Protein AF-A0A1Y2JNY7-F1 (afdb_monomer)

Solvent-accessible surface area (backbone atoms only — not comparable to full-atom values): 37483 Å² total; per-residue (Å²): 141,84,87,78,85,78,81,77,79,77,78,76,70,78,46,75,41,84,38,34,43,41,58,58,42,29,86,73,37,29,36,34,40,48,70,73,54,80,73,56,72,61,49,60,66,58,52,48,50,54,52,48,51,54,50,51,29,66,72,39,38,87,82,43,74,46,40,43,80,77,53,62,32,36,27,40,32,50,98,89,46,32,56,26,37,45,77,40,42,60,59,59,55,51,52,52,51,40,50,52,34,37,56,29,55,72,42,84,54,64,72,62,27,57,57,46,42,47,56,52,35,40,69,57,35,80,93,76,72,42,61,70,41,57,37,66,38,57,34,81,90,49,30,66,57,45,42,61,38,40,67,42,86,58,19,63,78,67,60,66,68,38,89,82,47,62,72,36,62,16,33,52,34,46,38,45,50,50,50,44,63,57,57,69,75,48,56,68,69,58,54,51,50,48,54,50,40,46,34,73,31,22,31,31,36,41,35,35,20,75,40,71,68,59,42,54,55,51,46,62,66,67,50,78,81,54,88,75,78,51,52,55,56,57,48,48,38,54,40,40,62,76,46,35,84,90,45,29,64,59,56,44,51,55,51,47,55,51,38,70,72,60,33,69,68,51,45,45,50,48,54,53,33,52,35,40,62,57,53,62,57,83,84,88,60,58,64,58,68,38,36,61,69,46,33,57,59,61,70,50,58,44,65,56,28,41,65,74,41,52,51,48,48,50,48,30,49,50,43,78,75,33,67,68,59,34,30,74,66,37,34,65,66,23,30,51,26,55,59,54,50,72,56,47,99,65,68,69,60,49,37,40,54,31,48,47,57,63,77,53,81,58,45,68,59,51,22,52,48,42,37,38,48,36,42,47,50,49,34,43,52,56,64,61,54,52,69,67,57,50,49,51,44,37,38,32,37,35,33,71,78,58,65,52,93,94,52,82,78,57,91,46,48,64,55,72,52,72,64,54,43,37,48,36,51,50,38,55,68,34,53,29,61,78,40,82,78,41,36,64,48,52,51,54,52,49,31,44,70,67,35,100,70,81,69,77,83,68,92,61,67,34,81,39,51,68,56,46,94,66,75,55,89,88,39,64,58,38,70,58,44,70,50,66,67,58,44,69,60,44,39,34,15,59,53,31,51,33,61,35,45,53,74,43,46,69,68,26,65,77,52,49,66,70,62,26,55,53,37,66,32,68,48,98,83,54,60,54,90,36,52,63,37,47,60,54,74,80,52,93,67,94,35,66,69,52,41,53,54,44,34,53,54,54,51,48,53,47,20,62,75,57,74,40,71,67,72,45,66,82,46,41,67,77,48,72,79,45,82,79,62,101,55,86,73,70,83,63,58,83,85,39,74,61,40,40,47,51,48,28,32,50,77,54,74,34,45,42,40,54,72,63,40,47,57,36,30,52,49,56,31,55,78,67,74,46,91,79,60,98,61,46,67,60,51,52,49,50,49,47,49,63,37,14,70,87,22,86,91,45,90,58,102,70,49,57,24,32,74,79,34,87,91,74,47,29,38,28,64,88

Foldseek 3Di:
DDDDDPPDDPQDDWDKDKDALLVLLDQLAAEEADLLDDFQDDAQVVLVVVVVQLLCLLVCCVVNVSFAELEAWEWQDDNPDNYTYTLPCPNVVLLVLLLLQLLLQPAPDPVVSVVSLSSQWPPDDVVVRDHTDGSYAYDPVCRVLCCQQRNPHNSLVPQDDLVPDDDNSSRSSNSSVSSNVVCVVDDNVVSVSSVCSRRPRYIYIYTYDNDPVVSVVVSVVVCPPDDDDQLVSLLSSVLLVVQDDVCNSVLSVLVVVLCRLQPDVSLSVLLVLLLCLQVLDDDDDDSNVSSVVRVVCSVPHSVCCSPLPVVLLSVQLVCLVDLVNCCVQQNDLLSVLSVLCVLFPDDLLVSLSSLCSNQDDDSPVNSVLSLLSSLVSLLCRLLVPDPRLSSNLSSLLSCCRPNDPPDDNDPANSHDDLLSLLSSLVSQQFLSQVRPSNNVSLLVSLQCLLDPHPQDDDPQKDKAFLLDPDDDPPAPSCVQPVDPVLSVGQRRHPLRIDIAGPVLRVLLPNHHNVSNLCSRQVDPVSDDSGPSNVVSVPDPDDHPVSSVVSSVVSSVSVCVSSVGDNCSNVVVVVNVVDDDDPAPPPPPPPPDLLNLLLVLCVVVVQKDALVSSVVSSVVSQVVVVHDDDPCSSVVSVCSQACLEPNHPNPPDRHRQKYQPDPVGRMIGGD

InterPro domains:
  IPR004919 GmrSD restriction endonucleases, N-terminal domain [PF03235] (21-239)
  IPR011089 GmrSD restriction endonucleases, C-terminal domain [PF07510] (433-556)

Organism: Bradyrhizobium japonicum (NCBI:txid375)

Sequence (670 aa):
MGEADKVSVQLGLIEAHEQTIGKIFSDSYGFEIPPYQRPYAWEEEQATELLTDLLEAMDNTEISGGVYFLGSVVLIKSPADPKSLVVDGQQRLTTLTILISVLRDLTLNEEVRINRRSFVFQRANPDSGTVDRYRLLLRSQDRAFFSKFIQIPDATSELPDPTKLQGSQQRIAENASYFRRQLMKMEEERRNKLVAFIIQRCYVVAVAVPTPESARRIFRVLNARGLDLTATDILKADLLDRAGHTRELDLASRWEAIEQRLGRDKMVELFGHIRMIFERDKPRVALEDGFPTYVKPFKGDADLFMTDFLEPLAEAYSLLSNRQLLRNRFGLDAYRAVQSLDRVDNKDWVPAAILCLWKMQDGGLIAKFLIDLERLTYLLFCIRAEVNVRISRNVDVMDIIDPRPEKPVPMFGLDLSEAEQFQFLDALSGPLYTKTRVCKPVLLRLDEALSSGGATYDDIVSIEHVLPQTVNEGSDWAQLFPVEQERKEWTHRLANLVLLTRRLNTKASNWDFDRKKTQYFASEDGSSPFPLTQAVLQTPTWNLQFLKDRQRTLIQALGKLWKLEVSLLDRADDFRSKPLSATKLVEIEEGTWLSDTLRALKELGGKAFLPDLYVKVEQVRLDAKRSLPANYQAIVRKILEENSEDSDAHRKRHSLFRNADKGKGLWIVA

Secondary structure (DSSP, 8-state):
-----------PPPEEEEEEHHHHTSTT-EEE--TTSPPP---HHHHHHHHHHHHHHHH-TTTSTT-EEEEEEEEE--TT--EEEEEE-HHHHHHHHHHHHHHHHT---HHHHHHHHTTTEEPPBGGGTB--EESEE--HHHHHHHIIIIISTTGGGS---GGG--HHHHHHHHHHHHHHHHHTTS-HHHHHHHHHHHHHHEEEEEEEESSHHHHHHHHHHHGGGSSPPPHHHHHHHHHHHHH-TTTHHHHHHHHHHHHHHH-HHHHHHHHHHHHHHHH-S---S-HHHHHHHH-GGGGS-HHHHIIIIIHHHHHHHHHHH-HHHHHHHHHHHHHHHHHHHTTSS--TTHHHHHHHHHH---HHHHHHHHHHHHHHHHHHHHTT--HHHHHHHHHHHHHHHS--TTSPPPSSTTSPPHHHHHHHHHHHHS-GGGSTTTHHHHHHHHHHHHSSS-----S-EEEEESS-SS--TTSHHHHH---HHHHHHHTTSGGGEEEEEHHHHHHHTT--HHHHHHHHT-STTS--S-HHHHHHHT-S---HHHHHHHHHHHHHHHHHHTT--GGGGGGHHHHHTS---SS------TTSHHHHHHHHHHHTTTEEEHHHHHHHHHHHHHHTT----TTHHHHHHHHHHHTBTT-GGG-SS---EEEEETTTTEEEE-

pLDDT: mean 85.27, std 14.19, range [26.69, 98.38]

Nearest PDB structures (foldseek):
  7t3p-assembly1_A  TM=1.727E-01  e=8.646E+00  Homo sapiens

Radius of gyration: 34.81 Å; Cα contacts (8 Å, |Δi|>4): 862; chains: 1; bounding box: 78×90×86 Å

Mean predicted aligned error: 16.61 Å

Structure (mmCIF, N/CA/C/O backbone):
data_AF-A0A1Y2JNY7-F1
#
_entry.id   AF-A0A1Y2JNY7-F1
#
loop_
_atom_site.group_PDB
_atom_site.id
_atom_site.type_symbol
_atom_site.label_atom_id
_atom_site.label_alt_id
_atom_site.label_comp_id
_atom_site.label_asym_id
_atom_site.label_entity_id
_atom_site.label_seq_id
_atom_site.pdbx_PDB_ins_code
_atom_site.Cartn_x
_atom_site.Cartn_y
_atom_site.Cartn_z
_atom_site.occupancy
_atom_site.B_iso_or_equiv
_atom_site.auth_seq_id
_atom_site.auth_comp_id
_atom_site.auth_asym_id
_atom_site.auth_atom_id
_atom_site.pdbx_PDB_model_num
ATOM 1 N N . MET A 1 1 ? 36.671 40.412 -40.722 1.00 37.31 1 MET A N 1
ATOM 2 C CA . MET A 1 1 ? 36.837 39.193 -39.903 1.00 37.31 1 MET A CA 1
ATOM 3 C C . MET A 1 1 ? 35.633 39.082 -38.994 1.00 37.31 1 MET A C 1
ATOM 5 O O . MET A 1 1 ? 35.415 39.998 -38.214 1.00 37.31 1 MET A O 1
ATOM 9 N N . GLY A 1 2 ? 34.836 38.028 -39.151 1.00 33.47 2 GLY A N 1
ATOM 10 C CA . GLY A 1 2 ? 33.645 37.795 -38.336 1.00 33.47 2 GLY A CA 1
ATOM 11 C C . GLY A 1 2 ? 32.604 36.937 -39.051 1.00 33.47 2 GLY A C 1
ATOM 12 O O . GLY A 1 2 ? 31.476 37.384 -39.217 1.00 33.47 2 GLY A O 1
ATOM 13 N N . GLU A 1 3 ? 32.986 35.742 -39.510 1.00 32.03 3 GLU A N 1
ATOM 14 C CA . GLU A 1 3 ? 32.015 34.678 -39.783 1.00 32.03 3 GLU A CA 1
ATOM 15 C C . GLU A 1 3 ? 31.664 34.033 -38.442 1.00 32.03 3 GLU A C 1
ATOM 17 O O . GLU A 1 3 ? 32.514 33.445 -37.779 1.00 32.03 3 GLU A O 1
ATOM 22 N N . ALA A 1 4 ? 30.420 34.224 -38.010 1.00 32.00 4 ALA A N 1
ATOM 23 C CA . ALA A 1 4 ? 29.829 33.463 -36.925 1.00 32.00 4 ALA A CA 1
ATOM 24 C C . ALA A 1 4 ? 29.076 32.285 -37.549 1.00 32.00 4 ALA A C 1
ATOM 26 O O . ALA A 1 4 ? 28.035 32.474 -38.185 1.00 32.00 4 ALA A O 1
ATOM 27 N N . ASP A 1 5 ? 29.629 31.089 -37.362 1.00 34.56 5 ASP A N 1
ATOM 28 C CA . ASP A 1 5 ? 29.007 29.806 -37.669 1.00 34.56 5 ASP A CA 1
ATOM 29 C C . ASP A 1 5 ? 27.610 29.716 -37.043 1.00 34.56 5 ASP A C 1
ATOM 31 O O . ASP A 1 5 ? 27.437 29.537 -35.834 1.00 34.56 5 ASP A O 1
ATOM 35 N N . LYS A 1 6 ? 26.578 29.798 -37.886 1.00 32.19 6 LYS A N 1
ATOM 36 C CA . LYS A 1 6 ? 25.250 29.281 -37.557 1.00 32.19 6 LYS A CA 1
ATOM 37 C C . LYS A 1 6 ? 25.274 27.773 -37.774 1.00 32.19 6 LYS A C 1
ATOM 39 O O . LYS A 1 6 ? 24.953 27.291 -38.858 1.00 32.19 6 LYS A O 1
ATOM 44 N N . VAL A 1 7 ? 25.605 27.027 -36.723 1.00 29.89 7 VAL A N 1
ATOM 45 C CA . VAL A 1 7 ? 25.283 25.598 -36.647 1.00 29.89 7 VAL A CA 1
ATOM 46 C C . VAL A 1 7 ? 23.759 25.478 -36.630 1.00 29.89 7 VAL A C 1
ATOM 48 O O . VAL A 1 7 ? 23.095 25.718 -35.622 1.00 29.89 7 VAL A O 1
ATOM 51 N N . SER A 1 8 ? 23.191 25.166 -37.790 1.00 26.69 8 SER A N 1
ATOM 52 C CA . SER A 1 8 ? 21.799 24.761 -37.922 1.00 26.69 8 SER A CA 1
ATOM 53 C C . SER A 1 8 ? 21.667 23.352 -37.346 1.00 26.69 8 SER A C 1
ATOM 55 O O . SER A 1 8 ? 22.079 22.368 -37.949 1.00 26.69 8 SER A O 1
ATOM 57 N N . VAL A 1 9 ? 21.117 23.250 -36.136 1.00 30.19 9 VAL A N 1
ATOM 58 C CA . VAL A 1 9 ? 20.708 21.965 -35.566 1.00 30.19 9 VAL A CA 1
ATOM 59 C C . VAL A 1 9 ? 19.518 21.471 -36.390 1.00 30.19 9 VAL A C 1
ATOM 61 O O . VAL A 1 9 ? 18.399 21.958 -36.228 1.00 30.19 9 VAL A O 1
ATOM 64 N N . GLN A 1 10 ? 19.757 20.541 -37.316 1.00 31.61 10 GLN A N 1
ATOM 65 C CA . GLN A 1 10 ? 18.691 19.768 -37.950 1.00 31.61 10 GLN A CA 1
ATOM 66 C C . GLN A 1 10 ? 17.942 19.004 -36.849 1.00 31.61 10 GLN A C 1
ATOM 68 O O . GLN A 1 10 ? 18.447 18.029 -36.298 1.00 31.61 10 GLN A O 1
ATOM 73 N N . LEU A 1 11 ? 16.738 19.467 -36.510 1.00 38.41 11 LEU A N 1
ATOM 74 C CA . LEU A 1 11 ? 15.754 18.698 -35.749 1.00 38.41 11 LEU A CA 1
ATOM 75 C C . LEU A 1 11 ? 15.460 17.420 -36.544 1.00 38.41 11 LEU A C 1
ATOM 77 O O . LEU A 1 11 ? 14.792 17.478 -37.575 1.00 38.41 11 LEU A O 1
ATOM 81 N N . GLY A 1 12 ? 16.014 16.285 -36.113 1.00 48.53 12 GLY A N 1
ATOM 82 C CA . GLY A 1 12 ? 15.798 15.004 -36.783 1.00 48.53 12 GLY A CA 1
ATOM 83 C C . GLY A 1 12 ? 14.306 14.663 -36.843 1.00 48.53 12 GLY A C 1
ATOM 84 O O . GLY A 1 12 ? 13.596 14.779 -35.842 1.00 48.53 12 GLY A O 1
ATOM 85 N N . LEU A 1 13 ? 13.826 14.294 -38.032 1.00 59.66 13 LEU A N 1
ATOM 86 C CA . LEU A 1 13 ? 12.428 13.946 -38.282 1.00 59.66 13 LEU A CA 1
ATOM 87 C C . LEU A 1 13 ? 12.023 12.691 -37.491 1.00 59.66 13 LEU A C 1
ATOM 89 O O . LEU A 1 13 ? 12.791 11.740 -37.372 1.00 59.66 13 LEU A O 1
ATOM 93 N N . ILE A 1 14 ? 10.798 12.698 -36.958 1.00 71.38 14 ILE A N 1
ATOM 94 C CA . ILE A 1 14 ? 10.130 11.494 -36.449 1.00 71.38 14 ILE A CA 1
ATOM 95 C C . ILE A 1 14 ? 9.660 10.700 -37.669 1.00 71.38 14 ILE A C 1
ATOM 97 O O . ILE A 1 14 ? 8.882 11.221 -38.469 1.00 71.38 14 ILE A O 1
ATOM 101 N N . GLU A 1 15 ? 10.096 9.450 -37.797 1.00 77.06 15 GLU A N 1
ATOM 102 C CA . GLU A 1 15 ? 9.685 8.563 -38.886 1.00 77.06 15 GLU A CA 1
ATOM 103 C C . GLU A 1 15 ? 8.697 7.525 -38.354 1.00 77.06 15 GLU A C 1
ATOM 105 O O . GLU A 1 15 ? 9.012 6.756 -37.447 1.00 77.06 15 GLU A O 1
ATOM 110 N N . ALA A 1 16 ? 7.483 7.499 -38.902 1.00 81.19 16 ALA A N 1
ATOM 111 C CA . ALA A 1 16 ? 6.469 6.509 -38.562 1.00 81.19 16 ALA A CA 1
ATOM 112 C C . ALA A 1 16 ? 6.067 5.751 -39.824 1.00 81.19 16 ALA A C 1
ATOM 114 O O . ALA A 1 16 ? 5.555 6.340 -40.776 1.00 81.19 16 ALA A O 1
ATOM 115 N N . HIS A 1 17 ? 6.295 4.441 -39.824 1.00 84.31 17 HIS A N 1
ATOM 116 C CA . HIS A 1 17 ? 5.992 3.589 -40.965 1.00 84.31 17 HIS A CA 1
ATOM 117 C C . HIS A 1 17 ? 5.237 2.341 -40.527 1.00 84.31 17 HIS A C 1
ATOM 119 O O . HIS A 1 17 ? 5.615 1.675 -39.562 1.00 84.31 17 HIS A O 1
ATOM 125 N N . GLU A 1 18 ? 4.201 1.996 -41.281 1.00 87.75 18 GLU A N 1
ATOM 126 C CA . GLU A 1 18 ? 3.600 0.670 -41.229 1.00 87.75 18 GLU A CA 1
ATOM 127 C C . GLU A 1 18 ? 4.598 -0.356 -41.787 1.00 87.75 18 GLU A C 1
ATOM 129 O O . GLU A 1 18 ? 5.172 -0.169 -42.863 1.00 87.75 18 GLU A O 1
ATOM 134 N N . GLN A 1 19 ? 4.844 -1.428 -41.035 1.00 90.00 19 GLN A N 1
ATOM 135 C CA . GLN A 1 19 ? 5.747 -2.508 -41.421 1.00 90.00 19 GLN A CA 1
ATOM 136 C C . GLN A 1 19 ? 5.096 -3.859 -41.141 1.00 90.00 19 GLN A C 1
ATOM 138 O O . GLN A 1 19 ? 4.481 -4.054 -40.092 1.00 90.00 19 GLN A O 1
ATOM 143 N N . THR A 1 20 ? 5.287 -4.817 -42.046 1.00 91.75 20 THR A N 1
ATOM 144 C CA . THR A 1 20 ? 4.950 -6.216 -41.771 1.00 91.75 20 THR A CA 1
ATOM 145 C C . THR A 1 20 ? 5.908 -6.795 -40.737 1.00 91.75 20 THR A C 1
ATOM 147 O O . THR A 1 20 ? 7.079 -6.404 -40.660 1.00 91.75 20 THR A O 1
ATOM 150 N N . ILE A 1 21 ? 5.454 -7.791 -39.979 1.00 90.94 21 ILE A N 1
ATOM 151 C CA . ILE A 1 21 ? 6.324 -8.498 -39.032 1.00 90.94 21 ILE A CA 1
ATOM 152 C C . ILE A 1 21 ? 7.508 -9.172 -39.737 1.00 90.94 21 ILE A C 1
ATOM 154 O O . ILE A 1 21 ? 8.609 -9.180 -39.192 1.00 90.94 21 ILE A O 1
ATOM 158 N N . GLY A 1 22 ? 7.342 -9.637 -40.979 1.00 89.75 22 GLY A N 1
ATOM 159 C CA . GLY A 1 22 ? 8.461 -10.121 -41.789 1.00 89.75 22 GLY A CA 1
ATOM 160 C C . GLY A 1 22 ? 9.556 -9.078 -42.008 1.00 89.75 22 GLY A C 1
ATOM 161 O O . GLY A 1 22 ? 10.737 -9.405 -41.935 1.00 89.75 22 GLY A O 1
ATOM 162 N N . LYS A 1 23 ? 9.186 -7.809 -42.216 1.00 88.38 23 LYS A N 1
ATOM 163 C CA . LYS A 1 23 ? 10.154 -6.715 -42.369 1.00 88.38 23 LYS A CA 1
ATOM 164 C C . LYS A 1 23 ? 10.745 -6.264 -41.032 1.00 88.38 23 LYS A C 1
ATOM 166 O O . LYS A 1 23 ? 11.921 -5.914 -40.981 1.00 88.38 23 LYS A O 1
ATOM 171 N N . ILE A 1 24 ? 9.977 -6.324 -39.948 1.00 87.06 24 ILE A N 1
ATOM 172 C CA . ILE A 1 24 ? 10.460 -6.084 -38.578 1.00 87.06 24 ILE A CA 1
ATOM 173 C C . ILE A 1 24 ? 11.498 -7.130 -38.167 1.00 87.06 24 ILE A C 1
ATOM 175 O O . ILE A 1 24 ? 12.529 -6.782 -37.603 1.00 87.06 24 ILE A O 1
ATOM 179 N N . PHE A 1 25 ? 11.286 -8.398 -38.516 1.00 84.56 25 PHE A N 1
ATOM 180 C CA . PHE A 1 25 ? 12.260 -9.473 -38.340 1.00 84.56 25 PHE A CA 1
ATOM 181 C C . PHE A 1 25 ? 13.129 -9.674 -39.592 1.00 84.56 25 PHE A C 1
ATOM 183 O O . PHE A 1 25 ? 13.409 -10.805 -39.984 1.00 84.56 25 PHE A O 1
ATOM 190 N N . SER A 1 26 ? 13.579 -8.572 -40.201 1.00 85.12 26 SER A N 1
ATOM 191 C CA . SER A 1 26 ? 14.556 -8.552 -41.300 1.00 85.12 26 SER A CA 1
ATOM 192 C C . SER A 1 26 ? 15.825 -7.797 -40.903 1.00 85.12 26 SER A C 1
ATOM 194 O O . SER A 1 26 ? 15.923 -7.237 -39.809 1.00 85.12 26 SER A O 1
ATOM 196 N N . ASP A 1 27 ? 16.838 -7.812 -41.766 1.00 80.81 27 ASP A N 1
ATOM 197 C CA . ASP A 1 27 ? 18.184 -7.324 -41.440 1.00 80.81 27 ASP A CA 1
ATOM 198 C C . ASP A 1 27 ? 18.233 -5.803 -41.215 1.00 80.81 27 ASP A C 1
ATOM 200 O O . ASP A 1 27 ? 19.186 -5.276 -40.637 1.00 80.81 27 ASP A O 1
ATOM 204 N N . SER A 1 28 ? 17.149 -5.103 -41.560 1.00 81.62 28 SER A N 1
ATOM 205 C CA . SER A 1 28 ? 16.924 -3.696 -41.235 1.00 81.62 28 SER A CA 1
ATOM 206 C C . SER A 1 28 ? 16.781 -3.418 -39.731 1.00 81.62 28 SER A C 1
ATOM 208 O O . SER A 1 28 ? 16.917 -2.260 -39.327 1.00 81.62 28 SER A O 1
ATOM 210 N N . TYR A 1 29 ? 16.537 -4.436 -38.895 1.00 85.81 29 TYR A N 1
ATOM 211 C CA . TYR A 1 29 ? 16.345 -4.278 -37.452 1.00 85.81 29 TYR A CA 1
ATOM 212 C C . TYR A 1 29 ? 17.141 -5.298 -36.624 1.00 85.81 29 TYR A C 1
ATOM 214 O O . TYR A 1 29 ? 17.204 -6.489 -36.926 1.00 85.81 29 TYR A O 1
ATOM 222 N N . GLY A 1 30 ? 17.724 -4.813 -35.530 1.00 89.00 30 GLY A N 1
ATOM 223 C CA . GLY A 1 30 ? 18.247 -5.597 -34.418 1.00 89.00 30 GLY A CA 1
ATOM 224 C C . GLY A 1 30 ? 17.790 -4.952 -33.116 1.00 89.00 30 GLY A C 1
ATOM 225 O O . GLY A 1 30 ? 18.339 -3.926 -32.710 1.00 89.00 30 GLY A O 1
ATOM 226 N N . PHE A 1 31 ? 16.759 -5.526 -32.499 1.00 94.06 31 PHE A N 1
ATOM 227 C CA . PHE A 1 31 ? 16.126 -4.966 -31.312 1.00 94.06 31 PHE A CA 1
ATOM 228 C C . PHE A 1 31 ? 16.941 -5.257 -30.059 1.00 94.06 31 PHE A C 1
ATOM 230 O O . PHE A 1 31 ? 17.316 -6.399 -29.798 1.00 94.06 31 PHE A O 1
ATOM 237 N N . GLU A 1 32 ? 17.154 -4.235 -29.244 1.00 93.94 32 GLU A N 1
ATOM 238 C CA . GLU A 1 32 ? 17.720 -4.372 -27.907 1.00 93.94 32 GLU A CA 1
ATOM 239 C C . GLU A 1 32 ? 16.786 -3.691 -26.906 1.00 93.94 32 GLU A C 1
ATOM 241 O O . GLU A 1 32 ? 16.414 -2.532 -27.086 1.00 93.94 32 GLU A O 1
ATOM 246 N N . ILE A 1 33 ? 16.372 -4.433 -25.877 1.00 91.88 33 ILE A N 1
ATOM 247 C CA . ILE A 1 33 ? 15.583 -3.909 -24.762 1.00 91.88 33 ILE A CA 1
ATOM 248 C C . ILE A 1 33 ? 16.548 -3.221 -23.784 1.00 91.88 33 ILE A C 1
ATOM 250 O O . ILE A 1 33 ? 17.375 -3.913 -23.179 1.00 91.88 33 ILE A O 1
ATOM 254 N N . PRO A 1 34 ? 16.473 -1.888 -23.618 1.00 86.12 34 PRO A N 1
ATOM 255 C CA . PRO A 1 34 ? 17.384 -1.154 -22.745 1.00 86.12 34 PRO A CA 1
ATOM 256 C C . PRO A 1 34 ? 17.208 -1.506 -21.258 1.00 86.12 34 PRO A C 1
ATOM 258 O O . PRO A 1 34 ? 16.109 -1.894 -20.854 1.00 86.12 34 PRO A O 1
ATOM 261 N N . PRO A 1 35 ? 18.239 -1.312 -20.413 1.00 77.31 35 PRO A N 1
ATOM 262 C CA . PRO A 1 35 ? 18.166 -1.582 -18.972 1.00 77.31 35 PRO A CA 1
ATOM 263 C C . PRO A 1 35 ? 17.058 -0.813 -18.235 1.00 77.31 35 PRO A C 1
ATOM 265 O O . PRO A 1 35 ? 16.483 -1.326 -17.280 1.00 77.31 35 PRO A O 1
ATOM 268 N N . TYR A 1 36 ? 16.723 0.399 -18.689 1.00 74.94 36 TYR A N 1
ATOM 269 C CA . TYR A 1 36 ? 15.658 1.213 -18.093 1.00 74.94 36 TYR A CA 1
ATOM 270 C C . TYR A 1 36 ? 14.235 0.707 -18.376 1.00 74.94 36 TYR A C 1
ATOM 272 O O . TYR A 1 36 ? 13.287 1.193 -17.763 1.00 74.94 36 TYR A O 1
ATOM 280 N N . GLN A 1 37 ? 14.050 -0.241 -19.301 1.00 79.94 37 GLN A N 1
ATOM 281 C CA . GLN A 1 37 ? 12.736 -0.822 -19.572 1.00 79.94 37 GLN A CA 1
ATOM 282 C C . GLN A 1 37 ? 12.318 -1.813 -18.483 1.00 79.94 37 GLN A C 1
ATOM 284 O O . GLN A 1 37 ? 13.145 -2.507 -17.886 1.00 79.94 37 GLN A O 1
ATOM 289 N N . ARG A 1 38 ? 11.003 -1.910 -18.245 1.00 82.38 38 ARG A N 1
ATOM 290 C CA . ARG A 1 38 ? 10.451 -2.873 -17.279 1.00 82.38 38 ARG A CA 1
ATOM 291 C C . ARG A 1 38 ? 10.698 -4.327 -17.725 1.00 82.38 38 ARG A C 1
ATOM 293 O O . ARG A 1 38 ? 10.724 -4.569 -18.932 1.00 82.38 38 ARG A O 1
ATOM 300 N N . PRO A 1 39 ? 10.825 -5.294 -16.797 1.00 86.81 39 PRO A N 1
ATOM 301 C CA . PRO A 1 39 ? 10.886 -6.720 -17.121 1.00 86.81 39 PRO A CA 1
ATOM 302 C C . PRO A 1 39 ? 9.734 -7.204 -18.008 1.00 86.81 39 PRO A C 1
ATOM 304 O O . PRO A 1 39 ? 8.668 -6.585 -18.073 1.00 86.81 39 PRO A O 1
ATOM 307 N N . TYR A 1 40 ? 9.925 -8.349 -18.668 1.00 93.12 40 TYR A N 1
ATOM 308 C CA . TYR A 1 40 ? 8.814 -9.053 -19.307 1.00 93.12 40 TYR A CA 1
ATOM 309 C C . TYR A 1 40 ? 7.771 -9.448 -18.247 1.00 93.12 40 TYR A C 1
ATOM 311 O O . TYR A 1 40 ? 8.125 -10.034 -17.226 1.00 93.12 40 TYR A O 1
ATOM 319 N N . ALA A 1 41 ? 6.511 -9.081 -18.472 1.00 91.44 41 ALA A N 1
ATOM 320 C CA . ALA A 1 41 ? 5.447 -9.117 -17.470 1.00 91.44 41 ALA A CA 1
ATOM 321 C C . ALA A 1 41 ? 4.113 -9.661 -18.003 1.00 91.44 41 ALA A C 1
ATOM 323 O O . ALA A 1 41 ? 3.181 -9.796 -17.220 1.00 91.44 41 ALA A O 1
ATOM 324 N N . TRP A 1 42 ? 3.998 -9.950 -19.305 1.00 93.38 42 TRP A N 1
ATOM 325 C CA . TRP A 1 42 ? 2.804 -10.607 -19.841 1.00 93.38 42 TRP A CA 1
ATOM 326 C C . TRP A 1 42 ? 2.637 -12.004 -19.240 1.00 93.38 42 TRP A C 1
ATOM 328 O O . TRP A 1 42 ? 3.578 -12.799 -19.188 1.00 93.38 42 TRP A O 1
ATOM 338 N N . GLU A 1 43 ? 1.424 -12.272 -18.788 1.00 92.69 43 GLU A N 1
ATOM 339 C CA . GLU A 1 43 ? 0.951 -13.520 -18.207 1.00 92.69 43 GLU A CA 1
ATOM 340 C C . GLU A 1 43 ? 0.301 -14.395 -19.290 1.00 92.69 43 GLU A C 1
ATOM 342 O O . GLU A 1 43 ? 0.192 -13.996 -20.459 1.00 92.69 43 GLU A O 1
ATOM 347 N N . GLU A 1 44 ? -0.116 -15.604 -18.906 1.00 93.25 44 GLU A N 1
ATOM 348 C CA . GLU A 1 44 ? -0.724 -16.561 -19.836 1.00 93.25 44 GLU A CA 1
ATOM 349 C C . GLU A 1 44 ? -1.994 -15.983 -20.488 1.00 93.25 44 GLU A C 1
ATOM 351 O O . GLU A 1 44 ? -2.265 -16.283 -21.652 1.00 93.25 44 GLU A O 1
ATOM 356 N N . GLU A 1 45 ? -2.733 -15.099 -19.807 1.00 92.19 45 GLU A N 1
ATOM 357 C CA . GLU A 1 45 ? -3.924 -14.440 -20.352 1.00 92.19 45 GLU A CA 1
ATOM 358 C C . GLU A 1 45 ? -3.607 -13.592 -21.592 1.00 92.19 45 GLU A C 1
ATOM 360 O O . GLU A 1 45 ? -4.245 -13.773 -22.628 1.00 92.19 45 GLU A O 1
ATOM 365 N N . GLN A 1 46 ? -2.597 -12.710 -21.539 1.00 91.75 46 GLN A N 1
ATOM 366 C CA . GLN A 1 46 ? -2.266 -11.858 -22.693 1.00 91.75 46 GLN A CA 1
ATOM 367 C C . GLN A 1 46 ? -1.661 -12.668 -23.847 1.00 91.75 46 GLN A C 1
ATOM 369 O O . GLN A 1 46 ? -1.883 -12.356 -25.018 1.00 91.75 46 GLN A O 1
ATOM 374 N N . ALA A 1 47 ? -0.907 -13.729 -23.543 1.00 94.19 47 ALA A N 1
ATOM 375 C CA . ALA A 1 47 ? -0.418 -14.648 -24.570 1.00 94.19 47 ALA A CA 1
ATOM 376 C C . ALA A 1 47 ? -1.567 -15.436 -25.226 1.00 94.19 47 ALA A C 1
ATOM 378 O O . ALA A 1 47 ? -1.540 -15.684 -26.435 1.00 94.19 47 ALA A O 1
ATOM 379 N N . THR A 1 48 ? -2.585 -15.802 -24.443 1.00 93.44 48 THR A N 1
ATOM 380 C CA . THR A 1 48 ? -3.807 -16.459 -24.923 1.00 93.44 48 THR A CA 1
ATOM 381 C C . THR A 1 48 ? -4.592 -15.558 -25.860 1.00 93.44 48 THR A C 1
ATOM 383 O O . THR A 1 48 ? -4.951 -16.003 -26.950 1.00 93.44 48 THR A O 1
ATOM 386 N N . GLU A 1 49 ? -4.803 -14.302 -25.469 1.00 91.25 49 GLU A N 1
ATOM 387 C CA . GLU A 1 49 ? -5.463 -13.281 -26.285 1.00 91.25 49 GLU A CA 1
ATOM 388 C C . GLU A 1 49 ? -4.726 -13.095 -27.618 1.00 91.25 49 GLU A C 1
ATOM 390 O O . GLU A 1 49 ? -5.316 -13.303 -28.674 1.00 91.25 49 GLU A O 1
ATOM 395 N N . LEU A 1 50 ? -3.402 -12.877 -27.586 1.00 92.25 50 LEU A N 1
ATOM 396 C CA . LEU A 1 50 ? -2.596 -12.715 -28.801 1.00 92.25 50 LEU A CA 1
ATOM 397 C C . LEU A 1 50 ? -2.724 -13.906 -29.766 1.00 92.25 50 LEU A C 1
ATOM 399 O O . LEU A 1 50 ? -2.855 -13.711 -30.973 1.00 92.25 50 LEU A O 1
ATOM 403 N N . LEU A 1 51 ? -2.629 -15.145 -29.271 1.00 95.38 51 LEU A N 1
ATOM 404 C CA . LEU A 1 51 ? -2.739 -16.320 -30.142 1.00 95.38 51 LEU A CA 1
ATOM 405 C C . LEU A 1 51 ? -4.152 -16.474 -30.708 1.00 95.38 51 LEU A C 1
ATOM 407 O O . LEU A 1 51 ? -4.291 -16.826 -31.878 1.00 95.38 51 LEU A O 1
ATOM 411 N N . THR A 1 52 ? -5.173 -16.230 -29.888 1.00 91.88 52 THR A N 1
ATOM 412 C CA . THR A 1 52 ? -6.579 -16.335 -30.295 1.00 91.88 52 THR A CA 1
ATOM 413 C C . THR A 1 52 ? -6.877 -15.331 -31.398 1.00 91.88 52 THR A C 1
ATOM 415 O O . THR A 1 52 ? -7.300 -15.733 -32.478 1.00 91.88 52 THR A O 1
ATOM 418 N N . ASP A 1 53 ? -6.510 -14.069 -31.192 1.00 89.12 53 ASP A N 1
ATOM 419 C CA . ASP A 1 53 ? -6.660 -12.995 -32.168 1.00 89.12 53 ASP A CA 1
ATOM 420 C C . ASP A 1 53 ? -5.973 -13.304 -33.506 1.00 89.12 53 ASP A C 1
ATOM 422 O O . ASP A 1 53 ? -6.543 -13.094 -34.577 1.00 89.12 53 ASP A O 1
ATOM 426 N N . LEU A 1 54 ? -4.741 -13.828 -33.468 1.00 91.50 54 LEU A N 1
ATOM 427 C CA . LEU A 1 54 ? -4.001 -14.198 -34.678 1.00 91.50 54 LEU A CA 1
ATOM 428 C C . LEU A 1 54 ? -4.685 -15.335 -35.445 1.00 91.50 54 LEU A C 1
ATOM 430 O O . LEU A 1 54 ? -4.705 -15.314 -36.676 1.00 91.50 54 LEU A O 1
ATOM 434 N N . LEU A 1 55 ? -5.221 -16.332 -34.736 1.00 91.69 55 LEU A N 1
ATOM 435 C CA . LEU A 1 55 ? -5.942 -17.448 -35.347 1.00 91.69 55 LEU A CA 1
ATOM 436 C C . LEU A 1 55 ? -7.282 -16.989 -35.927 1.00 91.69 55 LEU A C 1
ATOM 438 O O . LEU A 1 55 ? -7.588 -17.320 -37.069 1.00 91.69 55 LEU A O 1
ATOM 442 N N . GLU A 1 56 ? -8.043 -16.183 -35.188 1.00 87.81 56 GLU A N 1
ATOM 443 C CA . GLU A 1 56 ? -9.314 -15.627 -35.652 1.00 87.81 56 GLU A CA 1
ATOM 444 C C . GLU A 1 56 ? -9.127 -14.724 -36.873 1.00 87.81 56 GLU A C 1
ATOM 446 O O . GLU A 1 56 ? -9.872 -14.843 -37.846 1.00 87.81 56 GLU A O 1
ATOM 451 N N . ALA A 1 57 ? -8.108 -13.860 -36.869 1.00 86.88 57 ALA A N 1
ATOM 452 C CA . ALA A 1 57 ? -7.810 -12.985 -37.998 1.00 86.88 57 ALA A CA 1
ATOM 453 C C . ALA A 1 57 ? -7.333 -13.759 -39.239 1.00 86.88 57 ALA A C 1
ATOM 455 O O . ALA A 1 57 ? -7.618 -13.331 -40.362 1.00 86.88 57 ALA A O 1
ATOM 456 N N . MET A 1 58 ? -6.637 -14.886 -39.042 1.00 89.88 58 MET A N 1
ATOM 457 C CA . MET A 1 58 ? -6.227 -15.806 -40.107 1.00 89.88 58 MET A CA 1
ATOM 458 C C . MET A 1 58 ? -7.421 -16.567 -40.700 1.00 89.88 58 MET A C 1
ATOM 460 O O . MET A 1 58 ? -7.474 -16.744 -41.917 1.00 89.88 58 MET A O 1
ATOM 464 N N . ASP A 1 59 ? -8.359 -17.016 -39.862 1.00 86.12 59 ASP A N 1
ATOM 465 C CA . ASP A 1 59 ? -9.494 -17.847 -40.277 1.00 86.12 59 ASP A CA 1
ATOM 466 C C . ASP A 1 59 ? -10.655 -17.008 -40.865 1.00 86.12 59 ASP A C 1
ATOM 468 O O . ASP A 1 59 ? -11.331 -17.460 -41.788 1.00 86.12 59 ASP A O 1
ATOM 472 N N . ASN A 1 60 ? -10.861 -15.769 -40.397 1.00 77.12 60 ASN A N 1
ATOM 473 C CA . ASN A 1 60 ? -11.983 -14.899 -40.786 1.00 77.12 60 ASN A CA 1
ATOM 474 C C . ASN A 1 60 ? -11.560 -13.748 -41.717 1.00 77.12 60 ASN A C 1
ATOM 476 O O . ASN A 1 60 ? -11.735 -12.565 -41.405 1.00 77.12 60 ASN A O 1
ATOM 480 N N . THR A 1 61 ? -11.033 -14.083 -42.898 1.00 67.06 61 THR A N 1
ATOM 481 C CA . THR A 1 61 ? -10.496 -13.100 -43.862 1.00 67.06 61 THR A CA 1
ATOM 482 C C . THR A 1 61 ? -11.517 -12.078 -44.378 1.00 67.06 61 THR A C 1
ATOM 484 O O . THR A 1 61 ? -11.120 -11.002 -44.820 1.00 67.06 61 THR A O 1
ATOM 487 N N . GLU A 1 62 ? -12.818 -12.379 -44.317 1.00 58.44 62 GLU A N 1
ATOM 488 C CA . GLU A 1 62 ? -13.893 -11.463 -44.738 1.00 58.44 62 GLU A CA 1
ATOM 489 C C . GLU A 1 62 ? -14.138 -10.316 -43.740 1.00 58.44 62 GLU A C 1
ATOM 491 O O . GLU A 1 62 ? -14.532 -9.226 -44.147 1.00 58.44 62 GLU A O 1
ATOM 496 N N . ILE A 1 63 ? -13.873 -10.535 -42.445 1.00 53.38 63 ILE A N 1
ATOM 497 C CA . ILE A 1 63 ? -14.137 -9.565 -41.365 1.00 53.38 63 ILE A CA 1
ATOM 498 C C . ILE A 1 63 ? -12.896 -8.707 -41.079 1.00 53.38 63 ILE A C 1
ATOM 500 O O . ILE A 1 63 ? -13.010 -7.506 -40.846 1.00 53.38 63 ILE A O 1
ATOM 504 N N . SER A 1 64 ? -11.701 -9.302 -41.128 1.00 51.97 64 SER A N 1
ATOM 505 C CA . SER A 1 64 ? -10.425 -8.631 -40.823 1.00 51.97 64 SER A CA 1
ATOM 506 C C . SER A 1 64 ? -9.760 -7.973 -42.040 1.00 51.97 64 SER A C 1
ATOM 508 O O . SER A 1 64 ? -8.676 -7.403 -41.925 1.00 51.97 64 SER A O 1
ATOM 510 N N . GLY A 1 65 ? -10.338 -8.122 -43.239 1.00 58.09 65 GLY A N 1
ATOM 511 C CA . GLY A 1 65 ? -9.638 -7.835 -44.497 1.00 58.09 65 GLY A CA 1
ATOM 512 C C . GLY A 1 65 ? -8.407 -8.729 -44.721 1.00 58.09 65 GLY A C 1
ATOM 513 O O . GLY A 1 65 ? -7.570 -8.430 -45.575 1.00 58.09 65 GLY A O 1
ATOM 514 N N . GLY A 1 66 ? -8.270 -9.808 -43.937 1.00 68.75 66 GLY A N 1
ATOM 515 C CA . GLY A 1 66 ? -7.136 -10.726 -43.963 1.00 68.75 66 GLY A CA 1
ATOM 516 C C . GLY A 1 66 ? -5.833 -10.136 -43.421 1.00 68.75 66 GLY A C 1
ATOM 517 O O . GLY A 1 66 ? -4.766 -10.596 -43.829 1.00 68.75 66 GLY A O 1
ATOM 518 N N . VAL A 1 67 ? -5.896 -9.118 -42.553 1.00 79.56 67 VAL A N 1
ATOM 519 C CA . VAL A 1 67 ? -4.730 -8.502 -41.897 1.00 79.56 67 VAL A CA 1
ATOM 520 C C . VAL A 1 67 ? -4.950 -8.366 -40.391 1.00 79.56 67 VAL A C 1
ATOM 522 O O . VAL A 1 67 ? -6.084 -8.263 -39.932 1.00 79.56 67 VAL A O 1
ATOM 525 N N . TYR A 1 68 ? -3.867 -8.351 -39.611 1.00 85.31 68 TYR A N 1
ATOM 526 C CA . TYR A 1 68 ? -3.930 -8.139 -38.161 1.00 85.31 68 TYR A CA 1
ATOM 527 C C . TYR A 1 68 ? -2.960 -7.046 -37.711 1.00 85.31 68 TYR A C 1
ATOM 529 O O . TYR A 1 68 ? -1.794 -7.021 -38.111 1.00 85.31 68 TYR A O 1
ATOM 537 N N . PHE A 1 69 ? -3.435 -6.131 -36.867 1.00 85.12 69 PHE A N 1
ATOM 538 C CA . PHE A 1 69 ? -2.645 -5.004 -36.382 1.00 85.12 69 PHE A CA 1
ATOM 539 C C . PHE A 1 69 ? -2.149 -5.251 -34.956 1.00 85.12 69 PHE A C 1
ATOM 541 O O . PHE A 1 69 ? -2.922 -5.250 -34.006 1.00 85.12 69 PHE A O 1
ATOM 548 N N . LEU A 1 70 ? -0.832 -5.390 -34.796 1.00 83.88 70 LEU A N 1
ATOM 549 C CA . LEU A 1 70 ? -0.167 -5.668 -33.517 1.00 83.88 70 LEU A CA 1
ATOM 550 C C . LEU A 1 70 ? 0.114 -4.403 -32.690 1.00 83.88 70 LEU A C 1
ATOM 552 O O . LEU A 1 70 ? 0.837 -4.466 -31.693 1.00 83.88 70 LEU A O 1
ATOM 556 N N . GLY A 1 71 ? -0.408 -3.241 -33.093 1.00 85.00 71 GLY A N 1
ATOM 557 C CA . GLY A 1 71 ? -0.181 -1.953 -32.436 1.00 85.00 71 GLY A CA 1
ATOM 558 C C . GLY A 1 71 ? 1.061 -1.210 -32.945 1.00 85.00 71 GLY A C 1
ATOM 559 O O . GLY A 1 71 ? 1.524 -1.406 -34.067 1.00 85.00 71 GLY A O 1
ATOM 560 N N . SER A 1 72 ? 1.622 -0.330 -32.112 1.00 86.50 72 SER A N 1
ATOM 561 C CA . SER A 1 72 ? 2.836 0.441 -32.427 1.00 86.50 72 SER A CA 1
ATOM 562 C C . SER A 1 72 ? 4.059 -0.031 -31.645 1.00 86.50 72 SER A C 1
ATOM 564 O O . SER A 1 72 ? 3.917 -0.518 -30.528 1.00 86.50 72 SER A O 1
ATOM 566 N N . VAL A 1 73 ? 5.257 0.150 -32.190 1.00 88.62 73 VAL A N 1
ATOM 567 C CA . VAL A 1 73 ? 6.540 -0.050 -31.500 1.00 88.62 73 VAL A CA 1
ATOM 568 C C . VAL A 1 73 ? 7.323 1.251 -31.614 1.00 88.62 73 VAL A C 1
ATOM 570 O O . VAL A 1 73 ? 7.471 1.789 -32.711 1.00 88.62 73 VAL A O 1
ATOM 573 N N . VAL A 1 74 ? 7.822 1.759 -30.487 1.00 87.81 74 VAL A N 1
ATOM 574 C CA . VAL A 1 74 ? 8.629 2.987 -30.449 1.00 87.81 74 VAL A CA 1
ATOM 575 C C . VAL A 1 74 ? 10.090 2.603 -30.301 1.00 87.81 74 VAL A C 1
ATOM 577 O O . VAL A 1 74 ? 10.446 1.850 -29.393 1.00 87.81 74 VAL A O 1
ATOM 580 N N . LEU A 1 75 ? 10.929 3.123 -31.191 1.00 89.94 75 LEU A N 1
ATOM 581 C CA . LEU A 1 75 ? 12.334 2.762 -31.320 1.00 89.94 75 LEU A CA 1
ATOM 582 C C . LEU A 1 75 ? 13.213 4.006 -31.275 1.00 89.94 75 LEU A C 1
ATOM 584 O O . LEU A 1 75 ? 12.929 4.988 -31.958 1.00 89.94 75 LEU A O 1
ATOM 588 N N . ILE A 1 76 ? 14.332 3.926 -30.559 1.00 88.06 76 ILE A N 1
ATOM 589 C CA . ILE A 1 76 ? 15.463 4.824 -30.802 1.00 88.06 76 ILE A CA 1
ATOM 590 C C . ILE A 1 76 ? 16.335 4.143 -31.851 1.00 88.06 76 ILE A C 1
ATOM 592 O O . ILE A 1 76 ? 16.887 3.064 -31.607 1.00 88.06 76 ILE A O 1
ATOM 596 N N . LYS A 1 77 ? 16.389 4.737 -33.042 1.00 86.44 77 LYS A N 1
ATOM 597 C CA . LYS A 1 77 ? 17.039 4.159 -34.219 1.00 86.44 77 LYS A CA 1
ATOM 598 C C . LYS A 1 77 ? 17.564 5.272 -35.120 1.00 86.44 77 LYS A C 1
ATOM 600 O O . LYS A 1 77 ? 16.830 6.199 -35.450 1.00 86.44 77 LYS A O 1
ATOM 605 N N . SER A 1 78 ? 18.806 5.122 -35.571 1.00 81.12 78 SER A N 1
ATOM 606 C CA . SER A 1 78 ? 19.376 5.942 -36.643 1.00 81.12 78 SER A CA 1
ATOM 607 C C . SER A 1 78 ? 19.044 5.323 -38.010 1.00 81.12 78 SER A C 1
ATOM 609 O O . SER A 1 78 ? 19.119 4.099 -38.129 1.00 81.12 78 SER A O 1
ATOM 611 N N . PRO A 1 79 ? 18.735 6.108 -39.063 1.00 72.06 79 PRO A N 1
ATOM 612 C CA . PRO A 1 79 ? 18.259 5.574 -40.348 1.00 72.06 79 PRO A CA 1
ATOM 613 C C . PRO A 1 79 ? 19.160 4.507 -40.995 1.00 72.06 79 PRO A C 1
ATOM 615 O O . PRO A 1 79 ? 18.661 3.568 -41.610 1.00 72.06 79 PRO A O 1
ATOM 618 N N . ALA A 1 80 ? 20.481 4.623 -40.828 1.00 74.12 80 ALA A N 1
ATOM 619 C CA . ALA A 1 80 ? 21.469 3.710 -41.409 1.00 74.12 80 ALA A CA 1
ATOM 620 C C . ALA A 1 80 ? 21.927 2.580 -40.465 1.00 74.12 80 ALA A C 1
ATOM 622 O O . ALA A 1 80 ? 22.664 1.695 -40.895 1.00 74.12 80 ALA A O 1
ATOM 623 N N . ASP A 1 81 ? 21.521 2.597 -39.190 1.00 82.31 81 ASP A N 1
ATOM 624 C CA . ASP A 1 81 ? 21.938 1.595 -38.205 1.00 82.31 81 ASP A CA 1
ATOM 625 C C . ASP A 1 81 ? 20.806 0.587 -37.977 1.00 82.31 81 ASP A C 1
ATOM 627 O O . ASP A 1 81 ? 19.700 0.969 -37.571 1.00 82.31 81 ASP A O 1
ATOM 631 N N . PRO A 1 82 ? 21.024 -0.719 -38.213 1.00 83.81 82 PRO A N 1
ATOM 632 C CA . PRO A 1 82 ? 20.011 -1.710 -37.911 1.00 83.81 82 PRO A CA 1
ATOM 633 C C . PRO A 1 82 ? 19.737 -1.831 -36.403 1.00 83.81 82 PRO A C 1
ATOM 635 O O . PRO A 1 82 ? 18.640 -2.257 -36.044 1.00 83.81 82 PRO A O 1
ATOM 638 N N . LYS A 1 83 ? 20.664 -1.440 -35.517 1.00 88.50 83 LYS A N 1
ATOM 639 C CA . LYS A 1 83 ? 20.444 -1.431 -34.065 1.00 88.50 83 LYS A CA 1
ATOM 640 C C . LYS A 1 83 ? 19.252 -0.540 -33.710 1.00 88.50 83 LYS A C 1
ATOM 642 O O . LYS A 1 83 ? 19.092 0.567 -34.217 1.00 88.50 83 LYS A O 1
ATOM 647 N N . SER A 1 84 ? 18.348 -1.048 -32.880 1.00 91.31 84 SER A N 1
ATOM 648 C CA . SER A 1 84 ? 17.113 -0.349 -32.518 1.00 91.31 84 SER A CA 1
ATOM 649 C C . SER A 1 84 ? 16.790 -0.593 -31.052 1.00 91.31 84 SER A C 1
ATOM 651 O O . SER A 1 84 ? 16.481 -1.717 -30.659 1.00 91.31 84 SER A O 1
ATOM 653 N N . LEU A 1 85 ? 16.872 0.457 -30.236 1.00 90.12 85 LEU A N 1
ATOM 654 C CA . LEU A 1 85 ? 16.533 0.366 -28.819 1.00 90.12 85 LEU A CA 1
ATOM 655 C C . LEU A 1 85 ? 15.020 0.471 -28.657 1.00 90.12 85 LEU A C 1
ATOM 657 O O . LEU A 1 85 ? 14.414 1.448 -29.098 1.00 90.12 85 LEU A O 1
ATOM 661 N N . VAL A 1 86 ? 14.407 -0.531 -28.035 1.00 90.50 86 VAL A N 1
ATOM 662 C CA . VAL A 1 86 ? 12.950 -0.588 -27.884 1.00 90.50 86 VAL A CA 1
ATOM 663 C C . VAL A 1 86 ? 12.515 0.243 -26.683 1.00 90.50 86 VAL A C 1
ATOM 665 O O . VAL A 1 86 ? 12.867 -0.057 -25.544 1.00 90.50 86 VAL A O 1
ATOM 668 N N . VAL A 1 87 ? 11.713 1.273 -26.942 1.00 84.38 87 VAL A N 1
ATOM 669 C CA . VAL A 1 87 ? 11.128 2.152 -25.920 1.00 84.38 87 VAL A CA 1
ATOM 670 C C . VAL A 1 87 ? 9.697 1.737 -25.594 1.00 84.38 87 VAL A C 1
ATOM 672 O O . VAL A 1 87 ? 9.303 1.782 -24.436 1.00 84.38 87 VAL A O 1
ATOM 675 N N . ASP A 1 88 ? 8.933 1.289 -26.593 1.00 84.00 88 ASP A N 1
ATOM 676 C CA . ASP A 1 88 ? 7.602 0.699 -26.414 1.00 84.00 88 ASP A CA 1
ATOM 677 C C . ASP A 1 88 ? 7.420 -0.538 -27.289 1.00 84.00 88 ASP A C 1
ATOM 679 O O . ASP A 1 88 ? 8.019 -0.646 -28.356 1.00 84.00 88 ASP A O 1
ATOM 683 N N . GLY A 1 89 ? 6.553 -1.453 -26.855 1.00 87.31 89 GLY A N 1
ATOM 684 C CA . GLY A 1 89 ? 6.249 -2.687 -27.579 1.00 87.31 89 GLY A CA 1
ATOM 685 C C . GLY A 1 89 ? 7.149 -3.865 -27.210 1.00 87.31 89 GLY A C 1
ATOM 686 O O . GLY A 1 89 ? 7.031 -4.933 -27.804 1.00 87.31 89 GLY A O 1
ATOM 687 N N . GLN A 1 90 ? 7.994 -3.719 -26.184 1.00 90.31 90 GLN A N 1
ATOM 688 C CA . GLN A 1 90 ? 8.885 -4.788 -25.723 1.00 90.31 90 GLN A CA 1
ATOM 689 C C . GLN A 1 90 ? 8.154 -6.086 -25.337 1.00 90.31 90 GLN A C 1
ATOM 691 O O . GLN A 1 90 ? 8.626 -7.171 -25.665 1.00 90.31 90 GLN A O 1
ATOM 696 N N . GLN A 1 91 ? 6.981 -5.994 -24.700 1.00 91.88 91 GLN A N 1
ATOM 697 C CA . GLN A 1 91 ? 6.195 -7.161 -24.278 1.00 91.88 91 GLN A CA 1
ATOM 698 C C . GLN A 1 91 ? 5.671 -7.926 -25.501 1.00 91.88 91 GLN A C 1
ATOM 700 O O . GLN A 1 91 ? 5.845 -9.137 -25.607 1.00 91.88 91 GLN A O 1
ATOM 705 N N . ARG A 1 92 ? 5.132 -7.194 -26.485 1.00 91.38 92 ARG A N 1
ATOM 706 C CA . ARG A 1 92 ? 4.642 -7.738 -27.759 1.00 91.38 92 ARG A CA 1
ATOM 707 C C . ARG A 1 92 ? 5.766 -8.378 -28.572 1.00 91.38 92 ARG A C 1
ATOM 709 O O . ARG A 1 92 ? 5.634 -9.525 -28.982 1.00 91.38 92 ARG A O 1
ATOM 716 N N . LEU A 1 93 ? 6.894 -7.684 -28.746 1.00 93.69 93 LEU A N 1
ATOM 717 C CA . LEU A 1 93 ? 8.054 -8.217 -29.474 1.00 93.69 93 LEU A CA 1
ATOM 718 C C . LEU A 1 93 ? 8.624 -9.476 -28.809 1.00 93.69 93 LEU A C 1
ATOM 720 O O . LEU A 1 93 ? 8.951 -10.440 -29.503 1.00 93.69 93 LEU A O 1
ATOM 724 N N . THR A 1 94 ? 8.708 -9.489 -27.476 1.00 95.81 94 THR A N 1
ATOM 725 C CA . THR A 1 94 ? 9.179 -10.659 -26.720 1.00 95.81 94 THR A CA 1
ATOM 726 C C . THR A 1 94 ? 8.235 -11.841 -26.919 1.00 95.81 94 THR A C 1
ATOM 728 O O . THR A 1 94 ? 8.684 -12.915 -27.310 1.00 95.81 94 THR A O 1
ATOM 731 N N . THR A 1 95 ? 6.929 -11.631 -26.757 1.00 96.50 95 THR A N 1
ATOM 732 C CA . THR A 1 95 ? 5.907 -12.679 -26.917 1.00 96.50 95 THR A CA 1
ATOM 733 C C . THR A 1 95 ? 5.864 -13.233 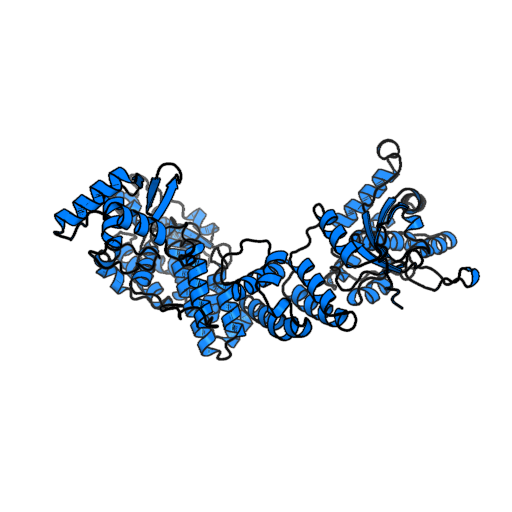-28.339 1.00 96.50 95 THR A C 1
ATOM 735 O O . THR A 1 95 ? 5.835 -14.448 -28.525 1.00 96.50 95 THR A O 1
ATOM 738 N N . LEU A 1 96 ? 5.942 -12.368 -29.356 1.00 95.38 96 LEU A N 1
ATOM 739 C CA . LEU A 1 96 ? 6.026 -12.784 -30.761 1.00 95.38 96 LEU A CA 1
ATOM 740 C C . LEU A 1 96 ? 7.289 -13.602 -31.038 1.00 95.38 96 LEU A C 1
ATOM 742 O O . LEU A 1 96 ? 7.230 -14.596 -31.757 1.00 95.38 96 LEU A O 1
ATOM 746 N N . THR A 1 97 ? 8.421 -13.218 -30.445 1.00 96.50 97 THR A N 1
ATOM 747 C CA . THR A 1 97 ? 9.668 -13.983 -30.570 1.00 96.50 97 THR A CA 1
ATOM 748 C C . THR A 1 97 ? 9.518 -15.373 -29.946 1.00 96.50 97 THR A C 1
ATOM 750 O O . THR A 1 97 ? 9.919 -16.354 -30.566 1.00 96.50 97 THR A O 1
ATOM 753 N N . ILE A 1 98 ? 8.880 -15.483 -28.772 1.00 98.06 98 ILE A N 1
ATOM 754 C CA . ILE A 1 98 ? 8.567 -16.776 -28.141 1.00 98.06 98 ILE A CA 1
ATOM 755 C C . ILE A 1 98 ? 7.678 -17.620 -29.068 1.00 98.06 98 ILE A C 1
ATOM 757 O O . ILE A 1 98 ? 7.999 -18.777 -29.337 1.00 98.06 98 ILE A O 1
ATOM 761 N N . LEU A 1 99 ? 6.596 -17.041 -29.599 1.00 97.81 99 LEU A N 1
ATOM 762 C CA . LEU A 1 99 ? 5.658 -17.726 -30.491 1.00 97.81 99 LEU A CA 1
ATOM 763 C C . LEU A 1 99 ? 6.350 -18.273 -31.752 1.00 97.81 99 LEU A C 1
ATOM 765 O O . LEU A 1 99 ? 6.181 -19.443 -32.099 1.00 97.81 99 LEU A O 1
ATOM 769 N N . ILE A 1 100 ? 7.163 -17.448 -32.419 1.00 96.44 100 ILE A N 1
ATOM 770 C CA . ILE A 1 100 ? 7.901 -17.836 -33.630 1.00 96.44 100 ILE A CA 1
ATOM 771 C C . ILE A 1 100 ? 8.935 -18.925 -33.317 1.00 96.44 100 ILE A C 1
ATOM 773 O O . ILE A 1 100 ? 9.068 -19.872 -34.094 1.00 96.44 100 ILE A O 1
ATOM 777 N N . SER A 1 101 ? 9.631 -18.838 -32.180 1.00 97.56 101 SER A N 1
ATOM 778 C CA . SER A 1 101 ? 10.561 -19.880 -31.731 1.00 97.56 101 SER A CA 1
ATOM 779 C C . SER A 1 101 ? 9.872 -21.227 -31.512 1.00 97.56 101 SER A C 1
ATOM 781 O O . SER A 1 101 ? 10.370 -22.249 -31.980 1.00 97.56 101 SER A O 1
ATOM 783 N N . VAL A 1 102 ? 8.700 -21.241 -30.868 1.00 98.06 102 VAL A N 1
ATOM 784 C CA . VAL A 1 102 ? 7.919 -22.474 -30.679 1.00 98.06 102 VAL A CA 1
ATOM 785 C C . VAL A 1 102 ? 7.459 -23.039 -32.027 1.00 98.06 102 VAL A C 1
ATOM 787 O O . VAL A 1 102 ? 7.595 -24.235 -32.276 1.00 98.06 102 VAL A O 1
ATOM 790 N N . LEU A 1 103 ? 6.957 -22.194 -32.936 1.00 97.19 103 LEU A N 1
ATOM 791 C CA . LEU A 1 103 ? 6.545 -22.619 -34.281 1.00 97.19 103 LEU A CA 1
ATOM 792 C C . LEU A 1 103 ? 7.712 -23.191 -35.096 1.00 97.19 103 LEU A C 1
ATOM 794 O O . LEU A 1 103 ? 7.527 -24.173 -35.816 1.00 97.19 103 LEU A O 1
ATOM 798 N N . ARG A 1 104 ? 8.912 -22.609 -34.976 1.00 96.62 104 ARG A N 1
ATOM 799 C CA . ARG A 1 104 ? 10.145 -23.133 -35.579 1.00 96.62 104 ARG A CA 1
ATOM 800 C C . ARG A 1 104 ? 10.449 -24.535 -35.055 1.00 96.62 104 ARG A C 1
ATOM 802 O O . ARG A 1 104 ? 10.598 -25.444 -35.863 1.00 96.62 104 ARG A O 1
ATOM 809 N N . ASP A 1 105 ? 10.481 -24.722 -33.740 1.00 96.50 105 ASP A N 1
ATOM 810 C CA . ASP A 1 105 ? 10.871 -26.000 -33.126 1.00 96.50 105 ASP A CA 1
ATOM 811 C C . ASP A 1 105 ? 9.830 -27.115 -33.356 1.00 96.50 105 ASP A C 1
ATOM 813 O O . ASP A 1 105 ? 10.176 -28.292 -33.392 1.00 96.50 105 ASP A O 1
ATOM 817 N N . LEU A 1 106 ? 8.557 -26.764 -33.582 1.00 96.38 106 LEU A N 1
ATOM 818 C CA . LEU A 1 106 ? 7.491 -27.705 -33.967 1.00 96.38 106 LEU A CA 1
ATOM 819 C C . LEU A 1 106 ? 7.428 -28.010 -35.481 1.00 96.38 106 LEU A C 1
ATOM 821 O O . LEU A 1 106 ? 6.519 -28.715 -35.929 1.00 96.38 106 LEU A O 1
ATOM 825 N N . THR A 1 107 ? 8.334 -27.454 -36.290 1.00 95.38 107 THR A N 1
ATOM 826 C CA . THR A 1 107 ? 8.388 -27.691 -37.747 1.00 95.38 107 THR A CA 1
ATOM 827 C C . THR A 1 107 ? 9.127 -28.991 -38.030 1.00 95.38 107 THR A C 1
ATOM 829 O O . THR A 1 107 ? 10.273 -29.109 -37.608 1.00 95.38 107 THR A O 1
ATOM 832 N N . LEU A 1 108 ? 8.536 -29.950 -38.747 1.00 91.38 108 LEU A N 1
ATOM 833 C CA . LEU A 1 108 ? 9.193 -31.238 -39.015 1.00 91.38 108 LEU A CA 1
ATOM 834 C C . LEU A 1 108 ? 10.125 -31.169 -40.229 1.00 91.38 108 LEU A C 1
ATOM 836 O O . LEU A 1 108 ? 11.176 -31.804 -40.239 1.00 91.38 108 LEU A O 1
ATOM 840 N N . ASN A 1 109 ? 9.761 -30.381 -41.244 1.00 92.94 109 ASN A N 1
ATOM 841 C CA . ASN A 1 109 ? 10.602 -30.177 -42.421 1.00 92.94 109 ASN A CA 1
ATOM 842 C C . ASN A 1 109 ? 11.836 -29.311 -42.091 1.00 92.94 109 ASN A C 1
ATOM 844 O O . ASN A 1 109 ? 11.703 -28.142 -41.722 1.00 92.94 109 ASN A O 1
ATOM 848 N N . GLU A 1 110 ? 13.030 -29.877 -42.277 1.00 90.62 110 GLU A N 1
ATOM 849 C CA . GLU A 1 110 ? 14.306 -29.240 -41.925 1.00 90.62 110 GLU A CA 1
ATOM 850 C C . GLU A 1 110 ? 14.587 -27.959 -42.728 1.00 90.62 110 GLU A C 1
ATOM 852 O O . GLU A 1 110 ? 15.003 -26.952 -42.161 1.00 90.62 110 GLU A O 1
ATOM 857 N N . GLU A 1 111 ? 14.291 -27.930 -44.030 1.00 91.38 111 GLU A N 1
ATOM 858 C CA . GLU A 1 111 ? 14.497 -26.728 -44.853 1.00 91.38 111 GLU A CA 1
ATOM 859 C C . GLU A 1 111 ? 13.587 -25.578 -44.401 1.00 91.38 111 GLU A C 1
ATOM 861 O O . GLU A 1 111 ? 14.025 -24.432 -44.251 1.00 91.38 111 GLU A O 1
ATOM 866 N N . VAL A 1 112 ? 12.316 -25.876 -44.115 1.00 92.06 112 VAL A N 1
ATOM 867 C CA . VAL A 1 112 ? 11.362 -24.885 -43.591 1.00 92.06 112 VAL A CA 1
ATOM 868 C C . VAL A 1 112 ? 11.793 -24.407 -42.203 1.00 92.06 112 VAL A C 1
ATOM 870 O O . VAL A 1 112 ? 11.709 -23.212 -41.909 1.00 92.06 112 VAL A O 1
ATOM 873 N N . ARG A 1 113 ? 12.291 -25.312 -41.355 1.00 91.44 113 ARG A N 1
ATOM 874 C CA . ARG A 1 113 ? 12.813 -25.000 -40.019 1.00 91.44 113 ARG A CA 1
ATOM 875 C C . ARG A 1 113 ? 14.027 -24.066 -40.090 1.00 91.44 113 ARG A C 1
ATOM 877 O O . ARG A 1 113 ? 14.063 -23.066 -39.368 1.00 91.44 113 ARG A O 1
ATOM 884 N N . ILE A 1 114 ? 14.973 -24.329 -40.996 1.00 89.25 114 ILE A N 1
ATOM 885 C CA . ILE A 1 114 ? 16.133 -23.462 -41.262 1.00 89.25 114 ILE A CA 1
ATOM 886 C C . ILE A 1 114 ? 15.672 -22.075 -41.719 1.00 89.25 114 ILE A C 1
ATOM 888 O O . ILE A 1 114 ? 16.137 -21.067 -41.186 1.00 89.25 114 ILE A O 1
ATOM 892 N N . ASN A 1 115 ? 14.704 -22.003 -42.635 1.00 89.94 115 ASN A N 1
ATOM 893 C CA . ASN A 1 115 ? 14.161 -20.723 -43.092 1.00 89.94 115 ASN A CA 1
ATOM 894 C C . ASN A 1 115 ? 13.500 -19.938 -41.947 1.00 89.94 115 ASN A C 1
ATOM 896 O O . ASN A 1 115 ? 13.723 -18.736 -41.807 1.00 89.94 115 ASN A O 1
ATOM 900 N N . ARG A 1 116 ? 12.755 -20.613 -41.062 1.00 92.88 116 ARG A N 1
ATOM 901 C CA . ARG A 1 116 ? 12.121 -19.993 -39.882 1.00 92.88 116 ARG A CA 1
ATOM 902 C C . ARG A 1 116 ? 13.118 -19.492 -38.850 1.00 92.88 116 ARG A C 1
ATOM 904 O O . ARG A 1 116 ? 12.838 -18.508 -38.166 1.00 92.88 116 ARG A O 1
ATOM 911 N N . ARG A 1 117 ? 14.295 -20.117 -38.751 1.00 91.75 117 ARG A N 1
ATOM 912 C CA . ARG A 1 117 ? 15.373 -19.640 -37.873 1.00 91.75 117 ARG A CA 1
ATOM 913 C C . ARG A 1 117 ? 15.764 -18.200 -38.202 1.00 91.75 117 ARG A C 1
ATOM 915 O O . ARG A 1 117 ? 16.084 -17.457 -37.276 1.00 91.75 117 ARG A O 1
ATOM 922 N N . SER A 1 118 ? 15.667 -17.797 -39.472 1.00 91.00 118 SER A N 1
ATOM 923 C CA . SER A 1 118 ? 16.018 -16.446 -39.921 1.00 91.00 118 SER A CA 1
ATOM 924 C C . SER A 1 118 ? 15.161 -15.342 -39.290 1.00 91.00 118 SER A C 1
ATOM 926 O O . SER A 1 118 ? 15.618 -14.206 -39.215 1.00 91.00 118 SER A O 1
ATOM 928 N N . PHE A 1 119 ? 13.969 -15.653 -38.763 1.00 91.31 119 PHE A N 1
ATOM 929 C CA . PHE A 1 119 ? 13.112 -14.691 -38.055 1.00 91.31 119 PHE A CA 1
ATOM 930 C C . PHE A 1 119 ? 13.537 -14.448 -36.600 1.00 91.31 119 PHE A C 1
ATOM 932 O O . PHE A 1 119 ? 13.162 -13.441 -36.010 1.00 91.31 119 PHE A O 1
ATOM 939 N N . VAL A 1 120 ? 14.340 -15.341 -36.016 1.00 92.44 120 VAL A N 1
ATOM 940 C CA . VAL A 1 120 ? 14.821 -15.231 -34.625 1.00 92.44 120 VAL A CA 1
ATOM 941 C C . VAL A 1 120 ? 16.306 -14.867 -34.584 1.00 92.44 120 VAL A C 1
ATOM 943 O O . VAL A 1 120 ? 16.751 -14.118 -33.711 1.00 92.44 120 VAL A O 1
ATOM 946 N N . PHE A 1 121 ? 17.075 -15.368 -35.550 1.00 92.94 121 PHE A N 1
ATOM 947 C CA . PHE A 1 121 ? 18.520 -15.219 -35.633 1.00 92.94 121 PHE A CA 1
ATOM 948 C C . PHE A 1 121 ? 18.947 -14.848 -37.054 1.00 92.94 121 PHE A C 1
ATOM 950 O O . PHE A 1 121 ? 18.646 -15.560 -38.009 1.00 92.94 121 PHE A O 1
ATOM 957 N N . GLN A 1 122 ? 19.692 -13.756 -37.179 1.00 90.06 122 GLN A N 1
ATOM 958 C CA . GLN A 1 122 ? 20.353 -13.353 -38.411 1.00 90.06 122 GLN A CA 1
ATOM 959 C C . GLN A 1 122 ? 21.736 -14.000 -38.469 1.00 90.06 122 GLN A C 1
ATOM 961 O O . GLN A 1 122 ? 22.533 -13.829 -37.547 1.00 90.06 122 GLN A O 1
ATOM 966 N N . ARG A 1 123 ? 22.018 -14.704 -39.567 1.00 88.12 123 ARG A N 1
ATOM 967 C CA . ARG A 1 123 ? 23.338 -15.273 -39.850 1.00 88.12 123 ARG A CA 1
ATOM 968 C C . ARG A 1 123 ? 24.231 -14.235 -40.530 1.00 88.12 123 ARG A C 1
ATOM 970 O O . ARG A 1 123 ? 23.745 -13.446 -41.339 1.00 88.12 123 ARG A O 1
ATOM 977 N N . ALA A 1 124 ? 25.521 -14.268 -40.230 1.00 86.44 124 ALA A N 1
ATOM 978 C CA . ALA A 1 124 ? 26.524 -13.467 -40.900 1.00 86.44 124 ALA A CA 1
ATOM 979 C C . ALA A 1 124 ? 26.555 -13.799 -42.395 1.00 86.44 124 ALA A C 1
ATOM 981 O O . ALA A 1 124 ? 26.617 -14.970 -42.782 1.00 86.44 124 ALA A O 1
ATOM 982 N N . ASN A 1 125 ? 26.534 -12.762 -43.222 1.00 85.50 125 ASN A N 1
ATOM 983 C CA . ASN A 1 125 ? 26.710 -12.871 -44.658 1.00 85.50 125 ASN A CA 1
ATOM 984 C C . ASN A 1 125 ? 27.726 -11.803 -45.104 1.00 85.50 125 ASN A C 1
ATOM 986 O O . ASN A 1 125 ? 27.407 -10.610 -45.054 1.00 85.50 125 ASN A O 1
ATOM 990 N N . PRO A 1 126 ? 28.940 -12.215 -45.525 1.00 80.81 126 PRO A N 1
ATOM 991 C CA . PRO A 1 126 ? 29.981 -11.308 -46.004 1.00 80.81 126 PRO A CA 1
ATOM 992 C C . PRO A 1 126 ? 29.540 -10.440 -47.184 1.00 80.81 126 PRO A C 1
ATOM 994 O O . PRO A 1 126 ? 29.920 -9.273 -47.242 1.00 80.81 126 PRO A O 1
ATOM 997 N N . ASP A 1 127 ? 28.699 -10.973 -48.075 1.00 84.38 127 ASP A N 1
ATOM 998 C CA . ASP A 1 127 ? 28.256 -10.274 -49.286 1.00 84.38 127 ASP A CA 1
ATOM 999 C C . ASP A 1 127 ? 27.310 -9.110 -48.962 1.00 84.38 127 ASP A C 1
ATOM 1001 O O . ASP A 1 127 ? 27.317 -8.083 -49.638 1.00 84.38 127 ASP A O 1
ATOM 1005 N N . SER A 1 128 ? 26.511 -9.247 -47.898 1.00 77.50 128 SER A N 1
ATOM 1006 C CA . SER A 1 128 ? 25.636 -8.183 -47.389 1.00 77.50 128 SER A CA 1
ATOM 1007 C C . SER A 1 128 ? 26.223 -7.429 -46.191 1.00 77.50 128 SER A C 1
ATOM 1009 O O . SER A 1 128 ? 25.541 -6.581 -45.618 1.00 77.50 128 SER A O 1
ATOM 1011 N N . GLY A 1 129 ? 27.455 -7.746 -45.773 1.00 77.94 129 GLY A N 1
ATOM 1012 C CA . GLY A 1 129 ? 28.118 -7.133 -44.617 1.00 77.94 129 GLY A CA 1
ATOM 1013 C C . GLY A 1 129 ? 27.408 -7.362 -43.275 1.00 77.94 129 GLY A C 1
ATOM 1014 O O . GLY A 1 129 ? 27.590 -6.580 -42.341 1.00 77.94 129 GLY A O 1
ATOM 1015 N N . THR A 1 130 ? 26.570 -8.396 -43.161 1.00 83.75 130 THR A N 1
ATOM 1016 C CA . THR A 1 130 ? 25.809 -8.683 -41.938 1.00 83.75 130 THR A CA 1
ATOM 1017 C C . THR A 1 130 ? 26.601 -9.581 -40.989 1.00 83.75 130 THR A C 1
ATOM 1019 O O . THR A 1 130 ? 27.395 -10.419 -41.413 1.00 83.75 130 THR A O 1
ATOM 1022 N N . VAL A 1 131 ? 26.360 -9.429 -39.683 1.00 86.25 131 VAL A N 1
ATOM 1023 C CA . VAL A 1 131 ? 26.970 -10.247 -38.618 1.00 86.25 131 VAL A CA 1
ATOM 1024 C C . VAL A 1 131 ? 25.948 -11.174 -37.961 1.00 86.25 131 VAL A C 1
ATOM 1026 O O . VAL A 1 131 ? 24.740 -10.923 -38.036 1.00 86.25 131 VAL A O 1
ATOM 1029 N N . ASP A 1 132 ? 26.444 -12.220 -37.296 1.00 90.12 132 ASP A N 1
ATOM 1030 C CA . ASP A 1 132 ? 25.639 -13.125 -36.476 1.00 90.12 132 ASP A CA 1
ATOM 1031 C C . ASP A 1 132 ? 24.999 -12.351 -35.318 1.00 90.12 132 ASP A C 1
ATOM 1033 O O . ASP A 1 132 ? 25.695 -11.742 -34.500 1.00 90.12 132 ASP A O 1
ATOM 1037 N N . ARG A 1 133 ? 23.666 -12.366 -35.233 1.00 89.94 133 ARG A N 1
ATOM 1038 C CA . ARG A 1 133 ? 22.938 -11.722 -34.131 1.00 89.94 133 ARG A CA 1
ATOM 1039 C C . ARG A 1 133 ? 21.549 -12.305 -33.925 1.00 89.94 133 ARG A C 1
ATOM 1041 O O . ARG A 1 133 ? 20.850 -12.653 -34.874 1.00 89.94 133 ARG A O 1
ATOM 1048 N N . TYR A 1 134 ? 21.095 -12.311 -32.677 1.00 93.31 134 TYR A N 1
ATOM 1049 C CA . TYR A 1 134 ? 19.672 -12.470 -32.388 1.00 93.31 134 TYR A CA 1
ATOM 1050 C C . TYR A 1 134 ? 18.906 -11.209 -32.784 1.00 93.31 134 TYR A C 1
ATOM 1052 O O . TYR A 1 134 ? 19.401 -10.095 -32.609 1.00 93.31 134 TYR A O 1
ATOM 1060 N N . ARG A 1 135 ? 17.686 -11.377 -33.304 1.00 93.19 135 ARG A N 1
ATOM 1061 C CA . ARG A 1 135 ? 16.848 -10.241 -33.718 1.00 93.19 135 ARG A CA 1
ATOM 1062 C C . ARG A 1 135 ? 16.287 -9.441 -32.545 1.00 93.19 135 ARG A C 1
ATOM 1064 O O . ARG A 1 135 ? 15.965 -8.271 -32.726 1.00 93.19 135 ARG A O 1
ATOM 1071 N N . LEU A 1 136 ? 16.196 -10.058 -31.367 1.00 94.81 136 LEU A N 1
ATOM 1072 C CA . LEU A 1 136 ? 15.775 -9.429 -30.121 1.00 94.81 136 LEU A CA 1
ATOM 1073 C C . LEU A 1 136 ? 16.736 -9.808 -28.992 1.00 94.81 136 LEU A C 1
ATOM 1075 O O . LEU A 1 136 ? 16.913 -10.989 -28.691 1.00 94.81 136 LEU A O 1
ATOM 1079 N N . LEU A 1 137 ? 17.325 -8.807 -28.347 1.00 94.69 137 LEU A N 1
ATOM 1080 C CA . LEU A 1 137 ? 18.112 -8.951 -27.129 1.00 94.69 137 LEU A CA 1
ATOM 1081 C C . LEU A 1 137 ? 17.318 -8.390 -25.954 1.00 94.69 137 LEU A C 1
ATOM 1083 O O . LEU A 1 137 ? 17.058 -7.190 -25.898 1.00 94.69 137 LEU A O 1
ATOM 1087 N N . LEU A 1 138 ? 16.963 -9.250 -24.999 1.00 93.94 138 LEU A N 1
ATOM 1088 C CA . LEU A 1 138 ? 16.395 -8.797 -23.731 1.00 93.94 138 LEU A CA 1
ATOM 1089 C C . LEU A 1 138 ? 17.462 -8.114 -22.858 1.00 93.94 138 LEU A C 1
ATOM 1091 O O . LEU A 1 138 ? 18.664 -8.112 -23.174 1.00 93.94 138 LEU A O 1
ATOM 1095 N N . ARG A 1 139 ? 17.001 -7.557 -21.736 1.00 89.75 139 ARG A N 1
ATOM 1096 C CA . ARG A 1 139 ? 17.837 -6.992 -20.669 1.00 89.75 139 ARG A CA 1
ATOM 1097 C C . ARG A 1 139 ? 18.865 -8.020 -20.191 1.00 89.75 139 ARG A C 1
ATOM 1099 O O . ARG A 1 139 ? 18.635 -9.227 -20.287 1.00 89.75 139 ARG A O 1
ATOM 1106 N N . SER A 1 140 ? 19.993 -7.549 -19.665 1.00 85.81 140 SER A N 1
ATOM 1107 C CA . SER A 1 140 ? 21.144 -8.382 -19.274 1.00 85.81 140 SER A CA 1
ATOM 1108 C C . SER A 1 140 ? 20.765 -9.589 -18.405 1.00 85.81 140 SER A C 1
ATOM 1110 O O . SER A 1 140 ? 21.236 -10.694 -18.668 1.00 85.81 140 SER A O 1
ATOM 1112 N N . GLN A 1 141 ? 19.870 -9.396 -17.434 1.00 84.00 141 GLN A N 1
ATOM 1113 C CA . GLN A 1 141 ? 19.439 -10.418 -16.475 1.00 84.00 141 GLN A CA 1
ATOM 1114 C C . GLN A 1 141 ? 18.620 -11.559 -17.111 1.00 84.00 141 GLN A C 1
ATOM 1116 O O . GLN A 1 141 ? 18.713 -12.711 -16.688 1.00 84.00 141 GLN A O 1
ATOM 1121 N N . ASP A 1 142 ? 17.853 -11.257 -18.162 1.00 91.75 142 ASP A N 1
ATOM 1122 C CA . ASP A 1 142 ? 16.994 -12.219 -18.864 1.00 91.75 142 ASP A CA 1
ATOM 1123 C C . ASP A 1 142 ? 17.674 -12.808 -20.109 1.00 91.75 142 ASP A C 1
ATOM 1125 O O . ASP A 1 142 ? 17.275 -13.860 -20.606 1.00 91.75 142 ASP A O 1
ATOM 1129 N N . ARG A 1 143 ? 18.719 -12.150 -20.625 1.00 92.50 143 ARG A N 1
ATOM 1130 C CA . ARG A 1 143 ? 19.352 -12.458 -21.917 1.00 92.50 143 ARG A CA 1
ATOM 1131 C C . ARG A 1 143 ? 19.881 -13.888 -22.004 1.00 92.50 143 ARG A C 1
ATOM 1133 O O . ARG A 1 143 ? 19.634 -14.570 -22.997 1.00 92.50 143 ARG A O 1
ATOM 1140 N N . ALA A 1 144 ? 20.591 -14.352 -20.974 1.00 93.44 144 ALA A N 1
ATOM 1141 C CA . ALA A 1 144 ? 21.143 -15.708 -20.949 1.00 93.44 144 ALA A CA 1
ATOM 1142 C C . ALA A 1 144 ? 20.032 -16.770 -20.905 1.00 93.44 144 ALA A C 1
ATOM 1144 O O . ALA A 1 144 ? 20.085 -17.753 -21.643 1.00 93.44 144 ALA A O 1
ATOM 1145 N N . PHE A 1 145 ? 19.003 -16.534 -20.086 1.00 95.81 145 PHE A N 1
ATOM 1146 C CA . PHE A 1 145 ? 17.839 -17.408 -19.968 1.00 95.81 145 PHE A CA 1
ATOM 1147 C C . PHE A 1 145 ? 17.057 -17.479 -21.289 1.00 95.81 145 PHE A C 1
ATOM 1149 O O . PHE A 1 145 ? 16.793 -18.564 -21.801 1.00 95.81 145 PHE A O 1
ATOM 1156 N N . PHE A 1 146 ? 16.751 -16.323 -21.880 1.00 96.75 146 PHE A N 1
ATOM 1157 C CA . PHE A 1 146 ? 15.987 -16.217 -23.121 1.00 96.75 146 PHE A CA 1
ATOM 1158 C C . PHE A 1 146 ? 16.718 -16.849 -24.308 1.00 96.75 146 PHE A C 1
ATOM 1160 O O . PHE A 1 146 ? 16.126 -17.615 -25.065 1.00 96.75 146 PHE A O 1
ATOM 1167 N N . SER A 1 147 ? 18.026 -16.608 -24.430 1.00 94.69 147 SER A N 1
ATOM 1168 C CA . SER A 1 147 ? 18.855 -17.273 -25.438 1.00 94.69 147 SER A CA 1
ATOM 1169 C C . SER A 1 147 ? 18.775 -18.795 -25.289 1.00 94.69 147 SER A C 1
ATOM 1171 O O . SER A 1 147 ? 18.415 -19.490 -26.241 1.00 94.69 147 SER A O 1
ATOM 1173 N N . LYS A 1 148 ? 19.015 -19.300 -24.069 1.00 95.56 148 LYS A N 1
ATOM 1174 C CA . LYS A 1 148 ? 19.080 -20.734 -23.770 1.00 95.56 148 LYS A CA 1
ATOM 1175 C C . LYS A 1 148 ? 17.775 -21.479 -24.043 1.00 95.56 148 LYS A C 1
ATOM 1177 O O . LYS A 1 148 ? 17.836 -22.570 -24.592 1.00 95.56 148 LYS A O 1
ATOM 1182 N N . PHE A 1 149 ? 16.635 -20.923 -23.636 1.00 96.88 149 PHE A N 1
ATOM 1183 C CA . PHE A 1 149 ? 15.356 -21.644 -23.634 1.00 96.88 149 PHE A CA 1
ATOM 1184 C C . PHE A 1 149 ? 14.404 -21.251 -24.769 1.00 96.88 149 PHE A C 1
ATOM 1186 O O . PHE A 1 149 ? 13.451 -21.977 -25.031 1.00 96.88 149 PHE A O 1
ATOM 1193 N N . ILE A 1 150 ? 14.649 -20.126 -25.452 1.00 97.38 150 ILE A N 1
ATOM 1194 C CA . ILE A 1 150 ? 13.758 -19.613 -26.505 1.00 97.38 150 ILE A CA 1
ATOM 1195 C C . ILE A 1 150 ? 14.470 -19.482 -27.854 1.00 97.38 150 ILE A C 1
ATOM 1197 O O . ILE A 1 150 ? 13.907 -19.850 -28.883 1.00 97.38 150 ILE A O 1
ATOM 1201 N N . GLN A 1 151 ? 15.685 -18.929 -27.907 1.00 95.38 151 GLN A N 1
ATOM 1202 C CA . GLN A 1 151 ? 16.265 -18.507 -29.192 1.00 95.38 151 GLN A CA 1
ATOM 1203 C C . GLN A 1 151 ? 17.127 -19.574 -29.874 1.00 95.38 151 GLN A C 1
ATOM 1205 O O . GLN A 1 151 ? 17.146 -19.624 -31.108 1.00 95.38 151 GLN A O 1
ATOM 1210 N N . ILE A 1 152 ? 17.796 -20.442 -29.113 1.00 93.94 152 ILE A N 1
ATOM 1211 C CA . ILE A 1 152 ? 18.554 -21.581 -29.657 1.00 93.94 152 ILE A CA 1
ATOM 1212 C C . ILE A 1 152 ? 17.585 -22.568 -30.344 1.00 93.94 152 ILE A C 1
ATOM 1214 O O . ILE A 1 152 ? 16.474 -22.749 -29.843 1.00 93.94 152 ILE A O 1
ATOM 1218 N N . PRO A 1 153 ? 17.937 -23.165 -31.504 1.00 92.31 153 PRO A N 1
ATOM 1219 C CA . PRO A 1 153 ? 17.119 -24.199 -32.146 1.00 92.31 153 PRO A CA 1
ATOM 1220 C C . PRO A 1 153 ? 16.752 -25.338 -31.192 1.00 92.31 153 PRO A C 1
ATOM 1222 O O . PRO A 1 153 ? 17.582 -25.746 -30.385 1.00 92.31 153 PRO A O 1
ATOM 1225 N N . ASP A 1 154 ? 15.511 -25.816 -31.277 1.00 92.56 154 ASP A N 1
ATOM 1226 C CA . ASP A 1 154 ? 14.945 -26.897 -30.456 1.00 92.56 154 ASP A CA 1
ATOM 1227 C C . ASP A 1 154 ? 14.840 -26.605 -28.944 1.00 92.56 154 ASP A C 1
ATOM 1229 O O . ASP A 1 154 ? 14.282 -27.416 -28.201 1.00 92.56 154 ASP A O 1
ATOM 1233 N N . ALA A 1 155 ? 15.276 -25.426 -28.485 1.00 92.44 155 ALA A N 1
ATOM 1234 C CA . ALA A 1 155 ? 15.293 -25.045 -27.074 1.00 92.44 155 ALA A CA 1
ATOM 1235 C C . ALA A 1 155 ? 13.915 -25.087 -26.403 1.00 92.44 155 ALA A C 1
ATOM 1237 O O . ALA A 1 155 ? 13.807 -25.435 -25.227 1.00 92.44 155 ALA A O 1
ATOM 1238 N N . THR A 1 156 ? 12.844 -24.794 -27.146 1.00 95.25 156 THR A N 1
ATOM 1239 C CA . THR A 1 156 ? 11.488 -24.807 -26.579 1.00 95.25 156 THR A CA 1
ATOM 1240 C C . THR A 1 156 ? 10.982 -26.222 -26.285 1.00 95.25 156 THR A C 1
ATOM 1242 O O . THR A 1 156 ? 9.902 -26.378 -25.722 1.00 95.25 156 THR A O 1
ATOM 1245 N N . SER A 1 157 ? 11.723 -27.270 -26.658 1.00 91.44 157 SER A N 1
ATOM 1246 C CA . SER A 1 157 ? 11.410 -28.658 -26.296 1.00 91.44 157 SER A CA 1
ATOM 1247 C C . SER A 1 157 ? 11.816 -29.018 -24.869 1.00 91.44 157 SER A C 1
ATOM 1249 O O . SER A 1 157 ? 11.239 -29.941 -24.301 1.00 91.44 157 SER A O 1
ATOM 1251 N N . GLU A 1 158 ? 12.737 -28.261 -24.271 1.00 92.12 158 GLU A N 1
ATOM 1252 C CA . GLU A 1 158 ? 13.277 -28.487 -22.926 1.00 92.12 158 GLU A CA 1
ATOM 1253 C C . GLU A 1 158 ? 13.039 -27.263 -22.027 1.00 92.12 158 GLU A C 1
ATOM 1255 O O . GLU A 1 158 ? 13.951 -26.719 -21.399 1.00 92.12 158 GLU A O 1
ATOM 1260 N N . LEU A 1 159 ? 11.790 -26.789 -21.989 1.00 93.75 159 LEU A N 1
ATOM 1261 C CA . LEU A 1 159 ? 11.429 -25.637 -21.167 1.00 93.75 159 LEU A CA 1
ATOM 1262 C C . LEU A 1 159 ? 11.545 -25.963 -19.666 1.00 93.75 159 LEU A C 1
ATOM 1264 O O . LEU A 1 159 ? 11.150 -27.049 -19.233 1.00 93.75 159 LEU A O 1
ATOM 1268 N N . PRO A 1 160 ? 12.062 -25.027 -18.854 1.00 94.50 160 PRO A N 1
ATOM 1269 C CA . PRO A 1 160 ? 12.151 -25.203 -17.413 1.00 94.50 160 PRO A CA 1
ATOM 1270 C C . PRO A 1 160 ? 10.763 -25.140 -16.766 1.00 94.50 160 PRO A C 1
ATOM 1272 O O . PRO A 1 160 ? 9.862 -24.466 -17.260 1.00 94.50 160 PRO A O 1
ATOM 1275 N N . ASP A 1 161 ? 10.624 -25.799 -15.617 1.00 92.50 161 ASP A N 1
ATOM 1276 C CA . ASP A 1 161 ? 9.431 -25.712 -14.773 1.00 92.50 161 ASP A CA 1
ATOM 1277 C C . ASP A 1 161 ? 9.243 -24.269 -14.260 1.00 92.50 161 ASP A C 1
ATOM 1279 O O . ASP A 1 161 ? 10.089 -23.795 -13.488 1.00 92.50 161 ASP A O 1
ATOM 1283 N N . PRO A 1 162 ? 8.160 -23.565 -14.651 1.00 91.50 162 PRO A N 1
ATOM 1284 C CA . PRO A 1 162 ? 7.968 -22.172 -14.267 1.00 91.50 162 PRO A CA 1
ATOM 1285 C C . PRO A 1 162 ? 7.851 -21.958 -12.757 1.00 91.50 162 PRO A C 1
ATOM 1287 O O . PRO A 1 162 ? 8.244 -20.905 -12.265 1.00 91.50 162 PRO A O 1
ATOM 1290 N N . THR A 1 163 ? 7.399 -22.967 -12.002 1.00 90.44 163 THR A N 1
ATOM 1291 C CA . THR A 1 163 ? 7.244 -22.871 -10.538 1.00 90.44 163 THR A CA 1
ATOM 1292 C C . THR A 1 163 ? 8.577 -22.725 -9.795 1.00 90.44 163 THR A C 1
ATOM 1294 O O . THR A 1 163 ? 8.603 -22.319 -8.635 1.00 90.44 163 THR A O 1
ATOM 1297 N N . LYS A 1 164 ? 9.697 -23.036 -10.462 1.00 91.75 164 LYS A N 1
ATOM 1298 C CA . LYS A 1 164 ? 11.063 -22.909 -9.929 1.00 91.75 164 LYS A CA 1
ATOM 1299 C C . LYS A 1 164 ? 11.741 -21.597 -10.320 1.00 91.75 164 LYS A C 1
ATOM 1301 O O . LYS A 1 164 ? 12.908 -21.391 -9.987 1.00 91.75 164 LYS A O 1
ATOM 1306 N N . LEU A 1 165 ? 11.044 -20.739 -11.057 1.00 92.25 165 LEU A N 1
ATOM 1307 C CA . LEU A 1 165 ? 11.542 -19.463 -11.550 1.00 92.25 165 LEU A CA 1
ATOM 1308 C C . LEU A 1 165 ? 10.822 -18.315 -10.844 1.00 92.25 165 LEU A C 1
ATOM 1310 O O . LEU A 1 165 ? 9.846 -18.518 -10.128 1.00 92.25 165 LEU A O 1
ATOM 1314 N N . GLN A 1 166 ? 11.324 -17.097 -11.034 1.00 85.25 166 GLN A N 1
ATOM 1315 C CA . GLN A 1 166 ? 10.706 -15.885 -10.501 1.00 85.25 166 GLN A CA 1
ATOM 1316 C C . GLN A 1 166 ? 10.738 -14.760 -11.537 1.00 85.25 166 GLN A C 1
ATOM 1318 O O . GLN A 1 166 ? 11.590 -14.741 -12.431 1.00 85.25 166 GLN A O 1
ATOM 1323 N N . GLY A 1 167 ? 9.814 -13.807 -11.399 1.00 90.06 167 GLY A N 1
ATOM 1324 C CA . GLY A 1 167 ? 9.783 -12.585 -12.203 1.00 90.06 167 GLY A CA 1
ATOM 1325 C C . GLY A 1 167 ? 9.631 -12.853 -13.704 1.00 90.06 167 GLY A C 1
ATOM 1326 O O . GLY A 1 167 ? 8.837 -13.692 -14.126 1.00 90.06 167 GLY A O 1
ATOM 1327 N N . SER A 1 168 ? 10.406 -12.145 -14.526 1.00 92.19 168 SER A N 1
ATOM 1328 C CA . SER A 1 168 ? 10.350 -12.233 -15.992 1.00 92.19 168 SER A CA 1
ATOM 1329 C C . SER A 1 168 ? 10.675 -13.619 -16.539 1.00 92.19 168 SER A C 1
ATOM 1331 O O . SER A 1 168 ? 10.045 -14.049 -17.503 1.00 92.19 168 SER A O 1
ATOM 1333 N N . GLN A 1 169 ? 11.617 -14.345 -15.935 1.00 95.69 169 GLN A N 1
ATOM 1334 C CA . GLN A 1 169 ? 11.995 -15.687 -16.396 1.00 95.69 169 GLN A CA 1
ATOM 1335 C C . GLN A 1 169 ? 10.851 -16.690 -16.220 1.00 95.69 169 GLN A C 1
ATOM 1337 O O . GLN A 1 169 ? 10.611 -17.506 -17.112 1.00 95.69 169 GLN A O 1
ATOM 1342 N N . GLN A 1 170 ? 10.105 -16.582 -15.116 1.00 95.44 170 GLN A N 1
ATOM 1343 C CA . GLN A 1 170 ? 8.881 -17.354 -14.900 1.00 95.44 170 GLN A CA 1
ATOM 1344 C C . GLN A 1 170 ? 7.852 -17.044 -15.992 1.00 95.44 170 GLN A C 1
ATOM 1346 O O . GLN A 1 170 ? 7.405 -17.958 -16.679 1.00 95.44 170 GLN A O 1
ATOM 1351 N N . ARG A 1 171 ? 7.556 -15.758 -16.229 1.00 95.88 171 ARG A N 1
ATOM 1352 C CA . ARG A 1 171 ? 6.601 -15.323 -17.264 1.00 95.88 171 ARG A CA 1
ATOM 1353 C C . ARG A 1 171 ? 6.996 -15.783 -18.671 1.00 95.88 171 ARG A C 1
ATOM 1355 O O . ARG A 1 171 ? 6.139 -16.171 -19.464 1.00 95.88 171 ARG A O 1
ATOM 1362 N N . ILE A 1 172 ? 8.288 -15.769 -19.004 1.00 97.44 172 ILE A N 1
ATOM 1363 C CA . ILE A 1 172 ? 8.799 -16.287 -20.284 1.00 97.44 172 ILE A CA 1
ATOM 1364 C C . ILE A 1 172 ? 8.519 -17.794 -20.396 1.00 97.44 172 ILE A C 1
ATOM 1366 O O . ILE A 1 172 ? 8.016 -18.244 -21.426 1.00 97.44 172 ILE A O 1
ATOM 1370 N N . ALA A 1 173 ? 8.827 -18.568 -19.351 1.00 97.19 173 ALA A N 1
ATOM 1371 C CA . ALA A 1 173 ? 8.637 -20.018 -19.340 1.00 97.19 173 ALA A CA 1
ATOM 1372 C C . ALA A 1 173 ? 7.152 -20.424 -19.376 1.00 97.19 173 ALA A C 1
ATOM 1374 O O . ALA A 1 173 ? 6.800 -21.352 -20.109 1.00 97.19 173 ALA A O 1
ATOM 1375 N N . GLU A 1 174 ? 6.283 -19.717 -18.643 1.00 97.38 174 GLU A N 1
ATOM 1376 C CA . GLU A 1 174 ? 4.822 -19.899 -18.655 1.00 97.38 174 GLU A CA 1
ATOM 1377 C C . GLU A 1 174 ? 4.271 -19.747 -20.076 1.00 97.38 174 GLU A C 1
ATOM 1379 O O . GLU A 1 174 ? 3.672 -20.678 -20.617 1.00 97.38 174 GLU A O 1
ATOM 1384 N N . ASN A 1 175 ? 4.577 -18.624 -20.729 1.00 98.06 175 ASN A N 1
ATOM 1385 C CA . ASN A 1 175 ? 4.067 -18.317 -22.066 1.00 98.06 175 ASN A CA 1
ATOM 1386 C C . ASN A 1 175 ? 4.637 -19.231 -23.156 1.00 98.06 175 ASN A C 1
ATOM 1388 O O . ASN A 1 175 ? 3.907 -19.666 -24.047 1.00 98.06 175 ASN A O 1
ATOM 1392 N N . ALA A 1 176 ? 5.926 -19.576 -23.082 1.00 97.94 176 ALA A N 1
ATOM 1393 C CA . ALA A 1 176 ? 6.524 -20.546 -23.998 1.00 97.94 176 ALA A CA 1
ATOM 1394 C C . ALA A 1 176 ? 5.863 -21.926 -23.860 1.00 97.94 176 ALA A C 1
ATOM 1396 O O . ALA A 1 176 ? 5.538 -22.571 -24.861 1.00 97.94 176 ALA A O 1
ATOM 1397 N N . SER A 1 177 ? 5.604 -22.351 -22.619 1.00 97.44 177 SER A N 1
ATOM 1398 C CA . SER A 1 177 ? 4.924 -23.613 -22.328 1.00 97.44 177 SER A CA 1
ATOM 1399 C C . SER A 1 177 ? 3.483 -23.588 -22.830 1.00 97.44 177 SER A C 1
ATOM 1401 O O . SER A 1 177 ? 3.042 -24.551 -23.455 1.00 97.44 177 SER A O 1
ATOM 1403 N N . TYR A 1 178 ? 2.763 -22.484 -22.612 1.00 97.75 178 TYR A N 1
ATOM 1404 C CA . TYR A 1 178 ? 1.414 -22.272 -23.130 1.00 97.75 178 TYR A CA 1
ATOM 1405 C C . TYR A 1 178 ? 1.363 -22.402 -24.657 1.00 97.75 178 TYR A C 1
ATOM 1407 O O . TYR A 1 178 ? 0.641 -23.261 -25.172 1.00 97.75 178 TYR A O 1
ATOM 1415 N N . PHE A 1 179 ? 2.179 -21.631 -25.387 1.00 98.38 179 PHE A N 1
ATOM 1416 C CA . PHE A 1 179 ? 2.203 -21.696 -26.849 1.00 98.38 179 PHE A CA 1
ATOM 1417 C C . PHE A 1 179 ? 2.544 -23.092 -27.347 1.00 98.38 179 PHE A C 1
ATOM 1419 O O . PHE A 1 179 ? 1.871 -23.599 -28.243 1.00 98.38 179 PHE A O 1
ATOM 1426 N N . ARG A 1 180 ? 3.532 -23.761 -26.743 1.00 97.31 180 ARG A N 1
ATOM 1427 C CA . ARG A 1 180 ? 3.882 -25.126 -27.141 1.00 97.31 180 ARG A CA 1
ATOM 1428 C C . ARG A 1 180 ? 2.705 -26.081 -26.944 1.00 97.31 180 ARG A C 1
ATOM 1430 O O . ARG A 1 180 ? 2.379 -26.822 -27.869 1.00 97.31 180 ARG A O 1
ATOM 1437 N N . ARG A 1 181 ? 2.026 -26.035 -25.788 1.00 96.88 181 ARG A N 1
ATOM 1438 C CA . ARG A 1 181 ? 0.838 -26.866 -25.504 1.00 96.88 181 ARG A CA 1
ATOM 1439 C C . ARG A 1 181 ? -0.283 -26.651 -26.520 1.00 96.88 181 ARG A C 1
ATOM 1441 O O . ARG A 1 181 ? -0.919 -27.628 -26.903 1.00 96.88 181 ARG A O 1
ATOM 1448 N N . GLN A 1 182 ? -0.549 -25.413 -26.942 1.00 97.56 182 GLN A N 1
ATOM 1449 C CA . GLN A 1 182 ? -1.621 -25.136 -27.907 1.00 97.56 182 GLN A CA 1
ATOM 1450 C C . GLN A 1 182 ? -1.224 -25.498 -29.341 1.00 97.56 182 GLN A C 1
ATOM 1452 O O . GLN A 1 182 ? -1.977 -26.173 -30.037 1.00 97.56 182 GLN A O 1
ATOM 1457 N N . LEU A 1 183 ? -0.018 -25.127 -29.772 1.00 97.31 183 LEU A N 1
ATOM 1458 C CA . LEU A 1 183 ? 0.448 -25.345 -31.143 1.00 97.31 183 LEU A CA 1
ATOM 1459 C C . LEU A 1 183 ? 0.751 -26.820 -31.455 1.00 97.31 183 LEU A C 1
ATOM 1461 O O . LEU A 1 183 ? 0.652 -27.228 -32.615 1.00 97.31 183 LEU A O 1
ATOM 1465 N N . MET A 1 184 ? 1.077 -27.639 -30.446 1.00 96.06 184 MET A N 1
ATOM 1466 C CA . MET A 1 184 ? 1.204 -29.096 -30.608 1.00 96.06 184 MET A CA 1
ATOM 1467 C C . MET A 1 184 ? -0.128 -29.776 -30.947 1.00 96.06 184 MET A C 1
ATOM 1469 O O . MET A 1 184 ? -0.116 -30.831 -31.570 1.00 96.06 184 MET A O 1
ATOM 1473 N N . LYS A 1 185 ? -1.270 -29.175 -30.587 1.00 95.88 185 LYS A N 1
ATOM 1474 C CA . LYS A 1 185 ? -2.606 -29.693 -30.935 1.00 95.88 185 LYS A CA 1
ATOM 1475 C C . LYS A 1 185 ? -3.018 -29.369 -32.375 1.00 95.88 185 LYS A C 1
ATOM 1477 O O . LYS A 1 185 ? -4.061 -29.829 -32.824 1.00 95.88 185 LYS A O 1
ATOM 1482 N N . MET A 1 186 ? -2.258 -28.524 -33.070 1.00 95.62 186 MET A N 1
ATOM 1483 C CA . MET A 1 186 ? -2.556 -28.103 -34.437 1.00 95.62 186 MET A CA 1
ATOM 1484 C C . MET A 1 186 ? -1.845 -29.003 -35.447 1.00 95.62 186 MET A C 1
ATOM 1486 O O . MET A 1 186 ? -0.736 -29.467 -35.197 1.00 95.62 186 MET A O 1
ATOM 1490 N N . GLU A 1 187 ? -2.433 -29.184 -36.625 1.00 95.75 187 GLU A N 1
ATOM 1491 C CA . GLU A 1 187 ? -1.755 -29.845 -37.743 1.00 95.75 187 GLU A CA 1
ATOM 1492 C C . GLU A 1 187 ? -0.603 -28.987 -38.291 1.00 95.75 187 GLU A C 1
ATOM 1494 O O . GLU A 1 187 ? -0.648 -27.750 -38.243 1.00 95.75 187 GLU A O 1
ATOM 1499 N N . GLU A 1 188 ? 0.427 -29.629 -38.852 1.00 93.81 188 GLU A N 1
ATOM 1500 C CA . GLU A 1 188 ? 1.606 -28.930 -39.387 1.00 93.81 188 GLU A CA 1
ATOM 1501 C C . GLU A 1 188 ? 1.233 -27.931 -40.490 1.00 93.81 188 GLU A C 1
ATOM 1503 O O . GLU A 1 188 ? 1.733 -26.806 -40.498 1.00 93.81 188 GLU A O 1
ATOM 1508 N N . GLU A 1 189 ? 0.286 -28.280 -41.365 1.00 94.31 189 GLU A N 1
ATOM 1509 C CA . GLU A 1 189 ? -0.200 -27.371 -42.408 1.00 94.31 189 GLU A CA 1
ATOM 1510 C C . GLU A 1 189 ? -0.805 -26.089 -41.812 1.00 94.31 189 GLU A C 1
ATOM 1512 O O . GLU A 1 189 ? -0.535 -24.986 -42.294 1.00 94.31 189 GLU A O 1
ATOM 1517 N N . ARG A 1 190 ? -1.571 -26.204 -40.717 1.00 95.44 190 ARG A N 1
ATOM 1518 C CA . ARG A 1 190 ? -2.173 -25.042 -40.049 1.00 95.44 190 ARG A CA 1
ATOM 1519 C C . ARG A 1 190 ? -1.117 -24.192 -39.348 1.00 95.44 190 ARG A C 1
ATOM 1521 O O . ARG A 1 190 ? -1.170 -22.969 -39.450 1.00 95.44 190 ARG A O 1
ATOM 1528 N N . ARG A 1 191 ? -0.112 -24.812 -38.715 1.00 96.88 191 ARG A N 1
ATOM 1529 C CA . ARG A 1 191 ? 1.057 -24.080 -38.186 1.00 96.88 191 ARG A CA 1
ATOM 1530 C C . ARG A 1 191 ? 1.799 -23.334 -39.296 1.00 96.88 191 ARG A C 1
ATOM 1532 O O . ARG A 1 191 ? 2.229 -22.201 -39.092 1.00 96.88 191 ARG A O 1
ATOM 1539 N N . ASN A 1 192 ? 1.926 -23.937 -40.477 1.00 94.81 192 ASN A N 1
ATOM 1540 C CA . ASN A 1 192 ? 2.582 -23.311 -41.622 1.00 94.81 192 ASN A CA 1
ATOM 1541 C C . ASN A 1 192 ? 1.807 -22.094 -42.139 1.00 94.81 192 ASN A C 1
ATOM 1543 O O . ASN A 1 192 ? 2.423 -21.055 -42.390 1.00 94.81 192 ASN A O 1
ATOM 1547 N N . LYS A 1 193 ? 0.473 -22.191 -42.218 1.00 94.56 193 LYS A N 1
ATOM 1548 C CA . LYS A 1 193 ? -0.408 -21.056 -42.535 1.00 94.56 193 LYS A CA 1
ATOM 1549 C C . LYS A 1 193 ? -0.287 -19.938 -41.498 1.00 94.56 193 LYS A C 1
ATOM 1551 O O . LYS A 1 193 ? -0.142 -18.785 -41.890 1.00 94.56 193 LYS A O 1
ATOM 1556 N N . LEU A 1 194 ? -0.230 -20.273 -40.207 1.00 95.88 194 LEU A N 1
ATOM 1557 C CA . LEU A 1 194 ? -0.064 -19.286 -39.136 1.00 95.88 194 LEU A CA 1
ATOM 1558 C C . LEU A 1 194 ? 1.263 -18.525 -39.246 1.00 95.88 194 LEU A C 1
ATOM 1560 O O . LEU A 1 194 ? 1.275 -17.302 -39.141 1.00 95.88 194 LEU A O 1
ATOM 1564 N N . VAL A 1 195 ? 2.380 -19.211 -39.514 1.00 95.25 195 VAL A N 1
ATOM 1565 C CA . VAL A 1 195 ? 3.671 -18.532 -39.736 1.00 95.25 195 VAL A CA 1
ATOM 1566 C C . VAL A 1 195 ? 3.595 -17.600 -40.947 1.00 95.25 195 VAL A C 1
ATOM 1568 O O . VAL A 1 195 ? 4.044 -16.459 -40.865 1.00 95.25 195 VAL A O 1
ATOM 1571 N N . ALA A 1 196 ? 3.008 -18.051 -42.059 1.00 93.38 196 ALA A N 1
ATOM 1572 C CA . ALA A 1 196 ? 2.840 -17.210 -43.243 1.00 93.38 196 ALA A CA 1
ATOM 1573 C C . ALA A 1 196 ? 1.977 -15.972 -42.946 1.00 93.38 196 ALA A C 1
ATOM 1575 O O . ALA A 1 196 ? 2.347 -14.865 -43.338 1.00 93.38 196 ALA A O 1
ATOM 1576 N N . PHE A 1 197 ? 0.883 -16.146 -42.200 1.00 93.75 197 PHE A N 1
ATOM 1577 C CA . PHE A 1 197 ? 0.007 -15.062 -41.767 1.00 93.75 197 PHE A CA 1
ATOM 1578 C C . PHE A 1 197 ? 0.752 -14.049 -40.890 1.00 93.75 197 PHE A C 1
ATOM 1580 O O . PHE A 1 197 ? 0.773 -12.866 -41.222 1.00 93.75 197 PHE A O 1
ATOM 1587 N N . ILE A 1 198 ? 1.461 -14.507 -39.851 1.00 94.12 198 ILE A N 1
ATOM 1588 C CA . ILE A 1 198 ? 2.248 -13.634 -38.966 1.00 94.12 198 ILE A CA 1
ATOM 1589 C C . ILE A 1 198 ? 3.243 -12.801 -39.777 1.00 94.12 198 ILE A C 1
ATOM 1591 O O . ILE A 1 198 ? 3.308 -11.589 -39.615 1.00 94.12 198 ILE A O 1
ATOM 1595 N N . ILE A 1 199 ? 4.003 -13.423 -40.677 1.00 93.31 199 ILE A N 1
ATOM 1596 C CA . ILE A 1 199 ? 5.079 -12.745 -41.411 1.00 93.31 199 ILE A CA 1
ATOM 1597 C C . ILE A 1 199 ? 4.548 -11.779 -42.481 1.00 93.31 199 ILE A C 1
ATOM 1599 O O . ILE A 1 199 ? 5.136 -10.712 -42.674 1.00 93.31 199 ILE A O 1
ATOM 1603 N N . GLN A 1 200 ? 3.467 -12.135 -43.180 1.00 90.38 200 GLN A N 1
ATOM 1604 C CA . GLN A 1 200 ? 3.013 -11.418 -44.380 1.00 90.38 200 GLN A CA 1
ATOM 1605 C C . GLN A 1 200 ? 1.795 -10.519 -44.153 1.00 90.38 200 GLN A C 1
ATOM 1607 O O . GLN A 1 200 ? 1.594 -9.581 -44.920 1.00 90.38 200 GLN A O 1
ATOM 1612 N N . ARG A 1 201 ? 0.967 -10.821 -43.149 1.00 89.75 201 ARG A N 1
ATOM 1613 C CA . ARG A 1 201 ? -0.348 -10.197 -42.935 1.00 89.75 201 ARG A CA 1
ATOM 1614 C C . ARG A 1 201 ? -0.514 -9.562 -41.556 1.00 89.75 201 ARG A C 1
ATOM 1616 O O . ARG A 1 201 ? -1.523 -8.896 -41.332 1.00 89.75 201 ARG A O 1
ATOM 1623 N N . CYS A 1 202 ? 0.464 -9.702 -40.660 1.00 91.12 202 CYS A N 1
ATOM 1624 C CA . CYS A 1 202 ? 0.496 -8.930 -39.423 1.00 91.12 202 CYS A CA 1
ATOM 1625 C C . CYS A 1 202 ? 1.375 -7.685 -39.565 1.00 91.12 202 CYS A C 1
ATOM 1627 O O . CYS A 1 202 ? 2.510 -7.759 -40.050 1.00 91.12 202 CYS A O 1
ATOM 1629 N N . TYR A 1 203 ? 0.856 -6.554 -39.094 1.00 88.62 203 TYR A N 1
ATOM 1630 C CA . TYR A 1 203 ? 1.463 -5.236 -39.241 1.00 88.62 203 TYR A CA 1
ATOM 1631 C C . TYR A 1 203 ? 1.690 -4.564 -37.892 1.00 88.62 203 TYR A C 1
ATOM 1633 O O . TYR A 1 203 ? 0.934 -4.754 -36.939 1.00 88.62 203 TYR A O 1
ATOM 1641 N N . VAL A 1 204 ? 2.729 -3.738 -37.833 1.00 90.06 204 VAL A N 1
ATOM 1642 C CA . VAL A 1 204 ? 3.036 -2.863 -36.705 1.00 90.06 204 VAL A CA 1
ATOM 1643 C C . VAL A 1 204 ? 3.365 -1.469 -37.230 1.00 90.06 204 VAL A C 1
ATOM 1645 O O . VAL A 1 204 ? 3.966 -1.323 -38.295 1.00 90.06 204 VAL A O 1
ATOM 1648 N N . VAL A 1 205 ? 3.011 -0.432 -36.475 1.00 88.62 205 VAL A N 1
ATOM 1649 C CA . VAL A 1 205 ? 3.513 0.923 -36.741 1.00 88.62 205 VAL A CA 1
ATOM 1650 C C . VAL A 1 205 ? 4.844 1.087 -36.015 1.00 88.62 205 VAL A C 1
ATOM 1652 O O . VAL A 1 205 ? 4.877 1.184 -34.789 1.00 88.62 205 VAL A O 1
ATOM 1655 N N . ALA A 1 206 ? 5.947 1.102 -36.760 1.00 87.50 206 ALA A N 1
ATOM 1656 C CA . ALA A 1 206 ? 7.271 1.379 -36.217 1.00 87.50 206 ALA A CA 1
ATOM 1657 C C . ALA A 1 206 ? 7.511 2.892 -36.213 1.00 87.50 206 ALA A C 1
ATOM 1659 O O . ALA A 1 206 ? 7.607 3.511 -37.273 1.00 87.50 206 ALA A O 1
ATOM 1660 N N . VAL A 1 207 ? 7.605 3.473 -35.017 1.00 87.50 207 VAL A N 1
ATOM 1661 C CA . VAL A 1 207 ? 7.947 4.883 -34.807 1.00 87.50 207 VAL A CA 1
ATOM 1662 C C . VAL A 1 207 ? 9.420 4.960 -34.428 1.00 87.50 207 VAL A C 1
ATOM 1664 O O . VAL A 1 207 ? 9.793 4.604 -33.310 1.00 87.50 207 VAL A O 1
ATOM 1667 N N . ALA A 1 208 ? 10.259 5.395 -35.361 1.00 86.88 208 ALA A N 1
ATOM 1668 C CA . ALA A 1 208 ? 11.683 5.599 -35.156 1.00 86.88 208 ALA A CA 1
ATOM 1669 C C . ALA A 1 208 ? 11.961 7.064 -34.812 1.00 86.88 208 ALA A C 1
ATOM 1671 O O . ALA A 1 208 ? 11.521 7.988 -35.500 1.00 86.88 208 ALA A O 1
ATOM 1672 N N . VAL A 1 209 ? 12.711 7.268 -33.733 1.00 86.31 209 VAL A N 1
ATOM 1673 C CA . VAL A 1 209 ? 13.212 8.579 -33.333 1.00 86.31 209 VAL A CA 1
ATOM 1674 C C . VAL A 1 209 ? 14.729 8.568 -33.183 1.00 86.31 209 VAL A C 1
ATOM 1676 O O . VAL A 1 209 ? 15.299 7.565 -32.742 1.00 86.31 209 VAL A O 1
ATOM 1679 N N . PRO A 1 210 ? 15.392 9.692 -33.494 1.00 78.50 210 PRO A N 1
ATOM 1680 C CA . PRO A 1 210 ? 16.845 9.777 -33.430 1.00 78.50 210 PRO A CA 1
ATOM 1681 C C . PRO A 1 210 ? 17.377 9.942 -32.000 1.00 78.50 210 PRO A C 1
ATOM 1683 O O . PRO A 1 210 ? 18.533 9.607 -31.759 1.00 78.50 210 PRO A O 1
ATOM 1686 N N . THR A 1 211 ? 16.574 10.452 -31.050 1.00 76.81 211 THR A N 1
ATOM 1687 C CA . THR A 1 211 ? 17.045 10.753 -29.683 1.00 76.81 211 THR A CA 1
ATOM 1688 C C . THR A 1 211 ? 16.181 10.134 -28.575 1.00 76.81 211 THR A C 1
ATOM 1690 O O . THR A 1 211 ? 14.956 10.021 -28.740 1.00 76.81 211 THR A O 1
ATOM 1693 N N . PRO A 1 212 ? 16.779 9.775 -27.419 1.00 71.56 212 PRO A N 1
ATOM 1694 C CA . PRO A 1 212 ? 16.052 9.273 -26.251 1.00 71.56 212 PRO A CA 1
ATOM 1695 C C . PRO A 1 212 ? 14.962 10.221 -25.725 1.00 71.56 212 PRO A C 1
ATOM 1697 O O . PRO A 1 212 ? 13.876 9.770 -25.361 1.00 71.56 212 PRO A O 1
ATOM 1700 N N . GLU A 1 213 ? 15.198 11.535 -25.719 1.00 68.69 213 GLU A N 1
ATOM 1701 C CA . GLU A 1 213 ? 14.253 12.544 -25.213 1.00 68.69 213 GLU A CA 1
ATOM 1702 C C . GLU A 1 213 ? 12.977 12.590 -26.061 1.00 68.69 213 GLU A C 1
ATOM 1704 O O . GLU A 1 213 ? 11.860 12.643 -25.531 1.00 68.69 213 GLU A O 1
ATOM 1709 N N . SER A 1 214 ? 13.139 12.515 -27.386 1.00 72.19 214 SER A N 1
ATOM 1710 C CA . SER A 1 214 ? 12.031 12.436 -28.343 1.00 72.19 214 SER A CA 1
ATOM 1711 C C . SER A 1 214 ? 11.228 11.153 -28.132 1.00 72.19 214 SER A C 1
ATOM 1713 O O . SER A 1 214 ? 9.995 11.184 -28.103 1.00 72.19 214 SER A O 1
ATOM 1715 N N . ALA A 1 215 ? 11.925 10.043 -27.877 1.00 71.88 215 ALA A N 1
ATOM 1716 C CA . ALA A 1 215 ? 11.321 8.750 -27.571 1.00 71.88 215 ALA A CA 1
ATOM 1717 C C . ALA A 1 215 ? 10.461 8.813 -26.308 1.00 71.88 215 ALA A C 1
ATOM 1719 O O . ALA A 1 215 ? 9.303 8.405 -26.341 1.00 71.88 215 ALA A O 1
ATOM 1720 N N . ARG A 1 216 ? 10.972 9.403 -25.217 1.00 66.19 216 ARG A N 1
ATOM 1721 C CA . ARG A 1 216 ? 10.221 9.582 -23.959 1.00 66.19 216 ARG A CA 1
ATOM 1722 C C . ARG A 1 216 ? 8.990 10.464 -24.129 1.00 66.19 216 ARG A C 1
ATOM 1724 O O . ARG A 1 216 ? 7.967 10.228 -23.486 1.00 66.19 216 ARG A O 1
ATOM 1731 N N . ARG A 1 217 ? 9.073 11.508 -24.958 1.00 68.00 217 ARG A N 1
ATOM 1732 C CA . ARG A 1 217 ? 7.929 12.388 -25.234 1.00 68.00 217 ARG A CA 1
ATOM 1733 C C . ARG A 1 217 ? 6.825 11.643 -25.983 1.00 68.00 217 ARG A C 1
ATOM 1735 O O . ARG A 1 217 ? 5.674 11.727 -25.572 1.00 68.00 217 ARG A O 1
ATOM 1742 N N . ILE A 1 218 ? 7.177 10.891 -27.026 1.00 69.88 218 ILE A N 1
ATOM 1743 C CA . ILE A 1 218 ? 6.223 10.071 -27.789 1.00 69.88 218 ILE A CA 1
ATOM 1744 C C . ILE A 1 218 ? 5.642 8.958 -26.909 1.00 69.88 218 ILE A C 1
ATOM 1746 O O . ILE A 1 218 ? 4.434 8.737 -26.903 1.00 69.88 218 ILE A O 1
ATOM 1750 N N . PHE A 1 219 ? 6.485 8.318 -26.102 1.00 64.31 219 PHE A N 1
ATOM 1751 C CA . PHE A 1 219 ? 6.101 7.253 -25.181 1.00 64.31 219 PHE A CA 1
ATOM 1752 C C . PHE A 1 219 ? 5.035 7.688 -24.170 1.00 64.31 219 PHE A C 1
ATOM 1754 O O . PHE A 1 219 ? 4.053 6.976 -23.980 1.00 64.31 219 PHE A O 1
ATOM 1761 N N . ARG A 1 220 ? 5.188 8.876 -23.564 1.00 63.56 220 ARG A N 1
ATOM 1762 C CA . ARG A 1 220 ? 4.196 9.445 -22.633 1.00 63.56 220 ARG A CA 1
ATOM 1763 C C . ARG A 1 220 ? 2.837 9.686 -23.290 1.00 63.56 220 ARG A C 1
ATOM 1765 O O . ARG A 1 220 ? 1.812 9.496 -22.650 1.00 63.56 220 ARG A O 1
ATOM 1772 N N . VAL A 1 221 ? 2.828 10.088 -24.561 1.00 64.50 221 VAL A N 1
ATOM 1773 C CA . VAL A 1 221 ? 1.588 10.345 -25.308 1.00 64.50 221 VAL A CA 1
ATOM 1774 C C . VAL A 1 221 ? 0.908 9.038 -25.729 1.00 64.50 221 VAL A C 1
ATOM 1776 O O . VAL A 1 221 ? -0.315 8.944 -25.660 1.00 64.50 221 VAL A O 1
ATOM 1779 N N . LEU A 1 222 ? 1.677 8.021 -26.136 1.00 62.91 222 LEU A N 1
ATOM 1780 C CA . LEU A 1 222 ? 1.138 6.742 -26.615 1.00 62.91 222 LEU A CA 1
ATOM 1781 C C . LEU A 1 222 ? 0.665 5.812 -25.487 1.00 62.91 222 LEU A C 1
ATOM 1783 O O . LEU A 1 222 ? -0.320 5.100 -25.671 1.00 62.91 222 LEU A O 1
ATOM 1787 N N . ASN A 1 223 ? 1.308 5.837 -24.314 1.00 55.38 223 ASN A N 1
ATOM 1788 C CA . ASN A 1 223 ? 0.944 4.963 -23.189 1.00 55.38 223 ASN A CA 1
ATOM 1789 C C . ASN A 1 223 ? -0.259 5.417 -22.364 1.00 55.38 223 ASN A C 1
ATOM 1791 O O . ASN A 1 223 ? -0.675 4.685 -21.475 1.00 55.38 223 ASN A O 1
ATOM 1795 N N . ALA A 1 224 ? -0.891 6.547 -22.686 1.00 48.72 224 ALA A N 1
ATOM 1796 C CA . ALA A 1 224 ? -2.112 6.997 -22.015 1.00 48.72 224 ALA A CA 1
ATOM 1797 C C . ALA A 1 224 ? -3.329 6.046 -22.190 1.00 48.72 224 ALA A C 1
ATOM 1799 O O . ALA A 1 224 ? -4.437 6.407 -21.800 1.00 48.72 224 ALA A O 1
ATOM 1800 N N . ARG A 1 225 ? -3.164 4.869 -22.827 1.00 40.97 225 ARG A N 1
ATOM 1801 C CA . ARG A 1 225 ? -4.228 3.890 -23.134 1.00 40.97 225 ARG A CA 1
ATOM 1802 C C . ARG A 1 225 ? -3.822 2.400 -23.001 1.00 40.97 225 ARG A C 1
ATOM 1804 O O . ARG A 1 225 ? -4.596 1.552 -23.432 1.00 40.97 225 ARG A O 1
ATOM 1811 N N . GLY A 1 226 ? -2.637 2.065 -22.471 1.00 46.31 226 GLY A N 1
ATOM 1812 C CA . GLY A 1 226 ? -2.140 0.677 -22.314 1.00 46.31 226 GLY A CA 1
ATOM 1813 C C . GLY A 1 226 ? -1.857 0.294 -20.851 1.00 46.31 226 GLY A C 1
ATOM 1814 O O . GLY A 1 226 ? -2.193 1.061 -19.963 1.00 46.31 226 GLY A O 1
ATOM 1815 N N . LEU A 1 227 ? -1.231 -0.871 -20.589 1.00 46.84 227 LEU A N 1
ATOM 1816 C CA . LEU A 1 227 ? -0.826 -1.297 -19.230 1.00 46.84 227 LEU A CA 1
ATOM 1817 C C . LEU A 1 227 ? -0.051 -0.184 -18.508 1.00 46.84 227 LEU A C 1
ATOM 1819 O O . LEU A 1 227 ? 1.098 0.085 -18.886 1.00 46.84 227 LEU A O 1
ATOM 1823 N N . ASP A 1 228 ? -0.658 0.374 -17.458 1.00 57.16 228 ASP A N 1
ATOM 1824 C CA . ASP A 1 228 ? -0.191 1.575 -16.769 1.00 57.16 228 ASP A CA 1
ATOM 1825 C C . ASP A 1 228 ? 1.296 1.482 -16.395 1.00 57.16 228 ASP A C 1
ATOM 1827 O O . ASP A 1 228 ? 1.769 0.533 -15.758 1.00 57.16 228 ASP A O 1
ATOM 1831 N N . LEU A 1 229 ? 2.064 2.479 -16.835 1.00 66.44 229 LEU A N 1
ATOM 1832 C CA . LEU A 1 229 ? 3.370 2.761 -16.250 1.00 66.44 229 LEU A CA 1
ATOM 1833 C C . LEU A 1 229 ? 3.138 3.236 -14.828 1.00 66.44 229 LEU A C 1
ATOM 1835 O O . LEU A 1 229 ? 2.330 4.135 -14.596 1.00 66.44 229 LEU A O 1
ATOM 1839 N N . THR A 1 230 ? 3.876 2.675 -13.881 1.00 81.69 230 THR A N 1
ATOM 1840 C CA . THR A 1 230 ? 3.842 3.229 -12.534 1.00 81.69 230 THR A CA 1
ATOM 1841 C C . THR A 1 230 ? 4.661 4.518 -12.503 1.00 81.69 230 THR A C 1
ATOM 1843 O O . THR A 1 230 ? 5.619 4.694 -13.262 1.00 81.69 230 THR A O 1
ATOM 1846 N N . ALA A 1 231 ? 4.342 5.422 -11.577 1.00 81.00 231 ALA A N 1
ATOM 1847 C CA . ALA A 1 231 ? 5.146 6.626 -11.357 1.00 81.00 231 ALA A CA 1
ATOM 1848 C C . ALA A 1 231 ? 6.632 6.292 -11.095 1.00 81.00 231 ALA A C 1
ATOM 1850 O O . ALA A 1 231 ? 7.527 7.038 -11.492 1.00 81.00 231 ALA A O 1
ATOM 1851 N N . THR A 1 232 ? 6.909 5.141 -10.472 1.00 90.81 232 THR A N 1
ATOM 1852 C CA . THR A 1 232 ? 8.273 4.668 -10.210 1.00 90.81 232 THR A CA 1
ATOM 1853 C C . THR A 1 232 ? 9.011 4.246 -11.478 1.00 90.81 232 THR A C 1
ATOM 1855 O O . THR A 1 232 ? 10.217 4.455 -11.536 1.00 90.81 232 THR A O 1
ATOM 1858 N N . ASP A 1 233 ? 8.325 3.735 -12.510 1.00 82.56 233 ASP A N 1
ATOM 1859 C CA . ASP A 1 233 ? 8.945 3.435 -13.813 1.00 82.56 233 ASP A CA 1
ATOM 1860 C C . ASP A 1 233 ? 9.477 4.723 -14.471 1.00 82.56 233 ASP A C 1
ATOM 1862 O O . ASP A 1 233 ? 10.589 4.755 -15.002 1.00 82.56 233 ASP A O 1
ATOM 1866 N N . ILE A 1 234 ? 8.702 5.812 -14.385 1.00 79.44 234 ILE A N 1
ATOM 1867 C CA . ILE A 1 234 ? 9.075 7.130 -14.921 1.00 79.44 234 ILE A CA 1
ATOM 1868 C C . ILE A 1 234 ? 10.277 7.699 -14.155 1.00 79.44 234 ILE A C 1
ATOM 1870 O O . ILE A 1 234 ? 11.239 8.164 -14.768 1.00 79.44 234 ILE A O 1
ATOM 1874 N N . LEU A 1 235 ? 10.245 7.631 -12.820 1.00 89.00 235 LEU A N 1
ATOM 1875 C CA . LEU A 1 235 ? 11.334 8.114 -11.966 1.00 89.00 235 LEU A CA 1
ATOM 1876 C C . LEU A 1 235 ? 12.618 7.286 -12.137 1.00 89.00 235 LEU A C 1
ATOM 1878 O O . LEU A 1 235 ? 13.706 7.857 -12.165 1.00 89.00 235 LEU A O 1
ATOM 1882 N N . LYS A 1 236 ? 12.511 5.964 -12.318 1.00 90.56 236 LYS A N 1
ATOM 1883 C CA . LYS A 1 236 ? 13.655 5.096 -12.635 1.00 90.56 236 LYS A CA 1
ATOM 1884 C C . LYS A 1 236 ? 14.310 5.524 -13.946 1.00 90.56 236 LYS A C 1
ATOM 1886 O O . LYS A 1 236 ? 15.523 5.703 -13.994 1.00 90.56 236 LYS A O 1
ATOM 1891 N N . ALA A 1 237 ? 13.513 5.709 -15.000 1.00 83.38 237 ALA A N 1
ATOM 1892 C CA . ALA A 1 237 ? 14.024 6.103 -16.310 1.00 83.38 237 ALA A CA 1
ATOM 1893 C C . ALA A 1 237 ? 14.742 7.465 -16.273 1.00 83.38 237 ALA A C 1
ATOM 1895 O O . ALA A 1 237 ? 15.798 7.602 -16.887 1.00 83.38 237 ALA A O 1
ATOM 1896 N N . ASP A 1 238 ? 14.208 8.446 -15.534 1.00 84.25 238 ASP A N 1
ATOM 1897 C CA . ASP A 1 238 ? 14.867 9.745 -15.320 1.00 84.25 238 ASP A CA 1
ATOM 1898 C C . ASP A 1 238 ? 16.208 9.607 -14.583 1.00 84.25 238 ASP A C 1
ATOM 1900 O O . ASP A 1 238 ? 17.212 10.191 -14.992 1.00 84.25 238 ASP A O 1
ATOM 1904 N N . LEU A 1 239 ? 16.241 8.813 -13.510 1.00 90.69 239 LEU A N 1
ATOM 1905 C CA . LEU A 1 239 ? 17.448 8.619 -12.711 1.00 90.69 239 LEU A CA 1
ATOM 1906 C C . LEU A 1 239 ? 18.566 7.937 -13.510 1.00 90.69 239 LEU A C 1
ATOM 1908 O O . LEU A 1 239 ? 19.715 8.377 -13.453 1.00 90.69 239 LEU A O 1
ATOM 1912 N N . LEU A 1 240 ? 18.232 6.888 -14.265 1.00 85.44 240 LEU A N 1
ATOM 1913 C CA . LEU A 1 240 ? 19.197 6.143 -15.076 1.00 85.44 240 LEU A CA 1
ATOM 1914 C C . LEU A 1 240 ? 19.751 6.976 -16.233 1.00 85.44 240 LEU A C 1
ATOM 1916 O O . LEU A 1 240 ? 20.944 6.903 -16.515 1.00 85.44 240 LEU A O 1
ATOM 1920 N N . ASP A 1 241 ? 18.913 7.806 -16.856 1.00 80.00 241 ASP A N 1
ATOM 1921 C CA . ASP A 1 241 ? 19.354 8.725 -17.904 1.00 80.00 241 ASP A CA 1
ATOM 1922 C C . ASP A 1 241 ? 20.410 9.711 -17.395 1.00 80.00 241 ASP A C 1
ATOM 1924 O O . ASP A 1 241 ? 21.463 9.886 -18.007 1.00 80.00 241 ASP A O 1
ATOM 1928 N N . ARG A 1 242 ? 20.169 10.307 -16.221 1.00 85.00 242 ARG A N 1
ATOM 1929 C CA . ARG A 1 242 ? 21.108 11.253 -15.603 1.00 85.00 242 ARG A CA 1
ATOM 1930 C C . ARG A 1 242 ? 22.403 10.600 -15.123 1.00 85.00 242 ARG A C 1
ATOM 1932 O O . ARG A 1 242 ? 23.410 11.292 -15.003 1.00 85.00 242 ARG A O 1
ATOM 1939 N N . ALA A 1 243 ? 22.392 9.297 -14.845 1.00 83.44 243 ALA A N 1
ATOM 1940 C CA . ALA A 1 243 ? 23.568 8.565 -14.381 1.00 83.44 243 ALA A CA 1
ATOM 1941 C C . ALA A 1 243 ? 24.605 8.287 -15.486 1.00 83.44 243 ALA A C 1
ATOM 1943 O O . ALA A 1 243 ? 25.776 8.050 -15.179 1.00 83.44 243 ALA A O 1
ATOM 1944 N N . GLY A 1 244 ? 24.186 8.315 -16.756 1.00 75.38 244 GLY A N 1
ATOM 1945 C CA . GLY A 1 244 ? 25.025 7.987 -17.906 1.00 75.38 244 GLY A CA 1
ATOM 1946 C C . GLY A 1 244 ? 25.318 6.485 -18.068 1.00 75.38 244 GLY A C 1
ATOM 1947 O O . GLY A 1 244 ? 25.187 5.677 -17.146 1.00 75.38 244 GLY A O 1
ATOM 1948 N N . HIS A 1 245 ? 25.759 6.102 -19.271 1.00 74.00 245 HIS A N 1
ATOM 1949 C CA . HIS A 1 245 ? 25.864 4.697 -19.699 1.00 74.00 245 HIS A CA 1
ATOM 1950 C C . HIS A 1 245 ? 26.798 3.812 -18.860 1.00 74.00 245 HIS A C 1
ATOM 1952 O O . HIS A 1 245 ? 26.615 2.599 -18.816 1.00 74.00 245 HIS A O 1
ATOM 1958 N N . THR A 1 246 ? 27.806 4.383 -18.196 1.00 78.12 246 THR A N 1
ATOM 1959 C CA . THR A 1 246 ? 28.764 3.618 -17.381 1.00 78.12 246 THR A CA 1
ATOM 1960 C C . THR A 1 246 ? 28.159 3.083 -16.087 1.00 78.12 246 THR A C 1
ATOM 1962 O O . THR A 1 246 ? 28.584 2.026 -15.628 1.00 78.12 246 THR A O 1
ATOM 1965 N N . ARG A 1 247 ? 27.183 3.785 -15.498 1.00 80.69 247 ARG A N 1
ATOM 1966 C CA . ARG A 1 247 ? 26.536 3.399 -14.228 1.00 80.69 247 ARG A CA 1
ATOM 1967 C C . ARG A 1 247 ? 25.117 2.864 -14.407 1.00 80.69 247 ARG A C 1
ATOM 1969 O O . ARG A 1 247 ? 24.576 2.267 -13.482 1.00 80.69 247 ARG A O 1
ATOM 1976 N N . GLU A 1 248 ? 24.535 3.040 -15.593 1.00 77.00 248 GLU A N 1
ATOM 1977 C CA . GLU A 1 248 ? 23.160 2.648 -15.922 1.00 77.00 248 GLU A CA 1
ATOM 1978 C C . GLU A 1 248 ? 22.838 1.199 -15.518 1.00 77.00 248 GLU A C 1
ATOM 1980 O O . GLU A 1 248 ? 21.815 0.944 -14.887 1.00 77.00 248 GLU A O 1
ATOM 1985 N N . LEU A 1 249 ? 23.723 0.250 -15.836 1.00 76.75 249 LEU A N 1
ATOM 1986 C CA . LEU A 1 249 ? 23.476 -1.173 -15.589 1.00 76.75 249 LEU A CA 1
ATOM 1987 C C . LEU A 1 249 ? 23.528 -1.544 -14.096 1.00 76.75 249 LEU A C 1
ATOM 1989 O O . LEU A 1 249 ? 22.713 -2.348 -13.645 1.00 76.75 249 LEU A O 1
ATOM 1993 N N . ASP A 1 250 ? 24.446 -0.944 -13.333 1.00 88.00 250 ASP A N 1
ATOM 1994 C CA . ASP A 1 250 ? 24.566 -1.162 -11.885 1.00 88.00 250 ASP A CA 1
ATOM 1995 C C . ASP A 1 250 ? 23.352 -0.594 -11.134 1.00 88.00 250 ASP A C 1
ATOM 1997 O O . ASP A 1 250 ? 22.661 -1.315 -10.410 1.00 88.00 250 ASP A O 1
ATOM 2001 N N . LEU A 1 251 ? 23.018 0.674 -11.390 1.00 89.12 251 LEU A N 1
ATOM 2002 C CA . LEU A 1 251 ? 21.891 1.349 -10.742 1.00 89.12 251 LEU A CA 1
ATOM 2003 C C . LEU A 1 251 ? 20.554 0.691 -11.099 1.00 89.12 251 LEU A C 1
ATOM 2005 O O . LEU A 1 251 ? 19.689 0.547 -10.232 1.00 89.12 251 LEU A O 1
ATOM 2009 N N . ALA A 1 252 ? 20.390 0.240 -12.349 1.00 83.56 252 ALA A N 1
ATOM 2010 C CA . ALA A 1 252 ? 19.209 -0.514 -12.759 1.00 83.56 252 ALA A CA 1
ATOM 2011 C C . ALA A 1 252 ? 19.084 -1.823 -11.969 1.00 83.56 252 ALA A C 1
ATOM 2013 O O . ALA A 1 252 ? 17.998 -2.130 -11.479 1.00 83.56 252 ALA A O 1
ATOM 2014 N N . SER A 1 253 ? 20.189 -2.555 -11.785 1.00 84.69 253 SER A N 1
ATOM 2015 C CA . SER A 1 253 ? 20.207 -3.797 -11.005 1.00 84.69 253 SER A CA 1
ATOM 2016 C C . SER A 1 253 ? 19.860 -3.561 -9.532 1.00 84.69 253 SER A C 1
ATOM 2018 O O . SER A 1 253 ? 19.084 -4.323 -8.955 1.00 84.69 253 SER A O 1
ATOM 2020 N N . ARG A 1 254 ? 20.403 -2.506 -8.913 1.00 94.00 254 ARG A N 1
ATOM 2021 C CA . ARG A 1 254 ? 20.120 -2.150 -7.511 1.00 94.00 254 ARG A CA 1
ATOM 2022 C C . ARG A 1 254 ? 18.664 -1.741 -7.311 1.00 94.00 254 ARG A C 1
ATOM 2024 O O . ARG A 1 254 ? 18.012 -2.218 -6.385 1.00 94.00 254 ARG A O 1
ATOM 2031 N N . TRP A 1 255 ? 18.121 -0.930 -8.218 1.00 93.81 255 TRP A N 1
ATOM 2032 C CA . TRP A 1 255 ? 16.699 -0.583 -8.215 1.00 93.81 255 TRP A CA 1
ATOM 2033 C C . TRP A 1 255 ? 15.813 -1.826 -8.341 1.00 93.81 255 TRP A C 1
ATOM 2035 O O . TRP A 1 255 ? 14.865 -1.998 -7.577 1.00 93.81 255 TRP A O 1
ATOM 2045 N N . GLU A 1 256 ? 16.132 -2.716 -9.284 1.00 87.38 256 GLU A N 1
ATOM 2046 C CA . GLU A 1 256 ? 15.367 -3.945 -9.515 1.00 87.38 256 GLU A CA 1
ATOM 2047 C C . GLU A 1 256 ? 15.411 -4.894 -8.319 1.00 87.38 256 GLU A C 1
ATOM 2049 O O . GLU A 1 256 ? 14.394 -5.507 -8.004 1.00 87.38 256 GLU A O 1
ATOM 2054 N N . ALA A 1 257 ? 16.525 -4.958 -7.588 1.00 89.38 257 ALA A N 1
ATOM 2055 C CA . ALA A 1 257 ? 16.605 -5.723 -6.346 1.00 89.38 257 ALA A CA 1
ATOM 2056 C C . ALA A 1 257 ? 15.634 -5.196 -5.271 1.00 89.38 257 ALA A C 1
ATOM 2058 O O . ALA A 1 257 ? 15.008 -5.981 -4.551 1.00 89.38 257 ALA A O 1
ATOM 2059 N N . ILE A 1 258 ? 15.466 -3.872 -5.170 1.00 95.00 258 ILE A N 1
ATOM 2060 C CA . ILE A 1 258 ? 14.488 -3.268 -4.256 1.00 95.00 258 ILE A CA 1
ATOM 2061 C C . ILE A 1 258 ? 13.060 -3.582 -4.715 1.00 95.00 258 ILE A C 1
ATOM 2063 O O . ILE A 1 258 ? 12.241 -4.015 -3.901 1.00 95.00 258 ILE A O 1
ATOM 2067 N N . GLU A 1 259 ? 12.771 -3.410 -6.006 1.00 88.88 259 GLU A N 1
ATOM 2068 C CA . GLU A 1 259 ? 11.446 -3.666 -6.584 1.00 88.88 259 GLU A CA 1
ATOM 2069 C C . GLU A 1 259 ? 11.044 -5.142 -6.462 1.00 88.88 259 GLU A C 1
ATOM 2071 O O . GLU A 1 259 ? 9.912 -5.434 -6.084 1.00 88.88 259 GLU A O 1
ATOM 2076 N N . GLN A 1 260 ? 11.970 -6.078 -6.686 1.00 87.25 260 GLN A N 1
ATOM 2077 C CA . GLN A 1 260 ? 11.730 -7.514 -6.514 1.00 87.25 260 GLN A CA 1
ATOM 2078 C C . GLN A 1 260 ? 11.411 -7.866 -5.056 1.00 87.25 260 GLN A C 1
ATOM 2080 O O . GLN A 1 260 ? 10.559 -8.715 -4.795 1.00 87.25 260 GLN A O 1
ATOM 2085 N N . ARG A 1 261 ? 12.075 -7.212 -4.095 1.00 89.88 261 ARG A N 1
ATOM 2086 C CA . ARG A 1 261 ? 11.860 -7.450 -2.662 1.00 89.88 261 ARG A CA 1
ATOM 2087 C C . ARG A 1 261 ? 10.534 -6.879 -2.160 1.00 89.88 261 ARG A C 1
ATOM 2089 O O . ARG A 1 261 ? 9.878 -7.513 -1.336 1.00 89.88 261 ARG A O 1
ATOM 2096 N N . LEU A 1 262 ? 10.169 -5.672 -2.593 1.00 91.12 262 LEU A N 1
ATOM 2097 C CA . LEU A 1 262 ? 8.967 -4.979 -2.117 1.00 91.12 262 LEU A CA 1
ATOM 2098 C C . LEU A 1 262 ? 7.710 -5.347 -2.914 1.00 91.12 262 LEU A C 1
ATOM 2100 O O . LEU A 1 262 ? 6.619 -5.384 -2.347 1.00 91.12 262 LEU A O 1
ATOM 2104 N N . GLY A 1 263 ? 7.856 -5.625 -4.206 1.00 87.88 263 GLY A N 1
ATOM 2105 C CA . GLY A 1 263 ? 6.761 -5.624 -5.170 1.00 87.88 263 GLY A CA 1
ATOM 2106 C C . GLY A 1 263 ? 6.459 -4.215 -5.695 1.00 87.88 263 GLY A C 1
ATOM 2107 O O . GLY A 1 263 ? 6.764 -3.208 -5.051 1.00 87.88 263 GLY A O 1
ATOM 2108 N N . ARG A 1 264 ? 5.837 -4.141 -6.879 1.00 83.00 264 ARG A N 1
ATOM 2109 C CA . ARG A 1 264 ? 5.637 -2.878 -7.617 1.00 83.00 264 ARG A CA 1
ATOM 2110 C C . ARG A 1 264 ? 4.738 -1.889 -6.872 1.00 83.00 264 ARG A C 1
ATOM 2112 O O . ARG A 1 264 ? 5.104 -0.726 -6.742 1.00 83.00 264 ARG A O 1
ATOM 2119 N N . ASP A 1 265 ? 3.622 -2.351 -6.312 1.00 85.88 265 ASP A N 1
ATOM 2120 C CA . ASP A 1 265 ? 2.663 -1.479 -5.614 1.00 85.88 265 ASP A CA 1
ATOM 2121 C C . ASP A 1 265 ? 3.283 -0.837 -4.368 1.00 85.88 265 ASP A C 1
ATOM 2123 O O . ASP A 1 265 ? 3.239 0.378 -4.179 1.00 85.88 265 ASP A O 1
ATOM 2127 N N . LYS A 1 266 ? 3.971 -1.648 -3.558 1.00 92.31 266 LYS A N 1
ATOM 2128 C CA . LYS A 1 266 ? 4.705 -1.178 -2.378 1.00 92.31 266 LYS A CA 1
ATOM 2129 C C . LYS A 1 266 ? 5.861 -0.249 -2.737 1.00 92.31 266 LYS A C 1
ATOM 2131 O O . LYS A 1 266 ? 6.200 0.629 -1.948 1.00 92.31 266 LYS A O 1
ATOM 2136 N N . MET A 1 267 ? 6.459 -0.413 -3.918 1.00 94.00 267 MET A N 1
ATOM 2137 C CA . MET A 1 267 ? 7.473 0.515 -4.411 1.00 94.00 267 MET A CA 1
ATOM 2138 C C . MET A 1 267 ? 6.880 1.903 -4.681 1.00 94.00 267 MET A C 1
ATOM 2140 O O . MET A 1 267 ? 7.479 2.915 -4.314 1.00 94.00 267 MET A O 1
ATOM 2144 N N . VAL A 1 268 ? 5.683 1.961 -5.272 1.00 93.00 268 VAL A N 1
ATOM 2145 C CA . VAL A 1 268 ? 4.952 3.219 -5.487 1.00 93.00 268 VAL A CA 1
ATOM 2146 C C . VAL A 1 268 ? 4.575 3.863 -4.151 1.00 93.00 268 VAL A C 1
ATOM 2148 O O . VAL A 1 268 ? 4.805 5.062 -3.969 1.00 93.00 268 VAL A O 1
ATOM 2151 N N . GLU A 1 269 ? 4.069 3.080 -3.192 1.00 95.56 269 GLU A N 1
ATOM 2152 C CA . GLU A 1 269 ? 3.785 3.561 -1.832 1.00 95.56 269 GLU A CA 1
ATOM 2153 C C . GLU A 1 269 ? 5.038 4.130 -1.155 1.00 95.56 269 GLU A C 1
ATOM 2155 O O . GLU A 1 269 ? 4.996 5.243 -0.626 1.00 95.56 269 GLU A O 1
ATOM 2160 N N . LEU A 1 270 ? 6.170 3.416 -1.226 1.00 97.75 270 LEU A N 1
ATOM 2161 C CA . LEU A 1 270 ? 7.450 3.871 -0.687 1.00 97.75 270 LEU A CA 1
ATOM 2162 C C . LEU A 1 270 ? 7.840 5.230 -1.271 1.00 97.75 270 LEU A C 1
ATOM 2164 O O . LEU A 1 270 ? 8.155 6.142 -0.511 1.00 97.75 270 LEU A O 1
ATOM 2168 N N . PHE A 1 271 ? 7.776 5.409 -2.591 1.00 97.81 271 PHE A N 1
ATOM 2169 C CA . PHE A 1 271 ? 8.069 6.703 -3.217 1.00 97.81 271 PHE A CA 1
ATOM 2170 C C . PHE A 1 271 ? 7.110 7.810 -2.750 1.00 97.81 271 PHE A C 1
ATOM 2172 O O . PHE A 1 271 ? 7.542 8.945 -2.527 1.00 97.81 271 PHE A O 1
ATOM 2179 N N . GLY A 1 272 ? 5.833 7.490 -2.525 1.00 97.12 272 GLY A N 1
ATOM 2180 C CA . GLY A 1 272 ? 4.875 8.400 -1.895 1.00 97.12 272 GLY A CA 1
ATOM 2181 C C . GLY A 1 272 ? 5.274 8.792 -0.467 1.00 97.12 272 GLY A C 1
ATOM 2182 O O . GLY A 1 272 ? 5.231 9.972 -0.110 1.00 97.12 272 GLY A O 1
ATOM 2183 N N . HIS A 1 273 ? 5.728 7.832 0.341 1.00 98.00 273 HIS A N 1
ATOM 2184 C CA . HIS A 1 273 ? 6.213 8.085 1.698 1.00 98.00 273 HIS A CA 1
ATOM 2185 C C . HIS A 1 273 ? 7.510 8.897 1.711 1.00 98.00 273 HIS A C 1
ATOM 2187 O O . HIS A 1 273 ? 7.610 9.850 2.480 1.00 98.00 273 HIS A O 1
ATOM 2193 N N . ILE A 1 274 ? 8.465 8.585 0.829 1.00 98.19 274 ILE A N 1
ATOM 2194 C CA . ILE A 1 274 ? 9.692 9.367 0.648 1.00 98.19 274 ILE A CA 1
ATOM 2195 C C . ILE A 1 274 ? 9.316 10.805 0.289 1.00 98.19 274 ILE A C 1
ATOM 2197 O O . ILE A 1 274 ? 9.753 11.735 0.961 1.00 98.19 274 ILE A O 1
ATOM 2201 N N . ARG A 1 275 ? 8.427 11.015 -0.690 1.00 97.25 275 ARG A N 1
ATOM 2202 C CA . ARG A 1 275 ? 7.943 12.359 -1.026 1.00 97.25 275 ARG A CA 1
ATOM 2203 C C . ARG A 1 275 ? 7.359 13.078 0.191 1.00 97.25 275 ARG A C 1
ATOM 2205 O O . ARG A 1 275 ? 7.725 14.223 0.417 1.00 97.25 275 ARG A O 1
ATOM 2212 N N . MET A 1 276 ? 6.517 12.423 0.994 1.00 97.19 276 MET A N 1
ATOM 2213 C CA . MET A 1 276 ? 5.950 13.015 2.215 1.00 97.19 276 MET A CA 1
ATOM 2214 C C . MET A 1 276 ? 7.025 13.389 3.249 1.00 97.19 276 MET A C 1
ATOM 2216 O O . MET A 1 276 ? 6.917 14.434 3.895 1.00 97.19 276 MET A O 1
ATOM 2220 N N . ILE A 1 277 ? 8.085 12.581 3.382 1.00 97.25 277 ILE A N 1
ATOM 2221 C CA . ILE A 1 277 ? 9.227 12.891 4.252 1.00 97.25 277 ILE A CA 1
ATOM 2222 C C . ILE A 1 277 ? 9.871 14.221 3.828 1.00 97.25 277 ILE A C 1
ATOM 2224 O O . ILE A 1 277 ? 10.109 15.067 4.684 1.00 97.25 277 ILE A O 1
ATOM 2228 N N . PHE A 1 278 ? 10.093 14.449 2.532 1.00 95.44 278 PHE A N 1
ATOM 2229 C CA . PHE A 1 278 ? 10.752 15.670 2.047 1.00 95.44 278 PHE A CA 1
ATOM 2230 C C . PHE A 1 278 ? 9.809 16.876 1.887 1.00 95.44 278 PHE A C 1
ATOM 2232 O O . PHE A 1 278 ? 10.167 17.991 2.260 1.00 95.44 278 PHE A O 1
ATOM 2239 N N . GLU A 1 279 ? 8.611 16.680 1.332 1.00 93.69 279 GLU A N 1
ATOM 2240 C CA . GLU A 1 279 ? 7.645 17.752 1.047 1.00 93.69 279 GLU A CA 1
ATOM 2241 C C . GLU A 1 279 ? 6.986 18.283 2.324 1.00 93.69 279 GLU A C 1
ATOM 2243 O O . GLU A 1 279 ? 6.748 19.488 2.430 1.00 93.69 279 GLU A O 1
ATOM 2248 N N . ARG A 1 280 ? 6.726 17.408 3.312 1.00 92.62 280 ARG A N 1
ATOM 2249 C CA . ARG A 1 280 ? 6.064 17.753 4.585 1.00 92.62 280 ARG A CA 1
ATOM 2250 C C . ARG A 1 280 ? 4.726 18.489 4.395 1.00 92.62 280 ARG A C 1
ATOM 2252 O O . ARG A 1 280 ? 4.357 19.334 5.217 1.00 92.62 280 ARG A O 1
ATOM 2259 N N . ASP A 1 281 ? 4.022 18.197 3.305 1.00 86.25 281 ASP A N 1
ATOM 2260 C CA . ASP A 1 281 ? 2.710 18.752 2.971 1.00 86.25 281 ASP A CA 1
ATOM 2261 C C . ASP A 1 281 ? 1.896 17.725 2.173 1.00 86.25 281 ASP A C 1
ATOM 2263 O O . ASP A 1 281 ? 2.422 16.743 1.642 1.00 86.25 281 ASP A O 1
ATOM 2267 N N . LYS A 1 282 ? 0.587 17.952 2.098 1.00 79.38 282 LYS A N 1
ATOM 2268 C CA . LYS A 1 282 ? -0.329 17.141 1.308 1.00 79.38 282 LYS A CA 1
ATOM 2269 C C . LYS A 1 282 ? 0.040 17.226 -0.184 1.00 79.38 282 LYS A C 1
ATOM 2271 O O . LYS A 1 282 ? 0.044 18.334 -0.728 1.00 79.38 282 LYS A O 1
ATOM 2276 N N . PRO A 1 283 ? 0.236 16.086 -0.875 1.00 77.69 283 PRO A N 1
ATOM 2277 C CA . PRO A 1 283 ? 0.517 16.069 -2.306 1.00 77.69 283 PRO A CA 1
ATOM 2278 C C . PRO A 1 283 ? -0.587 16.749 -3.127 1.00 77.69 283 PRO A C 1
ATOM 2280 O O . PRO A 1 283 ? -1.771 16.458 -2.944 1.00 77.69 283 PRO A O 1
ATOM 2283 N N . ARG A 1 284 ? -0.200 17.643 -4.048 1.00 80.44 284 ARG A N 1
ATOM 2284 C CA . ARG A 1 284 ? -1.129 18.381 -4.943 1.00 80.44 284 ARG A CA 1
ATOM 2285 C C . ARG A 1 284 ? -0.951 18.088 -6.432 1.00 80.44 284 ARG A C 1
ATOM 2287 O O . ARG A 1 284 ? -1.729 18.560 -7.250 1.00 80.44 284 ARG A O 1
ATOM 2294 N N . VAL A 1 285 ? 0.090 17.340 -6.769 1.00 78.56 285 VAL A N 1
ATOM 2295 C CA . VAL A 1 285 ? 0.469 16.955 -8.134 1.00 78.56 285 VAL A CA 1
ATOM 2296 C C . VAL A 1 285 ? 0.779 15.464 -8.150 1.00 78.56 285 VAL A C 1
ATOM 2298 O O . VAL A 1 285 ? 1.026 14.894 -7.079 1.00 78.56 285 VAL A O 1
ATOM 2301 N N . ALA A 1 286 ? 0.791 14.851 -9.335 1.00 77.19 286 ALA A N 1
ATOM 2302 C CA . ALA A 1 286 ? 1.166 13.450 -9.513 1.00 77.19 286 ALA A CA 1
ATOM 2303 C C . ALA A 1 286 ? 2.552 13.152 -8.911 1.00 77.19 286 ALA A C 1
ATOM 2305 O O . ALA A 1 286 ? 3.366 14.057 -8.686 1.00 77.19 286 ALA A O 1
ATOM 2306 N N . LEU A 1 287 ? 2.801 11.888 -8.565 1.00 83.38 287 LEU A N 1
ATOM 2307 C CA . LEU A 1 287 ? 4.003 11.496 -7.830 1.00 83.38 287 LEU A CA 1
ATOM 2308 C C . LEU A 1 287 ? 5.262 11.766 -8.658 1.00 83.38 287 LEU A C 1
ATOM 2310 O O . LEU A 1 287 ? 6.179 12.404 -8.159 1.00 83.38 287 LEU A O 1
ATOM 2314 N N . GLU A 1 288 ? 5.266 11.362 -9.920 1.00 83.44 288 GLU A N 1
ATOM 2315 C CA . GLU A 1 288 ? 6.343 11.530 -10.892 1.00 83.44 288 GLU A CA 1
ATOM 2316 C C . GLU A 1 288 ? 6.694 13.000 -11.179 1.00 83.44 288 GLU A C 1
ATOM 2318 O O . GLU A 1 288 ? 7.861 13.313 -11.406 1.00 83.44 288 GLU A O 1
ATOM 2323 N N . ASP A 1 289 ? 5.724 13.915 -11.089 1.00 77.69 289 ASP A N 1
ATOM 2324 C CA . ASP A 1 289 ? 5.945 15.353 -11.289 1.00 77.69 289 ASP A CA 1
ATOM 2325 C C . ASP A 1 289 ? 6.433 16.040 -10.003 1.00 77.69 289 ASP A C 1
ATOM 2327 O O . ASP A 1 289 ? 7.325 16.898 -10.004 1.00 77.69 289 ASP A O 1
ATOM 2331 N N . GLY A 1 290 ? 5.837 15.666 -8.867 1.00 80.81 290 GLY A N 1
ATOM 2332 C CA . GLY A 1 290 ? 6.159 16.246 -7.567 1.00 80.81 290 GLY A CA 1
ATOM 2333 C C . GLY A 1 290 ? 7.482 15.741 -6.998 1.00 80.81 290 GLY A C 1
ATOM 2334 O O . GLY A 1 290 ? 8.235 16.517 -6.412 1.00 80.81 290 GLY A O 1
ATOM 2335 N N . PHE A 1 291 ? 7.799 14.459 -7.176 1.00 94.44 291 PHE A N 1
ATOM 2336 C CA . PHE A 1 291 ? 8.953 13.821 -6.542 1.00 94.44 291 PHE A CA 1
ATOM 2337 C C . PHE A 1 291 ? 10.277 14.517 -6.894 1.00 94.44 291 PHE A C 1
ATOM 2339 O O . PHE A 1 291 ? 10.967 14.934 -5.963 1.00 94.44 291 PHE A O 1
ATOM 2346 N N . PRO A 1 292 ? 10.610 14.792 -8.174 1.00 91.00 292 PRO A N 1
ATOM 2347 C CA . PRO A 1 292 ? 11.844 15.501 -8.515 1.00 91.00 292 PRO A CA 1
ATOM 2348 C C . PRO A 1 292 ? 11.860 16.958 -8.027 1.00 91.00 292 PRO A C 1
ATOM 2350 O O . PRO A 1 292 ? 12.916 17.587 -7.965 1.00 91.00 292 PRO A O 1
ATOM 2353 N N . THR A 1 293 ? 10.698 17.541 -7.732 1.00 90.81 293 THR A N 1
ATOM 2354 C CA . THR A 1 293 ? 10.579 18.922 -7.247 1.00 90.81 293 THR A CA 1
ATOM 2355 C C . THR A 1 293 ? 10.880 19.018 -5.754 1.00 90.81 293 THR A C 1
ATOM 2357 O O . THR A 1 293 ? 11.630 19.901 -5.337 1.00 90.81 293 THR A O 1
ATOM 2360 N N . TYR A 1 294 ? 10.327 18.104 -4.955 1.00 92.81 294 TYR A N 1
ATOM 2361 C CA . TYR A 1 294 ? 10.419 18.162 -3.495 1.00 92.81 294 TYR A CA 1
ATOM 2362 C C . TYR A 1 294 ? 11.559 17.308 -2.926 1.00 92.81 294 TYR A C 1
ATOM 2364 O O . TYR A 1 294 ? 12.207 17.713 -1.962 1.00 92.81 294 TYR A O 1
ATOM 2372 N N . VAL A 1 295 ? 11.873 16.169 -3.547 1.00 96.12 295 VAL A N 1
ATOM 2373 C CA . VAL A 1 295 ? 12.976 15.289 -3.136 1.00 96.12 295 VAL A CA 1
ATOM 2374 C C . VAL A 1 295 ? 14.257 15.756 -3.821 1.00 96.12 295 VAL A C 1
ATOM 2376 O O . VAL A 1 295 ? 14.731 15.156 -4.779 1.00 96.12 295 VAL A O 1
ATOM 2379 N N . LYS A 1 296 ? 14.830 16.867 -3.345 1.00 93.25 296 LYS A N 1
ATOM 2380 C CA . LYS A 1 296 ? 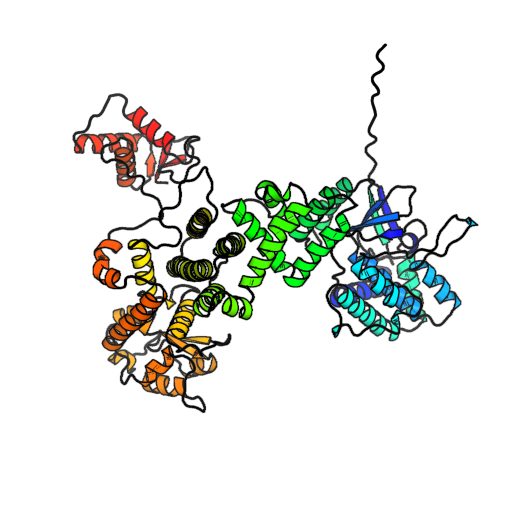16.036 17.473 -3.947 1.00 93.25 296 LYS A CA 1
ATOM 2381 C C . LYS A 1 296 ? 17.191 16.483 -4.188 1.00 93.25 296 LYS A C 1
ATOM 2383 O O . LYS A 1 296 ? 17.778 16.573 -5.266 1.00 93.25 296 LYS A O 1
ATOM 2388 N N . PRO A 1 297 ? 17.500 15.532 -3.276 1.00 95.06 297 PRO A N 1
ATOM 2389 C CA . PRO A 1 297 ? 18.557 14.547 -3.515 1.00 95.06 297 PRO A CA 1
ATOM 2390 C C . PRO A 1 297 ? 18.350 13.709 -4.780 1.00 95.06 297 PRO A C 1
ATOM 2392 O O . PRO A 1 297 ? 19.325 13.347 -5.424 1.00 95.06 297 PRO A O 1
ATOM 2395 N N . PHE A 1 298 ? 17.100 13.472 -5.196 1.00 95.62 298 PHE A N 1
ATOM 2396 C CA . PHE A 1 298 ? 16.799 12.726 -6.418 1.00 95.62 298 PHE A CA 1
ATOM 2397 C C . PHE A 1 298 ? 17.388 13.387 -7.665 1.00 95.62 298 PHE A C 1
ATOM 2399 O O . PHE A 1 298 ? 17.890 12.687 -8.537 1.00 95.62 298 PHE A O 1
ATOM 2406 N N . LYS A 1 299 ? 17.371 14.727 -7.743 1.00 91.38 299 LYS A N 1
ATOM 2407 C CA . LYS A 1 299 ? 17.951 15.495 -8.861 1.00 91.38 299 LYS A CA 1
ATOM 2408 C C . LYS A 1 299 ? 19.479 15.605 -8.814 1.00 91.38 299 LYS A C 1
ATOM 2410 O O . LYS A 1 299 ? 20.062 16.111 -9.769 1.00 91.38 299 LYS A O 1
ATOM 2415 N N . GLY A 1 300 ? 20.104 15.182 -7.716 1.00 91.06 300 GLY A N 1
ATOM 2416 C CA . GLY A 1 300 ? 21.555 15.157 -7.561 1.00 91.06 300 GLY A CA 1
ATOM 2417 C C . GLY A 1 300 ? 22.204 13.979 -8.290 1.00 91.06 300 GLY A C 1
ATOM 2418 O O . GLY A 1 300 ? 21.680 13.478 -9.287 1.00 91.06 300 GLY A O 1
ATOM 2419 N N . ASP A 1 301 ? 23.354 13.541 -7.775 1.00 93.88 301 ASP A N 1
ATOM 2420 C CA . ASP A 1 301 ? 24.037 12.342 -8.263 1.00 93.88 301 ASP A CA 1
ATOM 2421 C C . ASP A 1 301 ? 23.168 11.093 -8.023 1.00 93.88 301 ASP A C 1
ATOM 2423 O O . ASP A 1 301 ? 22.658 10.869 -6.923 1.00 93.88 301 ASP A O 1
ATOM 2427 N N . ALA A 1 302 ? 22.979 10.300 -9.079 1.00 93.19 302 ALA A N 1
ATOM 2428 C CA . ALA A 1 302 ? 22.098 9.137 -9.066 1.00 93.19 302 ALA A CA 1
ATOM 2429 C C . ALA A 1 302 ? 22.581 8.028 -8.117 1.00 93.19 302 ALA A C 1
ATOM 2431 O O . ALA A 1 302 ? 21.758 7.371 -7.483 1.00 93.19 302 ALA A O 1
ATOM 2432 N N . ASP A 1 303 ? 23.896 7.838 -7.994 1.00 93.62 303 ASP A N 1
ATOM 2433 C CA . ASP A 1 303 ? 24.484 6.815 -7.131 1.00 93.62 303 ASP A CA 1
ATOM 2434 C C . ASP A 1 303 ? 24.385 7.210 -5.652 1.00 93.62 303 ASP A C 1
ATOM 2436 O O . ASP A 1 303 ? 24.026 6.383 -4.811 1.00 93.62 303 ASP A O 1
ATOM 2440 N N . LEU A 1 304 ? 24.582 8.497 -5.342 1.00 95.06 304 LEU A N 1
ATOM 2441 C CA . LEU A 1 304 ? 24.332 9.031 -3.999 1.00 95.06 304 LEU A CA 1
ATOM 2442 C C . LEU A 1 304 ? 22.850 8.945 -3.624 1.00 95.06 304 LEU A C 1
ATOM 2444 O O . LEU A 1 304 ? 22.525 8.553 -2.507 1.00 95.06 3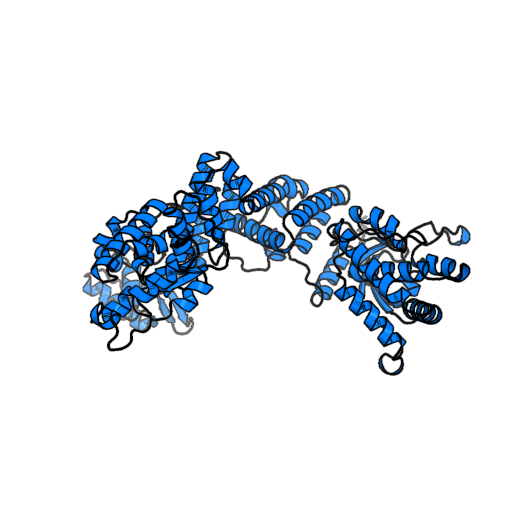04 LEU A O 1
ATOM 2448 N N . PHE A 1 305 ? 21.928 9.248 -4.547 1.00 96.75 305 PHE A N 1
ATOM 2449 C CA . PHE A 1 305 ? 20.501 9.058 -4.273 1.00 96.75 305 PHE A CA 1
ATOM 2450 C C . PHE A 1 305 ? 20.174 7.594 -3.950 1.00 96.75 305 PHE A C 1
ATOM 2452 O O . PHE A 1 305 ? 19.444 7.325 -2.994 1.00 96.75 305 PHE A O 1
ATOM 2459 N N . MET A 1 306 ? 20.712 6.650 -4.728 1.00 96.31 306 MET A N 1
ATOM 2460 C CA . MET A 1 306 ? 20.501 5.223 -4.485 1.00 96.31 306 MET A CA 1
ATOM 2461 C C . MET A 1 306 ? 21.038 4.797 -3.115 1.00 96.31 306 MET A C 1
ATOM 2463 O O . MET A 1 306 ? 20.286 4.225 -2.326 1.00 96.31 306 MET A O 1
ATOM 2467 N N . THR A 1 307 ? 22.297 5.130 -2.826 1.00 96.31 307 THR A N 1
ATOM 2468 C CA . THR A 1 307 ? 23.034 4.658 -1.643 1.00 96.31 307 THR A CA 1
ATOM 2469 C C . THR A 1 307 ? 22.577 5.330 -0.350 1.00 96.31 307 THR A C 1
ATOM 2471 O O . THR A 1 307 ? 22.355 4.659 0.654 1.00 96.31 307 THR A O 1
ATOM 2474 N N . ASP A 1 308 ? 22.394 6.651 -0.362 1.00 95.75 308 ASP A N 1
ATOM 2475 C CA . ASP A 1 308 ? 22.151 7.415 0.868 1.00 95.75 308 ASP A CA 1
ATOM 2476 C C . ASP A 1 308 ? 20.657 7.543 1.197 1.00 95.75 308 ASP A C 1
ATOM 2478 O O . ASP A 1 308 ? 20.289 7.833 2.341 1.00 95.75 308 ASP A O 1
ATOM 2482 N N . PHE A 1 309 ? 19.782 7.333 0.205 1.00 97.00 309 PHE A N 1
ATOM 2483 C CA . PHE A 1 309 ? 18.344 7.559 0.345 1.00 97.00 309 PHE A CA 1
ATOM 2484 C C . PHE A 1 309 ? 17.517 6.333 -0.029 1.00 97.00 309 PHE A C 1
ATOM 2486 O O . PHE A 1 309 ? 16.835 5.794 0.840 1.00 97.00 309 PHE A O 1
ATOM 2493 N N . LEU A 1 310 ? 17.533 5.884 -1.289 1.00 97.94 310 LEU A N 1
ATOM 2494 C CA . LEU A 1 310 ? 16.565 4.875 -1.727 1.00 97.94 310 LEU A CA 1
ATOM 2495 C C . LEU A 1 310 ? 16.757 3.530 -1.016 1.00 97.94 310 LEU A C 1
ATOM 2497 O O . LEU A 1 310 ? 15.782 2.973 -0.514 1.00 97.94 310 LEU A O 1
ATOM 2501 N N . GLU A 1 311 ? 17.988 3.023 -0.942 1.00 98.00 311 GLU A N 1
ATOM 2502 C CA . GLU A 1 311 ? 18.292 1.743 -0.294 1.00 98.00 311 GLU A CA 1
ATOM 2503 C C . GLU A 1 311 ? 17.991 1.756 1.217 1.00 98.00 311 GLU A C 1
ATOM 2505 O O . GLU A 1 311 ? 17.219 0.893 1.657 1.00 98.00 311 GLU A O 1
ATOM 2510 N N . PRO A 1 312 ? 18.469 2.739 2.013 1.00 97.69 312 PRO A N 1
ATOM 2511 C CA . PRO A 1 312 ? 18.149 2.812 3.438 1.00 97.69 312 PRO A CA 1
ATOM 2512 C C . PRO A 1 312 ? 16.654 2.997 3.718 1.00 97.69 312 PRO A C 1
ATOM 2514 O O . PRO A 1 312 ? 16.106 2.363 4.621 1.00 97.69 312 PRO A O 1
ATOM 2517 N N . LEU A 1 313 ? 15.959 3.834 2.937 1.00 98.00 313 LEU A N 1
ATOM 2518 C CA . LEU A 1 313 ? 14.520 4.066 3.115 1.00 98.00 313 LEU A CA 1
ATOM 2519 C C . LEU A 1 313 ? 13.709 2.820 2.732 1.00 98.00 313 LEU A C 1
ATOM 2521 O O . LEU A 1 313 ? 12.738 2.484 3.415 1.00 98.00 313 LEU A O 1
ATOM 2525 N N . ALA A 1 314 ? 14.127 2.089 1.696 1.00 97.69 314 ALA A N 1
ATOM 2526 C CA . ALA A 1 314 ? 13.525 0.811 1.333 1.00 97.69 314 ALA A CA 1
ATOM 2527 C C . ALA A 1 314 ? 13.768 -0.273 2.391 1.00 97.69 314 ALA A C 1
ATOM 2529 O O . ALA A 1 314 ? 12.885 -1.097 2.645 1.00 97.69 314 ALA A O 1
ATOM 2530 N N . GLU A 1 315 ? 14.945 -0.298 3.021 1.00 95.81 315 GLU A N 1
ATOM 2531 C CA . GLU A 1 315 ? 15.230 -1.187 4.147 1.00 95.81 315 GLU A CA 1
ATOM 2532 C C . GLU A 1 315 ? 14.360 -0.858 5.365 1.00 95.81 315 GLU A C 1
ATOM 2534 O O . GLU A 1 315 ? 13.709 -1.757 5.902 1.00 95.81 315 GLU A O 1
ATOM 2539 N N . ALA A 1 316 ? 14.266 0.419 5.743 1.00 96.19 316 ALA A N 1
ATOM 2540 C CA . ALA A 1 316 ? 13.398 0.881 6.822 1.00 96.19 316 ALA A CA 1
ATOM 2541 C C . ALA A 1 316 ? 11.927 0.503 6.577 1.00 96.19 316 ALA A C 1
ATOM 2543 O O . ALA A 1 316 ? 11.264 -0.041 7.461 1.00 96.19 316 ALA A O 1
ATOM 2544 N N . TYR A 1 317 ? 11.421 0.714 5.361 1.00 96.50 317 TYR A N 1
ATOM 2545 C CA . TYR A 1 317 ? 10.054 0.338 4.996 1.00 96.50 317 TYR A CA 1
ATOM 2546 C C . TYR A 1 317 ? 9.839 -1.185 4.980 1.00 96.50 317 TYR A C 1
ATOM 2548 O O . TYR A 1 317 ? 8.824 -1.678 5.479 1.00 96.50 317 TYR A O 1
ATOM 2556 N N . SER A 1 318 ? 10.821 -1.956 4.497 1.00 94.06 318 SER A N 1
ATOM 2557 C CA . SER A 1 318 ? 10.784 -3.426 4.552 1.00 94.06 318 SER A CA 1
ATOM 2558 C C . SER A 1 318 ? 10.742 -3.941 5.991 1.00 94.06 318 SER A C 1
ATOM 2560 O O . SER A 1 318 ? 10.032 -4.905 6.284 1.00 94.06 318 SER A O 1
ATOM 2562 N N . LEU A 1 319 ? 11.480 -3.293 6.898 1.00 92.88 319 LEU A N 1
ATOM 2563 C CA . LEU A 1 319 ? 11.516 -3.648 8.311 1.00 92.88 319 LEU A CA 1
ATOM 2564 C C . LEU A 1 319 ? 10.139 -3.491 8.961 1.00 92.88 319 LEU A C 1
ATOM 2566 O O . LEU A 1 319 ? 9.734 -4.384 9.698 1.00 92.88 319 LEU A O 1
ATOM 2570 N N . LEU A 1 320 ? 9.382 -2.438 8.626 1.00 92.44 320 LEU A N 1
ATOM 2571 C CA . LEU A 1 320 ? 8.011 -2.242 9.124 1.00 92.44 320 LEU A CA 1
ATOM 2572 C C . LEU A 1 320 ? 7.064 -3.390 8.740 1.00 92.44 320 LEU A C 1
ATOM 2574 O O . LEU A 1 320 ? 6.146 -3.704 9.491 1.00 92.44 320 LEU A O 1
ATOM 2578 N N . SER A 1 321 ? 7.312 -4.053 7.607 1.00 86.31 321 SER A N 1
ATOM 2579 C CA . SER A 1 321 ? 6.538 -5.222 7.168 1.00 86.31 321 SER A CA 1
ATOM 2580 C C . SER A 1 321 ? 7.059 -6.556 7.734 1.00 86.31 321 SER A C 1
ATOM 2582 O O . SER A 1 321 ? 6.385 -7.580 7.606 1.00 86.31 321 SER A O 1
ATOM 2584 N N . ASN A 1 322 ? 8.249 -6.591 8.349 1.00 88.12 322 ASN A N 1
ATOM 2585 C CA . ASN A 1 322 ? 8.884 -7.825 8.816 1.00 88.12 322 ASN A CA 1
ATOM 2586 C C . ASN A 1 322 ? 8.708 -8.034 10.329 1.00 88.12 322 ASN A C 1
ATOM 2588 O O . ASN A 1 322 ? 9.486 -7.556 11.159 1.00 88.12 322 ASN A O 1
ATOM 2592 N N . ARG A 1 323 ? 7.700 -8.842 10.672 1.00 83.50 323 ARG A N 1
ATOM 2593 C CA . ARG A 1 323 ? 7.301 -9.165 12.052 1.00 83.50 323 ARG A CA 1
ATOM 2594 C C . ARG A 1 323 ? 8.447 -9.697 12.917 1.00 83.50 323 ARG A C 1
ATOM 2596 O O . ARG A 1 323 ? 8.641 -9.238 14.041 1.00 83.50 323 ARG A O 1
ATOM 2603 N N . GLN A 1 324 ? 9.210 -10.658 12.396 1.00 87.44 324 GLN A N 1
ATOM 2604 C CA . GLN A 1 324 ? 10.266 -11.317 13.163 1.00 87.44 324 GLN A CA 1
ATOM 2605 C C . GLN A 1 324 ? 11.432 -10.364 13.436 1.00 87.44 324 GLN A C 1
ATOM 2607 O O . GLN A 1 324 ? 11.939 -10.318 14.557 1.00 87.44 324 GLN A O 1
ATOM 2612 N N . LEU A 1 325 ? 11.838 -9.581 12.432 1.00 89.38 325 LEU A N 1
ATOM 2613 C CA . LEU A 1 325 ? 12.942 -8.636 12.579 1.00 89.38 325 LEU A CA 1
ATOM 2614 C C . LEU A 1 325 ? 12.599 -7.498 13.543 1.00 89.38 325 LEU A C 1
ATOM 2616 O O . LEU A 1 325 ? 13.425 -7.178 14.395 1.00 89.38 325 LEU A O 1
ATOM 2620 N N . LEU A 1 326 ? 11.384 -6.938 13.476 1.00 90.12 326 LEU A N 1
ATOM 2621 C CA . LEU A 1 326 ? 10.938 -5.916 14.433 1.00 90.12 326 LEU A CA 1
ATOM 2622 C C . LEU A 1 326 ? 10.989 -6.429 15.870 1.00 90.12 326 LEU A C 1
ATOM 2624 O O . LEU A 1 326 ? 11.551 -5.765 16.738 1.00 90.12 326 LEU A O 1
ATOM 2628 N N . ARG A 1 327 ? 10.449 -7.630 16.114 1.00 91.56 327 ARG A N 1
ATOM 2629 C CA . ARG A 1 327 ? 10.450 -8.235 17.450 1.00 91.56 327 ARG A CA 1
ATOM 2630 C C . ARG A 1 327 ? 11.868 -8.472 17.960 1.00 91.56 327 ARG A C 1
ATOM 2632 O O . ARG A 1 327 ? 12.149 -8.171 19.116 1.00 91.56 327 ARG A O 1
ATOM 2639 N N . ASN A 1 328 ? 12.747 -8.998 17.110 1.00 92.38 328 ASN A N 1
ATOM 2640 C CA . ASN A 1 328 ? 14.131 -9.280 17.480 1.00 92.38 328 ASN A CA 1
ATOM 2641 C C . ASN A 1 328 ? 14.924 -7.995 17.764 1.00 92.38 328 ASN A C 1
ATOM 2643 O O . ASN A 1 328 ? 15.750 -7.986 18.671 1.00 92.38 328 ASN A O 1
ATOM 2647 N N . ARG A 1 329 ? 14.685 -6.921 17.000 1.00 93.44 329 ARG A N 1
ATOM 2648 C CA . ARG A 1 329 ? 15.475 -5.683 17.076 1.00 93.44 329 ARG A CA 1
ATOM 2649 C C . ARG A 1 329 ? 14.969 -4.696 18.129 1.00 93.44 329 ARG A C 1
ATOM 2651 O O . ARG A 1 329 ? 15.780 -4.019 18.750 1.00 93.44 329 ARG A O 1
ATOM 2658 N N . PHE A 1 330 ? 13.654 -4.608 18.325 1.00 95.06 330 PHE A N 1
ATOM 2659 C CA . PHE A 1 330 ? 13.017 -3.568 19.148 1.00 95.06 330 PHE A CA 1
ATOM 2660 C C . PHE A 1 330 ? 12.133 -4.121 20.276 1.00 95.06 330 PHE A C 1
ATOM 2662 O O . PHE A 1 330 ? 11.530 -3.356 21.025 1.00 95.06 330 PHE A O 1
ATOM 2669 N N . GLY A 1 331 ? 12.059 -5.445 20.423 1.00 93.19 331 GLY A N 1
ATOM 2670 C CA . GLY A 1 331 ? 11.286 -6.099 21.472 1.00 93.19 331 GLY A CA 1
ATOM 2671 C C . GLY A 1 331 ? 9.805 -6.290 21.137 1.00 93.19 331 GLY A C 1
ATOM 2672 O O . GLY A 1 331 ? 9.296 -5.880 20.092 1.00 93.19 331 GLY A O 1
ATOM 2673 N N . LEU A 1 332 ? 9.105 -6.974 22.046 1.00 90.12 332 LEU A N 1
ATOM 2674 C CA . LEU A 1 332 ? 7.723 -7.414 21.845 1.00 90.12 332 LEU A CA 1
ATOM 2675 C C . LEU A 1 332 ? 6.734 -6.243 21.766 1.00 90.12 332 LEU A C 1
ATOM 2677 O O . LEU A 1 332 ? 5.842 -6.269 20.923 1.00 90.12 332 LEU A O 1
ATOM 2681 N N . ASP A 1 333 ? 6.897 -5.218 22.601 1.00 91.19 333 ASP A N 1
ATOM 2682 C CA . ASP A 1 333 ? 5.934 -4.115 22.684 1.00 91.19 333 ASP A CA 1
ATOM 2683 C C . ASP A 1 333 ? 5.960 -3.225 21.438 1.00 91.19 333 ASP A C 1
ATOM 2685 O O . ASP A 1 333 ? 4.904 -2.924 20.882 1.00 91.19 333 ASP A O 1
ATOM 2689 N N . ALA A 1 334 ? 7.153 -2.877 20.941 1.00 93.81 334 ALA A N 1
ATOM 2690 C CA . ALA A 1 334 ? 7.308 -2.119 19.700 1.00 93.81 334 ALA A CA 1
ATOM 2691 C C . ALA A 1 334 ? 6.802 -2.911 18.488 1.00 93.81 334 ALA A C 1
ATOM 2693 O O . ALA A 1 334 ? 6.094 -2.371 17.641 1.00 93.81 334 ALA A O 1
ATOM 2694 N N . TYR A 1 335 ? 7.099 -4.213 18.438 1.00 92.38 335 TYR A N 1
ATOM 2695 C CA . TYR A 1 335 ? 6.546 -5.107 17.423 1.00 92.38 335 TYR A CA 1
ATOM 2696 C C . TYR A 1 335 ? 5.009 -5.087 17.415 1.00 92.38 335 TYR A C 1
ATOM 2698 O O . TYR A 1 335 ? 4.402 -4.893 16.361 1.00 92.38 335 TYR A O 1
ATOM 2706 N N . ARG A 1 336 ? 4.374 -5.245 18.582 1.00 91.12 336 ARG A N 1
ATOM 2707 C CA . ARG A 1 336 ? 2.910 -5.232 18.699 1.00 91.12 336 ARG A CA 1
ATOM 2708 C C . ARG A 1 336 ? 2.304 -3.884 18.333 1.00 91.12 336 ARG A C 1
ATOM 2710 O O . ARG A 1 336 ? 1.241 -3.851 17.722 1.00 91.12 336 ARG A O 1
ATOM 2717 N N . ALA A 1 337 ? 2.973 -2.792 18.696 1.00 93.88 337 ALA A N 1
ATOM 2718 C CA . ALA A 1 337 ? 2.570 -1.444 18.319 1.00 93.88 337 ALA A CA 1
ATOM 2719 C C . ALA A 1 337 ? 2.563 -1.277 16.789 1.00 93.88 337 ALA A C 1
ATOM 2721 O O . ALA A 1 337 ? 1.553 -0.892 16.215 1.00 93.88 337 ALA A O 1
ATOM 2722 N N . VAL A 1 338 ? 3.634 -1.663 16.088 1.00 94.69 338 VAL A N 1
ATOM 2723 C CA . VAL A 1 338 ? 3.652 -1.593 14.614 1.00 94.69 338 VAL A CA 1
ATOM 2724 C C . VAL A 1 338 ? 2.597 -2.516 13.995 1.00 94.69 338 VAL A C 1
ATOM 2726 O O . VAL A 1 338 ? 1.881 -2.110 13.084 1.00 94.69 338 VAL A O 1
ATOM 2729 N N . GLN A 1 339 ? 2.430 -3.730 14.527 1.00 91.50 339 GLN A N 1
ATOM 2730 C CA . GLN A 1 339 ? 1.424 -4.671 14.030 1.00 91.50 339 GLN A CA 1
ATOM 2731 C C . GLN A 1 339 ? -0.015 -4.163 14.225 1.00 91.50 339 GLN A C 1
ATOM 2733 O O . GLN A 1 339 ? -0.888 -4.445 13.401 1.00 91.50 339 GLN A O 1
ATOM 2738 N N . SER A 1 340 ? -0.302 -3.436 15.308 1.00 92.81 340 SER A N 1
ATOM 2739 C CA . SER A 1 340 ? -1.637 -2.876 15.535 1.00 92.81 340 SER A CA 1
ATOM 2740 C C . SER A 1 340 ? -1.961 -1.774 14.519 1.00 92.81 340 SER A C 1
ATOM 2742 O O . SER A 1 340 ? -3.111 -1.671 14.085 1.00 92.81 340 SER A O 1
ATOM 2744 N N . LEU A 1 341 ? -0.953 -1.028 14.052 1.00 95.38 341 LEU A N 1
ATOM 2745 C CA . LEU A 1 341 ? -1.109 0.044 13.065 1.00 95.38 341 LEU A CA 1
ATOM 2746 C C . LEU A 1 341 ? -1.502 -0.440 11.665 1.00 95.38 341 LEU A C 1
ATOM 2748 O O . LEU A 1 341 ? -2.111 0.319 10.910 1.00 95.38 341 LEU A O 1
ATOM 2752 N N . ASP A 1 342 ? -1.264 -1.710 11.330 1.00 90.75 342 ASP A N 1
ATOM 2753 C CA . ASP A 1 342 ? -1.788 -2.309 10.095 1.00 90.75 342 ASP A CA 1
ATOM 2754 C C . ASP A 1 342 ? -3.320 -2.375 10.064 1.00 90.75 342 ASP A C 1
ATOM 2756 O O . ASP A 1 342 ? -3.915 -2.465 8.991 1.00 90.75 342 ASP A O 1
ATOM 2760 N N . ARG A 1 343 ? -3.971 -2.301 11.232 1.00 91.88 343 ARG A N 1
ATOM 2761 C CA . ARG A 1 343 ? -5.434 -2.339 11.373 1.00 91.88 343 ARG A CA 1
ATOM 2762 C C . ARG A 1 343 ? -6.079 -0.957 11.224 1.00 91.88 343 ARG A C 1
ATOM 2764 O O . ARG A 1 343 ? -7.307 -0.865 11.201 1.00 91.88 343 ARG A O 1
ATOM 2771 N N . VAL A 1 344 ? -5.279 0.108 11.158 1.00 94.75 344 VAL A N 1
ATOM 2772 C CA . VAL A 1 344 ? -5.746 1.484 10.951 1.00 94.75 344 VAL A CA 1
ATOM 2773 C C . VAL A 1 344 ? -6.029 1.708 9.462 1.00 94.75 344 VAL A C 1
ATOM 2775 O O . VAL A 1 344 ? -5.318 1.216 8.592 1.00 94.75 344 VAL A O 1
ATOM 2778 N N . ASP A 1 345 ? -7.079 2.468 9.152 1.00 92.06 345 ASP A N 1
ATOM 2779 C CA . ASP A 1 345 ? -7.591 2.666 7.786 1.00 92.06 345 ASP A CA 1
ATOM 2780 C C . ASP A 1 345 ? -6.823 3.709 6.947 1.00 92.06 345 ASP A C 1
ATOM 2782 O O . ASP A 1 345 ? -7.313 4.144 5.905 1.00 92.06 345 ASP A O 1
ATOM 2786 N N . ASN A 1 346 ? -5.637 4.124 7.395 1.00 92.88 346 ASN A N 1
ATOM 2787 C CA . ASN A 1 346 ? -4.762 5.080 6.720 1.00 92.88 346 ASN A CA 1
ATOM 2788 C C . ASN A 1 346 ? -3.284 4.779 7.025 1.00 92.88 346 ASN A C 1
ATOM 2790 O O . ASN A 1 346 ? -2.963 4.058 7.972 1.00 92.88 346 ASN A O 1
ATOM 2794 N N . LYS A 1 347 ? -2.383 5.346 6.217 1.00 94.75 347 LYS A N 1
ATOM 2795 C CA . LYS A 1 347 ? -0.927 5.133 6.295 1.00 94.75 347 LYS A CA 1
ATOM 2796 C C . LYS A 1 347 ? -0.151 6.425 6.588 1.00 94.75 347 LYS A C 1
ATOM 2798 O O . LYS A 1 347 ? 1.040 6.510 6.304 1.00 94.75 347 LYS A O 1
ATOM 2803 N N . ASP A 1 348 ? -0.811 7.421 7.186 1.00 95.31 348 ASP A N 1
ATOM 2804 C CA . ASP A 1 348 ? -0.221 8.743 7.465 1.00 95.31 348 ASP A CA 1
ATOM 2805 C C . ASP A 1 348 ? 0.960 8.666 8.462 1.00 95.31 348 ASP A C 1
ATOM 2807 O O . ASP A 1 348 ? 1.823 9.540 8.469 1.00 95.31 348 ASP A O 1
ATOM 2811 N N . TRP A 1 349 ? 1.022 7.597 9.267 1.00 96.62 349 TRP A N 1
ATOM 2812 C CA . TRP A 1 349 ? 2.075 7.318 10.253 1.00 96.62 349 TRP A CA 1
ATOM 2813 C C . TRP A 1 349 ? 3.363 6.730 9.653 1.00 96.62 349 TRP A C 1
ATOM 2815 O O . TRP A 1 349 ? 4.437 6.839 10.249 1.00 96.62 349 TRP A O 1
ATOM 2825 N N . VAL A 1 350 ? 3.283 6.105 8.472 1.00 97.81 350 VAL A N 1
ATOM 2826 C CA . VAL A 1 350 ? 4.402 5.365 7.863 1.00 97.81 350 VAL A CA 1
ATOM 2827 C C . VAL A 1 350 ? 5.612 6.261 7.557 1.00 97.81 350 VAL A C 1
ATOM 2829 O O . VAL A 1 350 ? 6.725 5.860 7.901 1.00 97.81 350 VAL A O 1
ATOM 2832 N N . PRO A 1 351 ? 5.459 7.479 6.992 1.00 98.00 351 PRO A N 1
ATOM 2833 C CA . PRO A 1 351 ? 6.584 8.390 6.762 1.00 98.00 351 PRO A CA 1
ATOM 2834 C C . PRO A 1 351 ? 7.395 8.689 8.029 1.00 98.00 351 PRO A C 1
ATOM 2836 O O . PRO A 1 351 ? 8.624 8.674 7.992 1.00 98.00 351 PRO A O 1
ATOM 2839 N N . ALA A 1 352 ? 6.719 8.900 9.164 1.00 97.44 352 ALA A N 1
ATOM 2840 C CA . ALA A 1 352 ? 7.377 9.161 10.442 1.00 97.44 352 ALA A CA 1
ATOM 2841 C C . ALA A 1 352 ? 8.133 7.934 10.967 1.00 97.44 352 ALA A C 1
ATOM 2843 O O . ALA A 1 352 ? 9.259 8.066 11.448 1.00 97.44 352 ALA A O 1
ATOM 2844 N N . ALA A 1 353 ? 7.555 6.740 10.817 1.00 97.81 353 ALA A N 1
ATOM 2845 C CA . ALA A 1 353 ? 8.209 5.489 11.186 1.00 97.81 353 ALA A CA 1
ATOM 2846 C C . ALA A 1 353 ? 9.451 5.197 10.320 1.00 97.81 353 ALA A C 1
ATOM 2848 O O . ALA A 1 353 ? 10.503 4.864 10.863 1.00 97.81 353 ALA A O 1
ATOM 2849 N N . ILE A 1 354 ? 9.363 5.381 8.995 1.00 98.19 354 ILE A N 1
ATOM 2850 C CA . ILE A 1 354 ? 10.511 5.241 8.081 1.00 98.19 354 ILE A CA 1
ATOM 2851 C C . ILE A 1 354 ? 11.614 6.234 8.460 1.00 98.19 354 ILE A C 1
ATOM 2853 O O . ILE A 1 354 ? 12.775 5.848 8.575 1.00 98.19 354 ILE A O 1
ATOM 2857 N N . LEU A 1 355 ? 11.258 7.504 8.679 1.00 97.69 355 LEU A N 1
ATOM 2858 C CA . LEU A 1 355 ? 12.223 8.544 9.029 1.00 97.69 355 LEU A CA 1
ATOM 2859 C C . LEU A 1 355 ? 12.940 8.240 10.351 1.00 97.69 355 LEU A C 1
ATOM 2861 O O . LEU A 1 355 ? 14.156 8.390 10.421 1.00 97.69 355 LEU A O 1
ATOM 2865 N N . CYS A 1 356 ? 12.210 7.775 11.371 1.00 96.81 356 CYS A N 1
ATOM 2866 C CA . CYS A 1 356 ? 12.791 7.321 12.636 1.00 96.81 356 CYS A CA 1
ATOM 2867 C C . CYS A 1 356 ? 13.826 6.214 12.404 1.00 96.81 356 CYS A C 1
ATOM 2869 O O . CYS A 1 356 ? 14.971 6.345 12.832 1.00 96.81 356 CYS A O 1
ATOM 2871 N N . LEU A 1 357 ? 13.448 5.163 11.672 1.00 96.62 357 LEU A N 1
ATOM 2872 C CA . LEU A 1 357 ? 14.323 4.024 11.382 1.00 96.62 357 LEU A CA 1
ATOM 2873 C C . LEU A 1 357 ? 15.549 4.397 10.541 1.00 96.62 357 LEU A C 1
ATOM 2875 O O . LEU A 1 357 ? 16.582 3.744 10.661 1.00 96.62 357 LEU A O 1
ATOM 2879 N N . TRP A 1 358 ? 15.437 5.422 9.697 1.00 96.31 358 TRP A N 1
ATOM 2880 C CA . TRP A 1 358 ? 16.538 5.906 8.868 1.00 96.31 358 TRP A CA 1
ATOM 2881 C C . TRP A 1 358 ? 17.501 6.827 9.631 1.00 96.31 358 TRP A C 1
ATOM 2883 O O . TRP A 1 358 ? 18.711 6.746 9.435 1.00 96.31 358 TRP A O 1
ATOM 2893 N N . LYS A 1 359 ? 16.989 7.710 10.498 1.00 95.44 359 LYS A N 1
ATOM 2894 C CA . LYS A 1 359 ? 17.797 8.734 11.187 1.00 95.44 359 LYS A CA 1
ATOM 2895 C C . LYS A 1 359 ? 18.333 8.299 12.547 1.00 95.44 359 LYS A C 1
ATOM 2897 O O . LYS A 1 359 ? 19.336 8.845 13.001 1.00 95.44 359 LYS A O 1
ATOM 2902 N N . MET A 1 360 ? 17.673 7.360 13.218 1.00 93.25 360 MET A N 1
ATOM 2903 C CA . MET A 1 360 ? 18.036 6.937 14.570 1.00 93.25 360 MET A CA 1
ATOM 2904 C C . MET A 1 360 ? 18.783 5.603 14.547 1.00 93.25 360 MET A C 1
ATOM 2906 O O . MET A 1 360 ? 18.486 4.723 13.746 1.00 93.25 360 MET A O 1
ATOM 2910 N N . GLN A 1 361 ? 19.735 5.434 15.467 1.00 90.50 361 GLN A N 1
ATOM 2911 C CA . GLN A 1 361 ? 20.473 4.173 15.628 1.00 90.50 361 GLN A CA 1
ATOM 2912 C C . GLN A 1 361 ? 20.175 3.459 16.951 1.00 90.50 361 GLN A C 1
ATOM 2914 O O . GLN A 1 361 ? 20.286 2.236 17.027 1.00 90.50 361 GLN A O 1
ATOM 2919 N N . ASP A 1 362 ? 19.768 4.201 17.984 1.00 94.62 362 ASP A N 1
ATOM 2920 C CA . ASP A 1 362 ? 19.464 3.640 19.300 1.00 94.62 362 ASP A CA 1
ATOM 2921 C C . ASP A 1 362 ? 18.161 2.826 19.260 1.00 94.62 362 ASP A C 1
ATOM 2923 O O . ASP A 1 362 ? 17.062 3.369 19.121 1.00 94.62 362 ASP A O 1
ATOM 2927 N N . GLY A 1 363 ? 18.288 1.503 19.394 1.00 92.94 363 GLY A N 1
ATOM 2928 C CA . GLY A 1 363 ? 17.152 0.584 19.342 1.00 92.94 363 GLY A CA 1
ATOM 2929 C C . GLY A 1 363 ? 16.120 0.804 20.452 1.00 92.94 363 GLY A C 1
ATOM 2930 O O . GLY A 1 363 ? 14.934 0.583 20.217 1.00 92.94 363 GLY A O 1
ATOM 2931 N N . GLY A 1 364 ? 16.534 1.276 21.632 1.00 95.00 364 GLY A N 1
ATOM 2932 C CA . GLY A 1 364 ? 15.632 1.574 22.743 1.00 95.00 364 GLY A CA 1
ATOM 2933 C C . GLY A 1 364 ? 14.796 2.827 22.484 1.00 95.00 364 GLY A C 1
ATOM 2934 O O . GLY A 1 364 ? 13.582 2.821 22.704 1.00 95.00 364 GLY A O 1
ATOM 2935 N N . LEU A 1 365 ? 15.417 3.883 21.952 1.00 95.06 365 LEU A N 1
ATOM 2936 C CA . LEU A 1 365 ? 14.708 5.097 21.545 1.00 95.06 365 LEU A CA 1
ATOM 2937 C C . LEU A 1 365 ? 13.769 4.840 20.362 1.00 95.06 365 LEU A C 1
ATOM 2939 O O . LEU A 1 365 ? 12.644 5.333 20.378 1.00 95.06 365 LEU A O 1
ATOM 2943 N N . ILE A 1 366 ? 14.182 4.027 19.383 1.00 96.62 366 ILE A N 1
ATOM 2944 C CA . ILE A 1 366 ? 13.315 3.605 18.271 1.00 96.62 366 ILE A CA 1
ATOM 2945 C C . ILE A 1 366 ? 12.116 2.808 18.798 1.00 96.62 366 ILE A C 1
ATOM 2947 O O . ILE A 1 366 ? 10.979 3.089 18.426 1.00 96.62 366 ILE A O 1
ATOM 2951 N N . ALA A 1 367 ? 12.341 1.840 19.692 1.00 96.81 367 ALA A N 1
ATOM 2952 C CA . ALA A 1 367 ? 11.262 1.051 20.282 1.00 96.81 367 ALA A CA 1
ATOM 2953 C C . ALA A 1 367 ? 10.241 1.947 21.000 1.00 96.81 367 ALA A C 1
ATOM 2955 O O . ALA A 1 367 ? 9.036 1.822 20.773 1.00 96.81 367 ALA A O 1
ATOM 2956 N N . LYS A 1 368 ? 10.722 2.898 21.812 1.00 96.06 368 LYS A N 1
ATOM 2957 C CA . LYS A 1 368 ? 9.872 3.892 22.477 1.00 96.06 368 LYS A CA 1
ATOM 2958 C C . LYS A 1 368 ? 9.108 4.750 21.465 1.00 96.06 368 LYS A C 1
ATOM 2960 O O . LYS A 1 368 ? 7.900 4.911 21.614 1.00 96.06 368 LYS A O 1
ATOM 2965 N N . PHE A 1 369 ? 9.785 5.245 20.430 1.00 96.62 369 PHE A N 1
ATOM 2966 C CA . PHE A 1 369 ? 9.179 6.049 19.370 1.00 96.62 369 PHE A CA 1
ATOM 2967 C C . PHE A 1 369 ? 8.026 5.309 18.683 1.00 96.62 369 PHE A C 1
ATOM 2969 O O . PHE A 1 369 ? 6.951 5.876 18.530 1.00 96.62 369 PHE A O 1
ATOM 2976 N N . LEU A 1 370 ? 8.213 4.039 18.309 1.00 96.88 370 LEU A N 1
ATOM 2977 C CA . LEU A 1 370 ? 7.179 3.245 17.635 1.00 96.88 370 LEU A CA 1
ATOM 2978 C C . LEU A 1 370 ? 5.945 3.020 18.525 1.00 96.88 370 LEU A C 1
ATOM 2980 O O . LEU A 1 370 ? 4.818 3.061 18.034 1.00 96.88 370 LEU A O 1
ATOM 2984 N N . ILE A 1 371 ? 6.147 2.829 19.833 1.00 96.44 371 ILE A N 1
ATOM 2985 C CA . ILE A 1 371 ? 5.059 2.708 20.817 1.00 96.44 371 ILE A CA 1
ATOM 2986 C C . ILE A 1 371 ? 4.307 4.039 20.957 1.00 96.44 371 ILE A C 1
ATOM 2988 O O . ILE A 1 371 ? 3.077 4.070 20.932 1.00 96.44 371 ILE A O 1
ATOM 2992 N N . ASP A 1 372 ? 5.029 5.152 21.081 1.00 96.81 372 ASP A N 1
ATOM 2993 C CA . ASP A 1 372 ? 4.411 6.466 21.261 1.00 96.81 372 ASP A CA 1
ATOM 2994 C C . ASP A 1 372 ? 3.737 6.961 19.952 1.00 96.81 372 ASP A C 1
ATOM 2996 O O . ASP A 1 372 ? 2.693 7.619 20.004 1.00 96.81 372 ASP A O 1
ATOM 3000 N N . LEU A 1 373 ? 4.250 6.569 18.775 1.00 97.56 373 LEU A N 1
ATOM 3001 C CA . LEU A 1 373 ? 3.617 6.787 17.465 1.00 97.56 373 LEU A CA 1
ATOM 3002 C C . LEU A 1 373 ? 2.309 6.001 17.328 1.00 97.56 373 LEU A C 1
ATOM 3004 O O . LEU A 1 373 ? 1.330 6.524 16.786 1.00 97.56 373 LEU A O 1
ATOM 3008 N N . GLU A 1 374 ? 2.267 4.765 17.831 1.00 97.50 374 GLU A N 1
ATOM 3009 C CA . GLU A 1 374 ? 1.046 3.958 17.840 1.00 97.50 374 GLU A CA 1
ATOM 3010 C C . GLU A 1 374 ? -0.055 4.621 18.662 1.00 97.50 374 GLU A C 1
ATOM 3012 O O . GLU A 1 374 ? -1.171 4.805 18.171 1.00 97.50 374 GLU A O 1
ATOM 3017 N N . ARG A 1 375 ? 0.295 5.077 19.865 1.00 97.94 375 ARG A N 1
ATOM 3018 C CA . ARG A 1 375 ? -0.589 5.833 20.751 1.00 97.94 375 ARG A CA 1
ATOM 3019 C C . ARG A 1 375 ? -1.187 7.063 20.058 1.00 97.94 375 ARG A C 1
ATOM 3021 O O . ARG A 1 375 ? -2.404 7.249 20.074 1.00 97.94 375 ARG A O 1
ATOM 3028 N N . LEU A 1 376 ? -0.350 7.892 19.434 1.00 97.44 376 LEU A N 1
ATOM 3029 C CA . LEU A 1 376 ? -0.804 9.082 18.708 1.00 97.44 376 LEU A CA 1
ATOM 3030 C C . LEU A 1 376 ? -1.707 8.719 17.519 1.00 97.44 376 LEU A C 1
ATOM 3032 O O . LEU A 1 376 ? -2.738 9.355 17.291 1.00 97.44 376 LEU A O 1
ATOM 3036 N N . THR A 1 377 ? -1.342 7.682 16.767 1.00 97.94 377 THR A N 1
ATOM 3037 C CA . THR A 1 377 ? -2.130 7.238 15.613 1.00 97.94 377 THR A CA 1
ATOM 3038 C C . THR A 1 377 ? -3.503 6.733 16.051 1.00 97.94 377 THR A C 1
ATOM 3040 O O . THR A 1 377 ? -4.507 7.084 15.430 1.00 97.94 377 THR A O 1
ATOM 3043 N N . TYR A 1 378 ? -3.579 5.975 17.149 1.00 98.25 378 TYR A N 1
ATOM 3044 C CA . TYR A 1 378 ? -4.848 5.510 17.701 1.00 98.25 378 TYR A CA 1
ATOM 3045 C C . TYR A 1 378 ? -5.701 6.640 18.286 1.00 98.25 378 TYR A C 1
ATOM 3047 O O . TYR A 1 378 ? -6.919 6.574 18.116 1.00 98.25 378 TYR A O 1
ATOM 3055 N N . LEU A 1 379 ? -5.116 7.695 18.875 1.00 97.06 379 LEU A N 1
ATOM 3056 C CA . LEU A 1 379 ? -5.869 8.915 19.208 1.00 97.06 379 LEU A CA 1
ATOM 3057 C C . LEU A 1 379 ? -6.566 9.445 17.952 1.00 97.06 379 LEU A C 1
ATOM 3059 O O . LEU A 1 379 ? -7.794 9.531 17.911 1.00 97.06 379 LEU A O 1
ATOM 3063 N N . LEU A 1 380 ? -5.776 9.793 16.927 1.00 95.81 380 LEU A N 1
ATOM 3064 C CA . LEU A 1 380 ? -6.270 10.437 15.707 1.00 95.81 380 LEU A CA 1
ATOM 3065 C C . LEU A 1 380 ? -7.317 9.565 15.007 1.00 95.81 380 LEU A C 1
ATOM 3067 O O . LEU A 1 380 ? -8.306 10.062 14.467 1.00 95.81 380 LEU A O 1
ATOM 3071 N N . PHE A 1 381 ? -7.124 8.250 15.060 1.00 97.19 381 PHE A N 1
ATOM 3072 C CA . PHE A 1 381 ? -8.055 7.264 14.545 1.00 97.19 381 PHE A CA 1
ATOM 3073 C C . PHE A 1 381 ? -9.357 7.192 15.358 1.00 97.19 381 PHE A C 1
ATOM 3075 O O . PHE A 1 381 ? -10.438 7.199 14.771 1.00 97.19 381 PHE A O 1
ATOM 3082 N N . CYS A 1 382 ? -9.294 7.181 16.693 1.00 96.25 382 CYS A N 1
ATOM 3083 C CA . CYS A 1 382 ? -10.471 7.063 17.560 1.00 96.25 382 CYS A CA 1
ATOM 3084 C C . CYS A 1 382 ? -11.337 8.326 17.579 1.00 96.25 382 CYS A C 1
ATOM 3086 O O . CYS A 1 382 ? -12.565 8.226 17.698 1.00 96.25 382 CYS A O 1
ATOM 3088 N N . ILE A 1 383 ? -10.729 9.504 17.429 1.00 93.50 383 ILE A N 1
ATOM 3089 C CA . ILE A 1 383 ? -11.459 10.775 17.303 1.00 93.50 383 ILE A CA 1
ATOM 3090 C C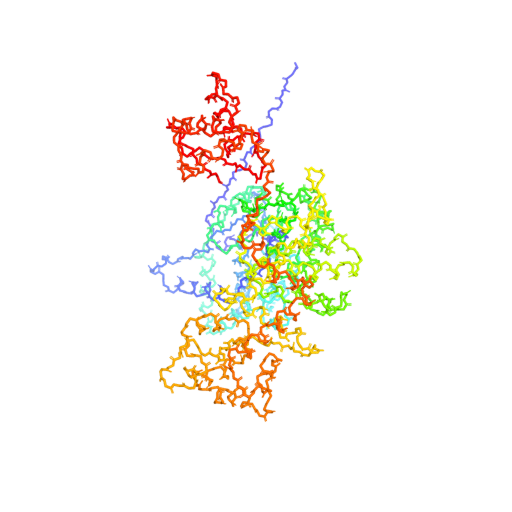 . ILE A 1 383 ? -11.913 11.051 15.863 1.00 93.50 383 ILE A C 1
ATOM 3092 O O . ILE A 1 383 ? -12.595 12.040 15.626 1.00 93.50 383 ILE A O 1
ATOM 3096 N N . ARG A 1 384 ? -11.556 10.179 14.904 1.00 91.56 384 ARG A N 1
ATOM 3097 C CA . ARG A 1 384 ? -11.802 10.363 13.462 1.00 91.56 384 ARG A CA 1
ATOM 3098 C C . ARG A 1 384 ? -11.277 11.708 12.951 1.00 91.56 384 ARG A C 1
ATOM 3100 O O . ARG A 1 384 ? -11.954 12.394 12.191 1.00 91.56 384 ARG A O 1
ATOM 3107 N N . ALA A 1 385 ? -10.054 12.055 13.351 1.00 88.56 385 ALA A N 1
ATOM 3108 C CA . ALA A 1 385 ? -9.397 13.285 12.939 1.00 88.56 385 ALA A CA 1
ATOM 3109 C C . ALA A 1 385 ? -9.368 13.413 11.410 1.00 88.56 385 ALA A C 1
ATOM 3111 O O . ALA A 1 385 ? -9.076 12.449 10.689 1.00 88.56 385 ALA A O 1
ATOM 3112 N N . GLU A 1 386 ? -9.638 14.620 10.921 1.00 84.44 386 GLU A N 1
ATOM 3113 C CA . GLU A 1 386 ? -9.603 14.927 9.497 1.00 84.44 386 GLU A CA 1
ATOM 3114 C C . GLU A 1 386 ? -8.209 14.718 8.905 1.00 84.44 386 GLU A C 1
ATOM 3116 O O . GLU A 1 386 ? -7.188 14.854 9.582 1.00 84.44 386 GLU A O 1
ATOM 3121 N N . VAL A 1 387 ? -8.153 14.436 7.602 1.00 83.00 387 VAL A N 1
ATOM 3122 C CA . VAL A 1 387 ? -6.894 14.138 6.902 1.00 83.00 387 VAL A CA 1
ATOM 3123 C C . VAL A 1 387 ? -5.840 15.234 7.080 1.00 83.00 387 VAL A C 1
ATOM 3125 O O . VAL A 1 387 ? -4.675 14.925 7.302 1.00 83.00 387 VAL A O 1
ATOM 3128 N N . ASN A 1 388 ? -6.241 16.507 7.069 1.00 82.69 388 ASN A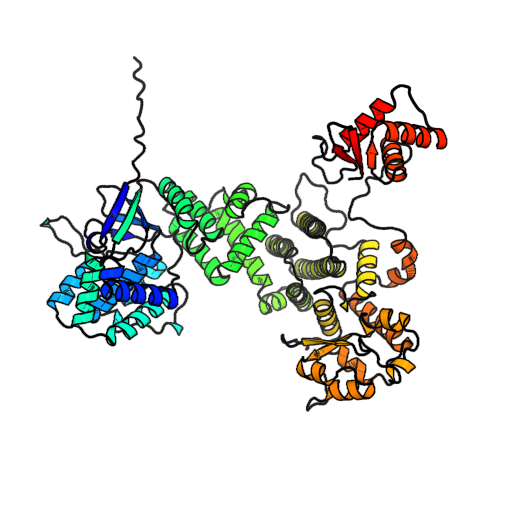 N 1
ATOM 3129 C CA . ASN A 1 388 ? -5.311 17.626 7.229 1.00 82.69 388 ASN A CA 1
ATOM 3130 C C . ASN A 1 388 ? -4.711 17.674 8.642 1.00 82.69 388 ASN A C 1
ATOM 3132 O O . ASN A 1 388 ? -3.517 17.928 8.790 1.00 82.69 388 ASN A O 1
ATOM 3136 N N . VAL A 1 389 ? -5.514 17.370 9.669 1.00 84.69 389 VAL A N 1
ATOM 3137 C CA . VAL A 1 389 ? -5.050 17.285 11.061 1.00 84.69 389 VAL A CA 1
ATOM 3138 C C . VAL A 1 389 ? -4.052 16.141 11.205 1.00 84.69 389 VAL A C 1
ATOM 3140 O O . VAL A 1 389 ? -2.976 16.335 11.768 1.00 84.69 389 VAL A O 1
ATOM 3143 N N . ARG A 1 390 ? -4.355 14.969 10.632 1.00 91.44 390 ARG A N 1
ATOM 3144 C CA . ARG A 1 390 ? -3.451 13.810 10.681 1.00 91.44 390 ARG A CA 1
ATOM 3145 C C . ARG A 1 390 ? -2.130 14.074 9.969 1.00 91.44 390 ARG A C 1
ATOM 3147 O O . ARG A 1 390 ? -1.081 13.785 10.539 1.00 91.44 390 ARG A O 1
ATOM 3154 N N . ILE A 1 391 ? -2.165 14.649 8.765 1.00 88.31 391 ILE A N 1
ATOM 3155 C CA . ILE A 1 391 ? -0.951 15.016 8.023 1.00 88.31 391 ILE A CA 1
ATOM 3156 C C . ILE A 1 391 ? -0.140 16.035 8.822 1.00 88.31 391 ILE A C 1
ATOM 3158 O O . ILE A 1 391 ? 1.045 15.812 9.048 1.00 88.31 391 ILE A O 1
ATOM 3162 N N . SER A 1 392 ? -0.764 17.117 9.305 1.00 88.06 392 SER A N 1
ATOM 3163 C CA . SER A 1 392 ? -0.057 18.144 10.081 1.00 88.06 392 SER A CA 1
ATOM 3164 C C . SER A 1 392 ? 0.600 17.557 11.325 1.00 88.06 392 SER A C 1
ATOM 3166 O O . SER A 1 392 ? 1.747 17.873 11.622 1.00 88.06 392 SER A O 1
ATOM 3168 N N . ARG A 1 393 ? -0.107 16.676 12.034 1.00 89.62 393 ARG A N 1
ATOM 3169 C CA . ARG A 1 393 ? 0.398 16.059 13.255 1.00 89.62 393 ARG A CA 1
ATOM 3170 C C . ARG A 1 393 ? 1.557 15.098 12.984 1.00 89.62 393 ARG A C 1
ATOM 3172 O O . ARG A 1 393 ? 2.538 15.122 13.715 1.00 89.62 393 ARG A O 1
ATOM 3179 N N . ASN A 1 394 ? 1.497 14.313 11.909 1.00 93.69 394 ASN A N 1
ATOM 3180 C CA . ASN A 1 394 ? 2.625 13.473 11.496 1.00 93.69 394 ASN A CA 1
ATOM 3181 C C . ASN A 1 394 ? 3.815 14.307 10.996 1.00 93.69 394 ASN A C 1
ATOM 3183 O O . ASN A 1 394 ? 4.957 13.944 11.252 1.00 93.69 394 ASN A O 1
ATOM 3187 N N . VAL A 1 395 ? 3.577 15.448 10.342 1.00 91.88 395 VAL A N 1
ATOM 3188 C CA . VAL A 1 395 ? 4.640 16.402 9.985 1.00 91.88 395 VAL A CA 1
ATOM 3189 C C . VAL A 1 395 ? 5.331 16.945 11.231 1.00 91.88 395 VAL A C 1
ATOM 3191 O O . VAL A 1 395 ? 6.557 16.964 11.262 1.00 91.88 395 VAL A O 1
ATOM 3194 N N . ASP A 1 396 ? 4.574 17.309 12.267 1.00 91.06 396 ASP A N 1
ATOM 3195 C CA . ASP A 1 396 ? 5.149 17.752 13.538 1.00 91.06 396 ASP A CA 1
ATOM 3196 C C . ASP A 1 396 ? 6.007 16.646 14.184 1.00 91.06 396 ASP A C 1
ATOM 3198 O O . ASP A 1 396 ? 7.107 16.914 14.659 1.00 91.06 396 ASP A O 1
ATOM 3202 N N . VAL A 1 397 ? 5.558 15.385 14.156 1.00 94.25 397 VAL A N 1
ATOM 3203 C CA . VAL A 1 397 ? 6.370 14.242 14.620 1.00 94.25 397 VAL A CA 1
ATOM 3204 C C . VAL A 1 397 ? 7.666 14.129 13.823 1.00 94.25 397 VAL A C 1
ATOM 3206 O O . VAL A 1 397 ? 8.737 13.943 14.396 1.00 94.25 397 VAL A O 1
ATOM 3209 N N . MET A 1 398 ? 7.593 14.251 12.500 1.00 94.81 398 MET A N 1
ATOM 3210 C CA . MET A 1 398 ? 8.778 14.140 11.664 1.00 94.81 398 MET A CA 1
ATOM 3211 C C . MET A 1 398 ? 9.753 15.312 11.848 1.00 94.81 398 MET A C 1
ATOM 3213 O O . MET A 1 398 ? 10.960 15.097 11.791 1.00 94.81 398 MET A O 1
ATOM 3217 N N . ASP A 1 399 ? 9.253 16.523 12.107 1.00 91.56 399 ASP A N 1
ATOM 3218 C CA . ASP A 1 399 ? 10.070 17.708 12.401 1.00 91.56 399 ASP A CA 1
ATOM 3219 C C . ASP A 1 399 ? 10.772 17.616 13.777 1.00 91.56 399 ASP A C 1
ATOM 3221 O O . ASP A 1 399 ? 11.711 18.367 14.025 1.00 91.56 399 ASP A O 1
ATOM 3225 N N . ILE A 1 400 ? 10.376 16.691 14.664 1.00 89.12 400 ILE A N 1
ATOM 3226 C CA . ILE A 1 400 ? 11.155 16.360 15.874 1.00 89.12 400 ILE A CA 1
ATOM 3227 C C . ILE A 1 400 ? 12.368 15.488 15.541 1.00 89.12 400 ILE A C 1
ATOM 3229 O O . ILE A 1 400 ? 13.426 15.651 16.144 1.00 89.12 400 ILE A O 1
ATOM 3233 N N . ILE A 1 401 ? 12.216 14.554 14.600 1.00 91.88 401 ILE A N 1
ATOM 3234 C CA . ILE A 1 401 ? 13.277 13.613 14.212 1.00 91.88 401 ILE A CA 1
ATOM 3235 C C . ILE A 1 401 ? 14.298 14.302 13.305 1.00 91.88 401 ILE A C 1
ATOM 3237 O O . ILE A 1 401 ? 15.501 14.112 13.458 1.00 91.88 401 ILE A O 1
ATOM 3241 N N . ASP A 1 402 ? 13.802 15.078 12.343 1.00 92.44 402 ASP A N 1
ATOM 3242 C CA . ASP A 1 402 ? 14.588 15.758 11.315 1.00 92.44 402 ASP A CA 1
ATOM 3243 C C . ASP A 1 402 ? 14.081 17.207 11.179 1.00 92.44 402 ASP A C 1
ATOM 3245 O O . ASP A 1 402 ? 13.203 17.482 10.346 1.00 92.44 402 ASP A O 1
ATOM 3249 N N . PRO A 1 403 ? 14.549 18.117 12.063 1.00 89.88 403 PRO A N 1
ATOM 3250 C CA . PRO A 1 403 ? 14.055 19.487 12.147 1.00 89.88 403 PRO A CA 1
ATOM 3251 C C . PRO A 1 403 ? 14.367 20.318 10.906 1.00 89.88 403 PRO A C 1
ATOM 3253 O O . PRO A 1 403 ? 15.486 20.326 10.393 1.00 89.88 403 PRO A O 1
ATOM 3256 N N . ARG A 1 404 ? 13.384 21.111 10.472 1.00 86.25 404 ARG A N 1
ATOM 3257 C CA . ARG A 1 404 ? 13.558 22.099 9.403 1.00 86.25 404 ARG A CA 1
ATOM 3258 C C . ARG A 1 404 ? 13.979 23.452 9.988 1.00 86.25 404 ARG A C 1
ATOM 3260 O O . ARG A 1 404 ? 13.216 23.992 10.791 1.00 86.25 404 ARG A O 1
ATOM 3267 N N . PRO A 1 405 ? 15.125 24.033 9.585 1.00 77.12 405 PRO A N 1
ATOM 3268 C CA . PRO A 1 405 ? 15.662 25.263 10.181 1.00 77.12 405 PRO A CA 1
ATOM 3269 C C . PRO A 1 405 ? 14.680 26.444 10.203 1.00 77.12 405 PRO A C 1
ATOM 3271 O O . PRO A 1 405 ? 14.705 27.273 11.108 1.00 77.12 405 PRO A O 1
ATOM 3274 N N . GLU A 1 406 ? 13.801 26.527 9.207 1.00 79.00 406 GLU A N 1
ATOM 3275 C CA . GLU A 1 406 ? 12.823 27.600 9.033 1.00 79.00 406 GLU A CA 1
ATOM 3276 C C . GLU A 1 406 ? 11.506 27.409 9.812 1.00 79.00 406 GLU A C 1
ATOM 3278 O O . GLU A 1 406 ? 10.600 28.249 9.711 1.00 79.00 406 GLU A O 1
ATOM 3283 N N . LYS A 1 407 ? 11.352 26.312 10.566 1.00 74.56 407 LYS A N 1
ATOM 3284 C CA . LYS A 1 407 ? 10.136 25.997 11.329 1.00 74.56 407 LYS A CA 1
ATOM 3285 C C . LYS A 1 407 ? 10.423 25.931 12.832 1.00 74.56 407 LYS A C 1
ATOM 3287 O O . LYS A 1 407 ? 11.451 25.400 13.238 1.00 74.56 407 LYS A O 1
ATOM 3292 N N . PRO A 1 408 ? 9.512 26.443 13.681 1.00 72.88 408 PRO A N 1
ATOM 3293 C CA . PRO A 1 408 ? 9.637 26.258 15.119 1.00 72.88 408 PRO A CA 1
ATOM 3294 C C . PRO A 1 408 ? 9.495 24.774 15.465 1.00 72.88 408 PRO A C 1
ATOM 3296 O O . PRO A 1 408 ? 8.651 24.086 14.886 1.00 72.88 408 PRO A O 1
ATOM 3299 N N . VAL A 1 409 ? 10.283 24.314 16.439 1.00 71.69 409 VAL A N 1
ATOM 3300 C CA . VAL A 1 409 ? 10.182 22.950 16.966 1.00 71.69 409 VAL A CA 1
ATOM 3301 C C . VAL A 1 409 ? 8.762 22.731 17.506 1.00 71.69 409 VAL A C 1
ATOM 3303 O O . VAL A 1 409 ? 8.276 23.552 18.295 1.00 71.69 409 VAL A O 1
ATOM 3306 N N . PRO A 1 410 ? 8.063 21.669 17.081 1.00 76.06 410 PRO A N 1
ATOM 3307 C CA . PRO A 1 410 ? 6.733 21.365 17.586 1.00 76.06 410 PRO A CA 1
ATOM 3308 C C . PRO A 1 410 ? 6.744 21.124 19.097 1.00 76.06 410 PRO A C 1
ATOM 3310 O O . PRO A 1 410 ? 7.579 20.389 19.611 1.00 76.06 410 PRO A O 1
ATOM 3313 N N . MET A 1 411 ? 5.787 21.728 19.803 1.00 58.19 411 MET A N 1
ATOM 3314 C CA . MET A 1 411 ? 5.714 21.676 21.269 1.00 58.19 411 MET A CA 1
ATOM 3315 C C . MET A 1 411 ? 5.331 20.290 21.805 1.00 58.19 411 MET A C 1
ATOM 3317 O O . MET A 1 411 ? 5.791 19.908 22.871 1.00 58.19 411 MET A O 1
ATOM 3321 N N . PHE A 1 412 ? 4.483 19.558 21.075 1.00 64.25 412 PHE A N 1
ATOM 3322 C CA . PHE A 1 412 ? 3.898 18.301 21.550 1.00 64.25 412 PHE A CA 1
ATOM 3323 C C . PHE A 1 412 ? 4.344 17.080 20.737 1.00 64.25 412 PHE A C 1
ATOM 3325 O O . PHE A 1 412 ? 4.581 16.039 21.321 1.00 64.25 412 PHE A O 1
ATOM 3332 N N . GLY A 1 413 ? 4.505 17.167 19.410 1.00 74.88 413 GLY A N 1
ATOM 3333 C CA . GLY A 1 413 ? 5.018 16.042 18.614 1.00 74.88 413 GLY A CA 1
ATOM 3334 C C . GLY A 1 413 ? 4.295 14.706 18.814 1.00 74.88 413 GLY A C 1
ATOM 3335 O O . GLY A 1 413 ? 3.178 14.539 18.338 1.00 74.88 413 GLY A O 1
ATOM 3336 N N . LEU A 1 414 ? 4.953 13.760 19.499 1.00 86.69 414 LEU A N 1
ATOM 3337 C CA . LEU A 1 414 ? 4.405 12.452 19.905 1.00 86.69 414 LEU A CA 1
ATOM 3338 C C . LEU A 1 414 ? 3.679 12.458 21.262 1.00 86.69 414 LEU A C 1
ATOM 3340 O O . LEU A 1 414 ? 2.951 11.513 21.591 1.00 86.69 414 LEU A O 1
ATOM 3344 N N . ASP A 1 415 ? 3.900 13.489 22.069 1.00 86.69 415 ASP A N 1
ATOM 3345 C CA . ASP A 1 415 ? 3.262 13.671 23.362 1.00 86.69 415 ASP A CA 1
ATOM 3346 C C . ASP A 1 415 ? 1.854 14.227 23.205 1.00 86.69 415 ASP A C 1
ATOM 3348 O O . ASP A 1 415 ? 1.565 15.036 22.322 1.00 86.69 415 ASP A O 1
ATOM 3352 N N . LEU A 1 416 ? 0.969 13.773 24.086 1.00 89.06 416 LEU A N 1
ATOM 3353 C CA . LEU A 1 416 ? -0.435 14.155 24.101 1.00 89.06 416 LEU A CA 1
ATOM 3354 C C . LEU A 1 416 ? -0.655 15.175 25.207 1.00 89.06 416 LEU A C 1
ATOM 3356 O O . LEU A 1 416 ? -0.380 14.892 26.377 1.00 89.06 416 LEU A O 1
ATOM 3360 N N . SER A 1 417 ? -1.208 16.326 24.845 1.00 87.56 417 SER A N 1
ATOM 3361 C CA . SER A 1 417 ? -1.739 17.277 25.823 1.00 87.56 417 SER A CA 1
ATOM 3362 C C . SER A 1 417 ? -2.845 16.639 26.677 1.00 87.56 417 SER A C 1
ATOM 3364 O O . SER A 1 417 ? -3.484 15.675 26.248 1.00 87.56 417 SER A O 1
ATOM 3366 N N . GLU A 1 418 ? -3.123 17.188 27.866 1.00 86.81 418 GLU A N 1
ATOM 3367 C CA . GLU A 1 418 ? -4.240 16.719 28.712 1.00 86.81 418 GLU A CA 1
ATOM 3368 C C . GLU A 1 418 ? -5.552 16.659 27.925 1.00 86.81 418 GLU A C 1
ATOM 3370 O O . GLU A 1 418 ? -6.319 15.707 28.035 1.00 86.81 418 GLU A O 1
ATOM 3375 N N . ALA A 1 419 ? -5.789 17.642 27.059 1.00 81.81 419 ALA A N 1
ATOM 3376 C CA . ALA A 1 419 ? -7.019 17.689 26.298 1.00 81.81 419 ALA A CA 1
ATOM 3377 C C . ALA A 1 419 ? -7.081 16.638 25.176 1.00 81.81 419 ALA A C 1
ATOM 3379 O O . ALA A 1 419 ? -8.140 16.062 24.939 1.00 81.81 419 ALA A O 1
ATOM 3380 N N . GLU A 1 420 ? -5.959 16.329 24.521 1.00 89.62 420 GLU A N 1
ATOM 3381 C CA . GLU A 1 420 ? -5.873 15.203 23.581 1.00 89.62 420 GLU A CA 1
ATOM 3382 C C . GLU A 1 420 ? -6.065 13.859 24.298 1.00 89.62 420 GLU A C 1
ATOM 3384 O O . GLU A 1 420 ? -6.783 12.992 23.801 1.00 89.62 420 GLU A O 1
ATOM 3389 N N . GLN A 1 421 ? -5.477 13.687 25.487 1.00 94.50 421 GLN A N 1
ATOM 3390 C CA . GLN A 1 421 ? -5.698 12.492 26.305 1.00 94.50 421 GLN A CA 1
ATOM 3391 C C . GLN A 1 421 ? -7.170 12.356 26.705 1.00 94.50 421 GLN A C 1
ATOM 3393 O O . GLN A 1 421 ? -7.742 11.276 26.554 1.00 94.50 421 GLN A O 1
ATOM 3398 N N . PHE A 1 422 ? -7.808 13.450 27.134 1.00 92.06 422 PHE A N 1
ATOM 3399 C CA . PHE A 1 422 ? -9.239 13.479 27.424 1.00 92.06 422 PHE A CA 1
ATOM 3400 C C . PHE A 1 422 ? -10.071 13.096 26.196 1.00 92.06 422 PHE A C 1
ATOM 3402 O O . PHE A 1 422 ? -10.921 12.218 26.294 1.00 92.06 422 PHE A O 1
ATOM 3409 N N . GLN A 1 423 ? -9.806 13.687 25.027 1.00 90.25 423 GLN A N 1
ATOM 3410 C CA . GLN A 1 423 ? -10.515 13.351 23.788 1.00 90.25 423 GLN A CA 1
ATOM 3411 C C . GLN A 1 423 ? -10.351 11.878 23.414 1.00 90.25 423 GLN A C 1
ATOM 3413 O O . GLN A 1 423 ? -11.308 11.252 22.955 1.00 90.25 423 GLN A O 1
ATOM 3418 N N . PHE A 1 424 ? -9.163 11.307 23.626 1.00 96.38 424 PHE A N 1
ATOM 3419 C CA . PHE A 1 424 ? -8.942 9.883 23.411 1.00 96.38 424 PHE A CA 1
ATOM 3420 C C . PHE A 1 424 ? -9.815 9.050 24.356 1.00 96.38 424 PHE A C 1
ATOM 3422 O O . PHE A 1 424 ? -10.554 8.169 23.918 1.00 96.38 424 PHE A O 1
ATOM 3429 N N . LEU A 1 425 ? -9.769 9.355 25.652 1.00 96.56 425 LEU A N 1
ATOM 3430 C CA . LEU A 1 425 ? -10.518 8.640 26.681 1.00 96.56 425 LEU A CA 1
ATOM 3431 C C . LEU A 1 425 ? -12.033 8.770 26.490 1.00 96.56 425 LEU A C 1
ATOM 3433 O O . LEU A 1 425 ? -12.745 7.772 26.608 1.00 96.56 425 LEU A O 1
ATOM 3437 N N . ASP A 1 426 ? -12.530 9.955 26.145 1.00 93.62 426 ASP A N 1
ATOM 3438 C CA . ASP A 1 426 ? -13.940 10.213 25.838 1.00 93.62 426 ASP A CA 1
ATOM 3439 C C . ASP A 1 426 ? -14.369 9.438 24.583 1.00 93.62 426 ASP A C 1
ATOM 3441 O O . ASP A 1 426 ? -15.383 8.735 24.584 1.00 93.62 426 ASP A O 1
ATOM 3445 N N . ALA A 1 427 ? -13.528 9.440 23.543 1.00 94.62 427 ALA A N 1
ATOM 3446 C CA . ALA A 1 427 ? -13.755 8.677 22.324 1.00 94.62 427 ALA A CA 1
ATOM 3447 C C . ALA A 1 427 ? -13.831 7.161 22.554 1.00 94.62 427 ALA A C 1
ATOM 3449 O O . ALA A 1 427 ? -14.621 6.507 21.866 1.00 94.62 427 ALA A O 1
ATOM 3450 N N . LEU A 1 428 ? -13.017 6.623 23.468 1.00 96.56 428 LEU A N 1
ATOM 3451 C CA . LEU A 1 428 ? -13.028 5.217 23.884 1.00 96.56 428 LEU A CA 1
ATOM 3452 C C . LEU A 1 428 ? -14.216 4.900 24.805 1.00 96.56 428 LEU A C 1
ATOM 3454 O O . LEU A 1 428 ? -14.765 3.799 24.752 1.00 96.56 428 LEU A O 1
ATOM 3458 N N . SER A 1 429 ? -14.620 5.861 25.638 1.00 93.38 429 SER A N 1
ATOM 3459 C CA . SER A 1 429 ? -15.698 5.699 26.621 1.00 93.38 429 SER A CA 1
ATOM 3460 C C . SER A 1 429 ? -17.101 5.820 26.023 1.00 93.38 429 SER A C 1
ATOM 3462 O O . SER A 1 429 ? -18.060 5.288 26.586 1.00 93.38 429 SER A O 1
ATOM 3464 N N . GLY A 1 430 ? -17.218 6.509 24.889 1.00 92.56 430 GLY A N 1
ATOM 3465 C CA . GLY A 1 430 ? -18.459 6.692 24.146 1.00 92.56 430 GLY A CA 1
ATOM 3466 C C . GLY A 1 430 ? -18.915 5.459 23.344 1.00 92.56 430 GLY A C 1
ATOM 3467 O O . GLY A 1 430 ? -18.415 4.346 23.536 1.00 92.56 430 GLY A O 1
ATOM 3468 N N . PRO A 1 431 ? -19.880 5.637 22.419 1.00 93.81 431 PRO A N 1
ATOM 3469 C CA . PRO A 1 431 ? -20.449 4.559 21.607 1.00 93.81 431 PRO A CA 1
ATOM 3470 C C . PRO A 1 431 ? -19.476 4.107 20.503 1.00 93.81 431 PRO A C 1
ATOM 3472 O O . PRO A 1 431 ? -19.674 4.370 19.322 1.00 93.81 431 PRO A O 1
ATOM 3475 N N . LEU A 1 432 ? -18.391 3.432 20.879 1.00 94.19 432 LEU A N 1
ATOM 3476 C CA . LEU A 1 432 ? -17.298 3.061 19.979 1.00 94.19 432 LEU A CA 1
ATOM 3477 C C . LEU A 1 432 ? -17.750 2.254 18.750 1.00 94.19 432 LEU A C 1
ATOM 3479 O O . LEU A 1 432 ? -17.180 2.430 17.674 1.00 94.19 432 LEU A O 1
ATOM 3483 N N . TYR A 1 433 ? -18.767 1.393 18.878 1.00 94.75 433 TYR A N 1
ATOM 3484 C CA . TYR A 1 433 ? -19.252 0.573 17.758 1.00 94.75 433 TYR A CA 1
ATOM 3485 C C . TYR A 1 433 ? -19.810 1.403 16.593 1.00 94.75 433 TYR A C 1
ATOM 3487 O O . TYR A 1 433 ? -19.693 0.994 15.439 1.00 94.75 433 TYR A O 1
ATOM 3495 N N . THR A 1 434 ? -20.368 2.587 16.863 1.00 92.50 434 THR A N 1
ATOM 3496 C CA . THR A 1 434 ? -20.920 3.456 15.811 1.00 92.50 434 THR A CA 1
ATOM 3497 C C . THR A 1 434 ? -19.824 4.161 15.007 1.00 92.50 434 THR A C 1
ATOM 3499 O O . THR A 1 434 ? -20.084 4.686 13.924 1.00 92.50 434 THR A O 1
ATOM 3502 N N . LYS A 1 435 ? -18.573 4.143 15.491 1.00 91.44 435 LYS A N 1
ATOM 3503 C CA . LYS A 1 435 ? -17.420 4.693 14.777 1.00 91.44 435 LYS A CA 1
ATOM 3504 C C . LYS A 1 435 ? -16.916 3.702 13.734 1.00 91.44 435 LYS A C 1
ATOM 3506 O O . LYS A 1 435 ? -16.209 2.736 14.038 1.00 91.44 435 LYS A O 1
ATOM 3511 N N . THR A 1 436 ? -17.242 3.991 12.477 1.00 88.12 436 THR A N 1
ATOM 3512 C CA . THR A 1 436 ? -16.840 3.217 11.299 1.00 88.12 436 THR A CA 1
ATOM 3513 C C . THR A 1 436 ? -15.359 2.841 11.337 1.00 88.12 436 THR A C 1
ATOM 3515 O O . THR A 1 436 ? -14.497 3.706 11.473 1.00 88.12 436 THR A O 1
ATOM 3518 N N . ARG A 1 437 ? -15.075 1.538 11.193 1.00 91.12 437 ARG A N 1
ATOM 3519 C CA . ARG A 1 437 ? -13.732 0.919 11.159 1.00 91.12 437 ARG A CA 1
ATOM 3520 C C . ARG A 1 437 ? -12.897 1.019 12.444 1.00 91.12 437 ARG A C 1
ATOM 3522 O O . ARG A 1 437 ? -11.897 0.321 12.521 1.00 91.12 437 ARG A O 1
ATOM 3529 N N . VAL A 1 438 ? -13.302 1.782 13.464 1.00 95.69 438 VAL A N 1
ATOM 3530 C CA . VAL A 1 438 ? -12.503 1.998 14.691 1.00 95.69 438 VAL A CA 1
ATOM 3531 C C . VAL A 1 438 ? -12.662 0.872 15.707 1.00 95.69 438 VAL A C 1
ATOM 3533 O O . VAL A 1 438 ? -11.686 0.429 16.312 1.00 95.69 438 VAL A O 1
ATOM 3536 N N . CYS A 1 439 ? -13.891 0.395 15.896 1.00 95.69 439 CYS A N 1
ATOM 3537 C CA . CYS A 1 439 ? -14.216 -0.493 17.007 1.00 95.69 439 CYS A CA 1
ATOM 3538 C C . CYS A 1 439 ? -13.412 -1.805 17.000 1.00 95.69 439 CYS A C 1
ATOM 3540 O O . CYS A 1 439 ? -12.816 -2.168 18.012 1.00 95.69 439 CYS A O 1
ATOM 3542 N N . LYS A 1 440 ? -13.328 -2.489 15.849 1.00 94.25 440 LYS A N 1
ATOM 3543 C CA . LYS A 1 440 ? -12.623 -3.778 15.733 1.00 94.25 440 LYS A CA 1
ATOM 3544 C C . LYS A 1 440 ? -11.119 -3.655 16.052 1.00 94.25 440 LYS A C 1
ATOM 3546 O O . LYS A 1 440 ? -10.657 -4.421 16.895 1.00 94.25 440 LYS A O 1
ATOM 3551 N N . PRO A 1 441 ? -10.350 -2.713 15.464 1.00 95.31 441 PRO A N 1
ATOM 3552 C CA . PRO A 1 441 ? -8.948 -2.504 15.833 1.00 95.31 441 PRO A CA 1
ATOM 3553 C C . PRO A 1 441 ? -8.716 -2.198 17.315 1.00 95.31 441 PRO A C 1
ATOM 3555 O O . PRO A 1 441 ? -7.749 -2.708 17.879 1.00 95.31 441 PRO A O 1
ATOM 3558 N N . VAL A 1 442 ? -9.580 -1.393 17.946 1.00 96.81 442 VAL A N 1
ATOM 3559 C CA . VAL A 1 442 ? -9.473 -1.073 19.381 1.00 96.81 442 VAL A CA 1
ATOM 3560 C C . VAL A 1 442 ? -9.745 -2.308 20.235 1.00 96.81 442 VAL A C 1
ATOM 3562 O O . VAL A 1 442 ? -8.965 -2.595 21.136 1.00 96.81 442 VAL A O 1
ATOM 3565 N N . LEU A 1 443 ? -10.799 -3.076 19.933 1.00 95.19 443 LEU A N 1
ATOM 3566 C CA . LEU A 1 443 ? -11.113 -4.304 20.668 1.00 95.19 443 LEU A CA 1
ATOM 3567 C C . LEU A 1 443 ? -10.001 -5.346 20.539 1.00 95.19 443 LEU A C 1
ATOM 3569 O O . LEU A 1 443 ? -9.605 -5.916 21.545 1.00 95.19 443 LEU A O 1
ATOM 3573 N N . LEU A 1 444 ? -9.453 -5.560 19.339 1.00 93.25 444 LEU A N 1
ATOM 3574 C CA . LEU A 1 444 ? -8.326 -6.480 19.140 1.00 93.25 444 LEU A CA 1
ATOM 3575 C C . LEU A 1 444 ? -7.084 -6.043 19.921 1.00 93.25 444 LEU A C 1
ATOM 3577 O O . LEU A 1 444 ? -6.353 -6.881 20.445 1.00 93.25 444 LEU A O 1
ATOM 3581 N N . ARG A 1 445 ? -6.834 -4.731 19.991 1.00 93.25 445 ARG A N 1
ATOM 3582 C CA . ARG A 1 445 ? -5.689 -4.178 20.716 1.00 93.25 445 ARG A CA 1
ATOM 3583 C C . ARG A 1 445 ? -5.868 -4.269 22.235 1.00 93.25 445 ARG A C 1
ATOM 3585 O O . ARG A 1 445 ? -4.920 -4.599 22.940 1.00 93.25 445 ARG A O 1
ATOM 3592 N N . LEU A 1 446 ? -7.087 -4.052 22.724 1.00 94.19 446 LEU A N 1
ATOM 3593 C CA . LEU A 1 446 ? -7.467 -4.281 24.116 1.00 94.19 446 LEU A CA 1
ATOM 3594 C C . LEU A 1 446 ? -7.345 -5.761 24.500 1.00 94.19 446 LEU A C 1
ATOM 3596 O O . LEU A 1 446 ? -6.742 -6.080 25.516 1.00 94.19 446 LEU A O 1
ATOM 3600 N N . ASP A 1 447 ? -7.878 -6.662 23.677 1.00 92.38 447 ASP A N 1
ATOM 3601 C CA . ASP A 1 447 ? -7.832 -8.108 23.909 1.00 92.38 447 ASP A CA 1
ATOM 3602 C C . ASP A 1 447 ? -6.386 -8.621 23.968 1.00 92.38 447 ASP A C 1
ATOM 3604 O O . ASP A 1 447 ? -6.015 -9.382 24.859 1.00 92.38 447 ASP A O 1
ATOM 3608 N N . GLU A 1 448 ? -5.529 -8.133 23.064 1.00 89.75 448 GLU A N 1
ATOM 3609 C CA . GLU A 1 448 ? -4.085 -8.383 23.097 1.00 89.75 448 GLU A CA 1
ATOM 3610 C C . GLU A 1 448 ? -3.424 -7.888 24.392 1.00 89.75 448 GLU A C 1
ATOM 3612 O O . GLU A 1 448 ? -2.605 -8.607 24.960 1.00 89.75 448 GLU A O 1
ATOM 3617 N N . ALA A 1 449 ? -3.782 -6.696 24.878 1.00 88.94 449 ALA A N 1
ATOM 3618 C CA . ALA A 1 449 ? -3.240 -6.143 26.121 1.00 88.94 449 ALA A CA 1
ATOM 3619 C C . ALA A 1 449 ? -3.700 -6.906 27.376 1.00 88.94 449 ALA A C 1
ATOM 3621 O O . ALA A 1 449 ? -3.002 -6.903 28.389 1.00 88.94 449 ALA A O 1
ATOM 3622 N N . LEU A 1 450 ? -4.865 -7.557 27.313 1.00 87.75 450 LEU A N 1
ATOM 3623 C CA . LEU A 1 450 ? -5.385 -8.425 28.373 1.00 87.75 450 LEU A CA 1
ATOM 3624 C C . LEU A 1 450 ? -4.800 -9.844 28.315 1.00 87.75 450 LEU A C 1
ATOM 3626 O O . LEU A 1 450 ? -4.831 -10.565 29.311 1.00 87.75 450 LEU A O 1
ATOM 3630 N N . SER A 1 451 ? -4.256 -10.255 27.169 1.00 82.06 451 SER A N 1
ATOM 3631 C CA . SER A 1 451 ? -3.560 -11.530 27.021 1.00 82.06 451 SER A CA 1
ATOM 3632 C C . SER A 1 451 ? -2.170 -11.467 27.660 1.00 82.06 451 SER A C 1
ATOM 3634 O O . SER A 1 451 ? -1.411 -10.525 27.444 1.00 82.06 451 SER A O 1
ATOM 3636 N N . SER A 1 452 ? -1.744 -12.540 28.337 1.00 61.03 452 SER A N 1
ATOM 3637 C CA . SER A 1 452 ? -0.342 -12.734 28.764 1.00 61.03 452 SER A CA 1
ATOM 3638 C C . SER A 1 452 ? 0.635 -12.916 27.588 1.00 61.03 452 SER A C 1
ATOM 3640 O O . SER A 1 452 ? 1.812 -13.205 27.782 1.00 61.03 452 SER A O 1
ATOM 3642 N N . GLY A 1 453 ? 0.152 -12.744 26.357 1.00 53.00 453 GLY A N 1
ATOM 3643 C CA . GLY A 1 453 ? 0.957 -12.565 25.166 1.00 53.00 453 GLY A CA 1
ATOM 3644 C C . GLY A 1 453 ? 0.921 -13.703 24.153 1.00 53.00 453 GLY A C 1
ATOM 3645 O O . GLY A 1 453 ? 1.732 -13.687 23.229 1.00 53.00 453 GLY A O 1
ATOM 3646 N N . GLY A 1 454 ? -0.006 -14.651 24.308 1.00 49.12 454 GLY A N 1
ATOM 3647 C CA . GLY A 1 454 ? -0.187 -15.792 23.403 1.00 49.12 454 GLY A CA 1
ATOM 3648 C C . GLY A 1 454 ? -1.265 -15.607 22.331 1.00 49.12 454 GLY A C 1
ATOM 3649 O O . GLY A 1 454 ? -1.371 -16.439 21.435 1.00 49.12 454 GLY A O 1
ATOM 3650 N N . ALA A 1 455 ? -2.072 -14.546 22.399 1.00 57.53 455 ALA A N 1
ATOM 3651 C CA . ALA A 1 455 ? -3.198 -14.399 21.488 1.00 57.53 455 ALA A CA 1
ATOM 3652 C C . ALA A 1 455 ? -2.745 -13.884 20.110 1.00 57.53 455 ALA A C 1
ATOM 3654 O O . ALA A 1 455 ? -2.268 -12.759 19.963 1.00 57.53 455 ALA A O 1
ATOM 3655 N N . THR A 1 456 ? -2.895 -14.733 19.095 1.00 53.56 456 THR A N 1
ATOM 3656 C CA . THR A 1 456 ? -2.800 -14.374 17.677 1.00 53.56 456 THR A CA 1
ATOM 3657 C C . THR A 1 456 ? -4.190 -14.534 17.079 1.00 53.56 456 THR A C 1
ATOM 3659 O O . THR A 1 456 ? -4.852 -15.544 17.299 1.00 53.56 456 THR A O 1
ATOM 3662 N N . TYR A 1 457 ? -4.674 -13.498 16.398 1.00 65.88 457 TYR A N 1
ATOM 3663 C CA . TYR A 1 457 ? -6.047 -13.454 15.904 1.00 65.88 457 TYR A CA 1
ATOM 3664 C C . TYR A 1 457 ? -6.049 -13.603 14.381 1.00 65.88 457 TYR A C 1
ATOM 3666 O O . TYR A 1 457 ? -5.508 -12.740 13.689 1.00 65.88 457 TYR A O 1
ATOM 3674 N N . ASP A 1 458 ? -6.656 -14.682 13.885 1.00 55.44 458 ASP A N 1
ATOM 3675 C CA . ASP A 1 458 ? -6.929 -14.901 12.458 1.00 55.44 458 ASP A CA 1
ATOM 3676 C C . ASP A 1 458 ? -8.023 -13.955 11.936 1.00 55.44 458 ASP A C 1
ATOM 3678 O O . ASP A 1 458 ? -8.818 -13.408 12.699 1.00 55.44 458 ASP A O 1
ATOM 3682 N N . ASP A 1 459 ? -8.136 -13.796 10.615 1.00 53.56 459 ASP A N 1
ATOM 3683 C CA . ASP A 1 459 ? -9.016 -12.803 9.973 1.00 53.56 459 ASP A CA 1
ATOM 3684 C C . ASP A 1 459 ? -10.531 -12.994 10.216 1.00 53.56 459 ASP A C 1
ATOM 3686 O O . ASP A 1 459 ? -11.332 -12.083 9.973 1.00 53.56 459 ASP A O 1
ATOM 3690 N N . ILE A 1 460 ? -10.963 -14.130 10.776 1.00 66.75 460 ILE A N 1
ATOM 3691 C CA . ILE A 1 460 ? -12.383 -14.484 10.976 1.00 66.75 460 ILE A CA 1
ATOM 3692 C C . ILE A 1 460 ? -12.928 -14.003 12.342 1.00 66.75 460 ILE A C 1
ATOM 3694 O O . ILE A 1 460 ? -13.778 -14.651 12.960 1.00 66.75 460 ILE A O 1
ATOM 3698 N N . VAL A 1 461 ? -12.470 -12.845 12.830 1.00 85.38 461 VAL A N 1
ATOM 3699 C CA . VAL A 1 461 ? -13.026 -12.207 14.040 1.00 85.38 461 VAL A CA 1
ATOM 3700 C C . VAL A 1 461 ? -14.214 -11.304 13.701 1.00 85.38 461 VAL A C 1
ATOM 3702 O O . VAL A 1 461 ? -14.151 -10.463 12.798 1.00 85.38 461 VAL A O 1
ATOM 3705 N N . SER A 1 462 ? -15.281 -11.431 14.483 1.00 89.44 462 SER A N 1
ATOM 3706 C CA . SER A 1 462 ? -16.482 -10.596 14.464 1.00 89.44 462 SER A CA 1
ATOM 3707 C C . SER A 1 462 ? -16.726 -9.967 15.839 1.00 89.44 462 SER A C 1
ATOM 3709 O O . SER A 1 462 ? -16.287 -10.505 16.854 1.00 89.44 462 SER A O 1
ATOM 3711 N N . ILE A 1 463 ? -17.414 -8.825 15.862 1.00 93.06 463 ILE A N 1
ATOM 3712 C CA . ILE A 1 463 ? -17.828 -8.160 17.103 1.00 93.06 463 ILE A CA 1
ATOM 3713 C C . ILE A 1 463 ? -19.231 -8.646 17.451 1.00 93.06 463 ILE A C 1
ATOM 3715 O O . ILE A 1 463 ? -20.108 -8.633 16.586 1.00 93.06 463 ILE A O 1
ATOM 3719 N N . GLU A 1 464 ? -19.436 -9.039 18.701 1.00 93.50 464 GLU A N 1
ATOM 3720 C CA . GLU A 1 464 ? -20.753 -9.362 19.243 1.00 93.50 464 GLU A CA 1
ATOM 3721 C C . GLU A 1 464 ? -21.195 -8.327 20.279 1.00 93.50 464 GLU A C 1
ATOM 3723 O O . GLU A 1 464 ? -20.389 -7.829 21.069 1.00 93.50 464 GLU A O 1
ATOM 3728 N N . HIS A 1 465 ? -22.492 -8.023 20.255 1.00 94.38 465 HIS A N 1
ATOM 3729 C CA . HIS A 1 465 ? -23.171 -7.207 21.255 1.00 94.38 465 HIS A CA 1
ATOM 3730 C C . HIS A 1 465 ? -23.831 -8.121 22.279 1.00 94.38 465 HIS A C 1
ATOM 3732 O O . HIS A 1 465 ? -24.820 -8.787 21.967 1.00 94.38 465 HIS A O 1
ATOM 3738 N N . VAL A 1 466 ? -23.327 -8.131 23.513 1.00 93.88 466 VAL A N 1
ATOM 3739 C CA . VAL A 1 466 ? -23.899 -9.003 24.544 1.00 93.88 466 VAL A CA 1
ATOM 3740 C C . VAL A 1 466 ? -25.337 -8.575 24.857 1.00 93.88 466 VAL A C 1
ATOM 3742 O O . VAL A 1 466 ? -26.249 -9.360 24.605 1.00 93.88 466 VAL A O 1
ATOM 3745 N N . LEU A 1 467 ? -25.548 -7.317 25.267 1.00 93.75 467 LEU A N 1
ATOM 3746 C CA . LEU A 1 467 ? -26.843 -6.632 25.192 1.00 93.75 467 LEU A CA 1
ATOM 3747 C C . LEU A 1 467 ? -27.165 -6.371 23.710 1.00 93.75 467 LEU A C 1
ATOM 3749 O O . LEU A 1 467 ? -26.438 -5.588 23.086 1.00 93.75 467 LEU A O 1
ATOM 3753 N N . PRO A 1 468 ? -28.217 -6.987 23.140 1.00 92.38 468 PRO A N 1
ATOM 3754 C CA . PRO A 1 468 ? -28.550 -6.857 21.726 1.00 92.38 468 PRO A CA 1
ATOM 3755 C C . PRO A 1 468 ? -28.869 -5.423 21.294 1.00 92.38 468 PRO A C 1
ATOM 3757 O O . PRO A 1 468 ? -29.323 -4.595 22.081 1.00 92.38 468 PRO A O 1
ATOM 3760 N N . GLN A 1 469 ? -28.708 -5.149 19.997 1.00 90.81 469 GLN A N 1
ATOM 3761 C CA . GLN A 1 469 ? -29.142 -3.882 19.392 1.00 90.81 469 GLN A CA 1
ATOM 3762 C C . GLN A 1 469 ? -30.669 -3.755 19.322 1.00 90.81 469 GLN A C 1
ATOM 3764 O O . GLN A 1 469 ? -31.205 -2.651 19.374 1.00 90.81 469 GLN A O 1
ATOM 3769 N N . THR A 1 470 ? -31.370 -4.884 19.226 1.00 89.31 470 THR A N 1
ATOM 3770 C CA . THR A 1 470 ? -32.832 -4.949 19.248 1.00 89.31 470 THR A CA 1
ATOM 3771 C C . THR A 1 470 ? -33.258 -5.799 20.434 1.00 89.31 470 THR A C 1
ATOM 3773 O O . THR A 1 470 ? -32.916 -6.979 20.501 1.00 89.31 470 THR A O 1
ATOM 3776 N N . VAL A 1 471 ? -33.993 -5.194 21.366 1.00 88.94 471 VAL A N 1
ATOM 3777 C CA . VAL A 1 471 ? -34.528 -5.857 22.559 1.00 88.94 471 VAL A CA 1
ATOM 3778 C C . VAL A 1 471 ? -36.027 -6.051 22.373 1.00 88.94 471 VAL A C 1
ATOM 3780 O O . VAL A 1 471 ? -36.742 -5.083 22.124 1.00 88.94 471 VAL A O 1
ATOM 3783 N N . ASN A 1 472 ? -36.493 -7.296 22.486 1.00 87.38 472 ASN A N 1
ATOM 3784 C CA . ASN A 1 472 ? -37.912 -7.627 22.372 1.00 87.38 472 ASN A CA 1
ATOM 3785 C C . ASN A 1 472 ? -38.640 -7.338 23.690 1.00 87.38 472 ASN A C 1
ATOM 3787 O O . ASN A 1 472 ? -38.109 -7.614 24.773 1.00 87.38 472 ASN A O 1
ATOM 3791 N N . GLU A 1 473 ? -39.872 -6.838 23.602 1.00 83.50 473 GLU A N 1
ATOM 3792 C CA . GLU A 1 473 ? -40.741 -6.687 24.771 1.00 83.50 473 GLU A CA 1
ATOM 3793 C C . GLU A 1 473 ? -40.983 -8.057 25.428 1.00 83.50 473 GLU A C 1
ATOM 3795 O O . GLU A 1 473 ? -41.239 -9.050 24.749 1.00 83.50 473 GLU A O 1
ATOM 3800 N N . GLY A 1 474 ? -40.835 -8.123 26.753 1.00 83.44 474 GLY A N 1
ATOM 3801 C CA . GLY A 1 474 ? -40.995 -9.354 27.537 1.00 83.44 474 GLY A CA 1
ATOM 3802 C C . GLY A 1 474 ? -39.757 -10.255 27.652 1.00 83.44 474 GLY A C 1
ATOM 3803 O O . GLY A 1 474 ? -39.797 -11.201 28.430 1.00 83.44 474 GLY A O 1
ATOM 3804 N N . SER A 1 475 ? -38.662 -9.960 26.941 1.00 88.88 475 SER A N 1
ATOM 3805 C CA . SER A 1 475 ? -37.363 -10.633 27.134 1.00 88.88 475 SER A CA 1
ATOM 3806 C C . SER A 1 475 ? -36.695 -10.282 28.471 1.00 88.88 475 SER A C 1
ATOM 3808 O O . SER A 1 475 ? -36.985 -9.235 29.062 1.00 88.88 475 SER A O 1
ATOM 3810 N N . ASP A 1 476 ? -35.723 -11.090 28.906 1.00 89.25 476 ASP A N 1
ATOM 3811 C CA . ASP A 1 476 ? -34.929 -10.810 30.113 1.00 89.25 476 ASP A CA 1
ATOM 3812 C C . ASP A 1 476 ? -34.157 -9.490 29.977 1.00 89.25 476 ASP A C 1
ATOM 3814 O O . ASP A 1 476 ? -33.988 -8.735 30.937 1.00 89.25 476 ASP A O 1
ATOM 3818 N N . TRP A 1 477 ? -33.751 -9.144 28.751 1.00 91.62 477 TRP A N 1
ATOM 3819 C CA . TRP A 1 477 ? -33.095 -7.874 28.449 1.00 91.62 477 TRP A CA 1
ATOM 3820 C C . TRP A 1 477 ? -33.971 -6.656 28.756 1.00 91.62 477 TRP A C 1
ATOM 3822 O O . TRP A 1 477 ? -33.450 -5.636 29.208 1.00 91.62 477 TRP A O 1
ATOM 3832 N N . ALA A 1 478 ? -35.288 -6.751 28.550 1.00 90.50 478 ALA A N 1
ATOM 3833 C CA . ALA A 1 478 ? -36.216 -5.668 28.869 1.00 90.50 478 ALA A CA 1
ATOM 3834 C C . ALA A 1 478 ? -36.393 -5.484 30.387 1.00 90.50 478 ALA A C 1
ATOM 3836 O O . ALA A 1 478 ? -36.667 -4.373 30.832 1.00 90.50 478 ALA A O 1
ATOM 3837 N N . GLN A 1 479 ? -36.194 -6.544 31.179 1.00 90.88 479 GLN A N 1
ATOM 3838 C CA . GLN A 1 479 ? -36.220 -6.482 32.644 1.00 90.88 479 GLN A CA 1
ATOM 3839 C C . GLN A 1 479 ? -34.896 -5.954 33.213 1.00 90.88 479 GLN A C 1
ATOM 3841 O O . GLN A 1 479 ? -34.901 -5.121 34.116 1.00 90.88 479 GLN A O 1
ATOM 3846 N N . LEU A 1 480 ? -33.761 -6.404 32.664 1.00 89.81 480 LEU A N 1
ATOM 3847 C CA . LEU A 1 480 ? -32.419 -5.976 33.079 1.00 89.81 480 LEU A CA 1
ATOM 3848 C C . LEU A 1 480 ? -32.111 -4.521 32.703 1.00 89.81 480 LEU A C 1
ATOM 3850 O O . LEU A 1 480 ? -31.352 -3.854 33.406 1.00 89.81 480 LEU A O 1
ATOM 3854 N N . PHE A 1 481 ? -32.694 -4.037 31.605 1.00 92.38 481 PHE A N 1
ATOM 3855 C CA . PHE A 1 481 ? -32.557 -2.663 31.129 1.00 92.38 481 PHE A CA 1
ATOM 3856 C C . PHE A 1 481 ? -33.933 -2.089 30.791 1.00 92.38 481 PHE A C 1
ATOM 3858 O O . PHE A 1 481 ? -34.274 -2.011 29.611 1.00 92.38 481 PHE A O 1
ATOM 3865 N N . PRO A 1 482 ? -34.745 -1.682 31.780 1.00 89.94 482 PRO A N 1
ATOM 3866 C CA . PRO A 1 482 ? -36.110 -1.215 31.536 1.00 89.94 482 PRO A CA 1
ATOM 3867 C C . PRO A 1 482 ? -36.151 0.131 30.801 1.00 89.94 482 PRO A C 1
ATOM 3869 O O . PRO A 1 482 ? -37.054 0.376 29.998 1.00 89.94 482 PRO A O 1
ATOM 3872 N N . VAL A 1 483 ? -35.145 0.984 31.010 1.00 91.62 483 VAL A N 1
ATOM 3873 C CA . VAL A 1 483 ? -35.070 2.327 30.427 1.00 91.62 483 VAL A CA 1
ATOM 3874 C C . VAL A 1 483 ? -34.460 2.270 29.024 1.00 91.62 483 VAL A C 1
ATOM 3876 O O . VAL A 1 483 ? -33.295 1.924 28.840 1.00 91.62 483 VAL A O 1
ATOM 3879 N N . GLU A 1 484 ? -35.229 2.670 28.009 1.00 87.56 484 GLU A N 1
ATOM 3880 C CA . GLU A 1 484 ? -34.776 2.647 26.610 1.00 87.56 484 GLU A CA 1
ATOM 3881 C C . GLU A 1 484 ? -33.534 3.512 26.363 1.00 87.56 484 GLU A C 1
ATOM 3883 O O . GLU A 1 484 ? -32.648 3.128 25.598 1.00 87.56 484 GLU A O 1
ATOM 3888 N N . GLN A 1 485 ? -33.447 4.661 27.035 1.00 87.44 485 GLN A N 1
ATOM 3889 C CA . GLN A 1 485 ? -32.307 5.561 26.902 1.00 87.44 485 GLN A CA 1
ATOM 3890 C C . GLN A 1 485 ? -31.003 4.916 27.394 1.00 87.44 485 GLN A C 1
ATOM 3892 O O . GLN A 1 485 ? -29.974 5.058 26.739 1.00 87.44 485 GLN A O 1
ATOM 3897 N N . GLU A 1 486 ? -31.053 4.148 28.488 1.00 89.62 486 GLU A N 1
ATOM 3898 C CA . GLU A 1 486 ? -29.894 3.406 28.996 1.00 89.62 486 GLU A CA 1
ATOM 3899 C C . GLU A 1 486 ? -29.474 2.309 28.014 1.00 89.62 486 GLU A C 1
ATOM 3901 O O . GLU A 1 486 ? -28.284 2.145 27.749 1.00 89.62 486 GLU A O 1
ATOM 3906 N N . ARG A 1 487 ? -30.438 1.606 27.399 1.00 90.00 487 ARG A N 1
ATOM 3907 C CA . ARG A 1 487 ? -30.140 0.629 26.339 1.00 90.00 487 ARG A CA 1
ATOM 3908 C C . ARG A 1 487 ? -29.363 1.298 25.205 1.00 90.00 487 ARG A C 1
ATOM 3910 O O . ARG A 1 487 ? -28.238 0.900 24.916 1.00 90.00 487 ARG A O 1
ATOM 3917 N N . LYS A 1 488 ? -29.910 2.377 24.632 1.00 88.00 488 LYS A N 1
ATOM 3918 C CA . LYS A 1 488 ? -29.269 3.134 23.540 1.00 88.00 488 LYS A CA 1
ATOM 3919 C C . LYS A 1 488 ? -27.868 3.626 23.905 1.00 88.00 488 LYS A C 1
ATOM 3921 O O . LYS A 1 488 ? -26.971 3.594 23.065 1.00 88.00 488 LYS A O 1
ATOM 3926 N N . GLU A 1 489 ? -27.671 4.066 25.145 1.00 90.44 489 GLU A N 1
ATOM 3927 C CA . GLU A 1 489 ? -26.387 4.575 25.619 1.00 90.44 489 GLU A CA 1
ATOM 3928 C C . GLU A 1 489 ? -25.311 3.484 25.733 1.00 90.44 489 GLU A C 1
ATOM 3930 O O . GLU A 1 489 ? -24.150 3.739 25.399 1.00 90.44 489 GLU A O 1
ATOM 3935 N N . TRP A 1 490 ? -25.678 2.291 26.212 1.00 94.56 490 TRP A N 1
ATOM 3936 C CA . TRP A 1 490 ? -24.729 1.243 26.601 1.00 94.56 490 TRP A CA 1
ATOM 3937 C C . TRP A 1 490 ? -24.507 0.162 25.546 1.00 94.56 490 TRP A C 1
ATOM 3939 O O . TRP A 1 490 ? -23.432 -0.441 25.533 1.00 94.56 490 TRP A O 1
ATOM 3949 N N . THR A 1 491 ? -25.454 -0.049 24.626 1.00 95.00 491 THR A N 1
ATOM 3950 C CA . THR A 1 491 ? -25.361 -1.079 23.578 1.00 95.00 491 THR A CA 1
ATOM 3951 C C . THR A 1 491 ? -24.044 -1.000 22.802 1.00 95.00 491 THR A C 1
ATOM 3953 O O . THR A 1 491 ? -23.404 -2.023 22.575 1.00 95.00 491 THR A O 1
ATOM 3956 N N . HIS A 1 492 ? -23.598 0.202 22.432 1.00 96.06 492 HIS A N 1
ATOM 3957 C CA . HIS A 1 492 ? -22.453 0.403 21.534 1.00 96.06 492 HIS A CA 1
ATOM 3958 C C . HIS A 1 492 ? -21.125 0.720 22.239 1.00 96.06 492 HIS A C 1
ATOM 3960 O O . HIS A 1 492 ? -20.146 1.059 21.566 1.00 96.06 492 HIS A O 1
ATOM 3966 N N . ARG A 1 493 ? -21.073 0.652 23.575 1.00 96.75 493 ARG A N 1
ATOM 3967 C CA . ARG A 1 493 ? -19.866 0.954 24.363 1.00 96.75 493 ARG A CA 1
ATOM 3968 C C . ARG A 1 493 ? -18.990 -0.274 24.551 1.00 96.75 493 ARG A C 1
ATOM 3970 O O . ARG A 1 493 ? -19.493 -1.391 24.592 1.00 96.75 493 ARG A O 1
ATOM 3977 N N . LEU A 1 494 ? -17.690 -0.049 24.758 1.00 96.00 494 LEU A N 1
ATOM 3978 C CA . LEU A 1 494 ? -16.681 -1.095 24.979 1.00 96.00 494 LEU A CA 1
ATOM 3979 C C . LEU A 1 494 ? -17.126 -2.194 25.954 1.00 96.00 494 LEU A C 1
ATOM 3981 O O . LEU A 1 494 ? -16.934 -3.369 25.660 1.00 96.00 494 LEU A O 1
ATOM 3985 N N . ALA A 1 495 ? -17.747 -1.835 27.081 1.00 95.75 495 ALA A N 1
ATOM 3986 C CA . ALA A 1 495 ? -18.186 -2.802 28.085 1.00 95.75 495 ALA A CA 1
ATOM 3987 C C . ALA A 1 495 ? -19.151 -3.868 27.551 1.00 95.75 495 ALA A C 1
ATOM 3989 O O . ALA A 1 495 ? -19.118 -4.999 28.033 1.00 95.75 495 ALA A O 1
ATOM 3990 N N . ASN A 1 496 ? -19.978 -3.530 26.560 1.00 96.44 496 ASN A N 1
ATOM 3991 C CA . ASN A 1 496 ? -20.969 -4.440 25.995 1.00 96.44 496 ASN A CA 1
ATOM 3992 C C . ASN A 1 496 ? -20.455 -5.267 24.802 1.00 96.44 496 ASN A C 1
ATOM 3994 O O . ASN A 1 496 ? -21.158 -6.147 24.301 1.00 96.44 496 ASN A O 1
ATOM 3998 N N . LEU A 1 497 ? -19.248 -4.975 24.324 1.00 96.06 497 LEU A N 1
ATOM 3999 C CA . LEU A 1 497 ? -18.714 -5.557 23.101 1.00 96.06 497 LEU A CA 1
ATOM 4000 C C . LEU A 1 497 ? -17.706 -6.653 23.427 1.00 96.06 497 LEU A C 1
ATOM 4002 O O . LEU A 1 497 ? -16.843 -6.501 24.295 1.00 96.06 497 LEU A O 1
ATOM 4006 N N . VAL A 1 498 ? -17.805 -7.760 22.698 1.00 93.88 498 VAL A N 1
ATOM 4007 C CA . VAL A 1 498 ? -16.889 -8.899 22.813 1.00 93.88 498 VAL A CA 1
ATOM 4008 C C . VAL A 1 498 ? -16.472 -9.402 21.434 1.00 93.88 498 VAL A C 1
ATOM 4010 O O . VAL A 1 498 ? -17.093 -9.074 20.420 1.00 93.88 498 VAL A O 1
ATOM 4013 N N . LEU A 1 499 ? -15.393 -10.182 21.387 1.00 91.94 499 LEU A N 1
ATOM 4014 C CA . LEU A 1 499 ? -14.871 -10.761 20.153 1.00 91.94 499 LEU A CA 1
ATOM 4015 C C . LEU A 1 499 ? -15.306 -12.223 20.036 1.00 91.94 499 LEU A C 1
ATOM 4017 O O . LEU A 1 499 ? -15.143 -13.013 20.964 1.00 91.94 499 LEU A O 1
ATOM 4021 N N . LEU A 1 500 ? -15.852 -12.594 18.882 1.00 88.31 500 LEU A N 1
ATOM 4022 C CA . LEU A 1 500 ? -16.247 -13.967 18.571 1.00 88.31 500 LEU A CA 1
ATOM 4023 C C . LEU A 1 500 ? -15.810 -14.343 17.164 1.00 88.31 500 LEU A C 1
ATOM 4025 O O . LEU A 1 500 ? -15.727 -13.497 16.269 1.00 88.31 500 LEU A O 1
ATOM 4029 N N . THR A 1 501 ? -15.639 -15.639 16.921 1.00 84.81 501 THR A N 1
ATOM 4030 C CA . THR A 1 501 ? -15.577 -16.136 15.544 1.00 84.81 501 THR A CA 1
ATOM 4031 C C . THR A 1 501 ? -16.929 -15.925 14.863 1.00 84.81 501 THR A C 1
ATOM 4033 O O . THR A 1 501 ? -17.984 -16.019 15.499 1.00 84.81 501 THR A O 1
ATOM 4036 N N . ARG A 1 502 ? -16.925 -15.672 13.549 1.00 81.25 502 ARG A N 1
ATOM 4037 C CA . ARG A 1 502 ? -18.165 -15.420 12.788 1.00 81.25 502 ARG A CA 1
ATOM 4038 C C . ARG A 1 502 ? -19.210 -16.532 12.971 1.00 81.25 502 ARG A C 1
ATOM 4040 O O . ARG A 1 502 ? -20.392 -16.241 13.112 1.00 81.25 502 ARG A O 1
ATOM 4047 N N . ARG A 1 503 ? -18.763 -17.794 13.045 1.00 81.94 503 ARG A N 1
ATOM 4048 C CA . ARG A 1 503 ? -19.616 -18.973 13.282 1.00 81.94 503 ARG A CA 1
ATOM 4049 C C . ARG A 1 503 ? -20.358 -18.901 14.618 1.00 81.94 503 ARG A C 1
ATOM 4051 O O . ARG A 1 503 ? -21.538 -19.233 14.668 1.00 81.94 503 ARG A O 1
ATOM 4058 N N . LEU A 1 504 ? -19.666 -18.521 15.693 1.00 82.88 504 LEU A N 1
ATOM 4059 C CA . LEU A 1 504 ? -20.260 -18.434 17.031 1.00 82.88 504 LEU A CA 1
ATOM 4060 C C . LEU A 1 504 ? -21.193 -17.227 17.143 1.00 82.88 504 LEU A C 1
ATOM 4062 O O . LEU A 1 504 ? -22.278 -17.348 17.702 1.00 82.88 504 LEU A O 1
ATOM 4066 N N . ASN A 1 505 ? -20.821 -16.102 16.532 1.00 83.75 505 ASN A N 1
ATOM 4067 C CA . ASN A 1 505 ? -21.645 -14.897 16.527 1.00 83.75 505 ASN A CA 1
ATOM 4068 C C . ASN A 1 505 ? -23.015 -15.134 15.858 1.00 83.75 505 ASN A C 1
ATOM 4070 O O . ASN A 1 505 ? -24.057 -14.829 16.430 1.00 83.75 505 ASN A O 1
ATOM 4074 N N . THR A 1 506 ? -23.050 -15.820 14.707 1.00 82.31 506 THR A N 1
ATOM 4075 C CA . THR A 1 506 ? -24.321 -16.191 14.054 1.00 82.31 506 THR A CA 1
ATOM 4076 C C . THR A 1 506 ? -25.229 -17.051 14.944 1.00 82.31 506 THR A C 1
ATOM 4078 O O . THR A 1 506 ? -26.450 -16.944 14.850 1.00 82.31 506 THR A O 1
ATOM 4081 N N . LYS A 1 507 ? -24.662 -17.884 15.828 1.00 80.19 507 LYS A N 1
ATOM 4082 C CA . LYS A 1 507 ? -25.435 -18.726 16.756 1.00 80.19 507 LYS A CA 1
ATOM 4083 C C . LYS A 1 507 ? -25.955 -17.964 17.979 1.00 80.19 507 LYS A C 1
ATOM 4085 O O . LYS A 1 507 ? -26.993 -18.345 18.518 1.00 80.19 507 LYS A O 1
ATOM 4090 N N . ALA A 1 508 ? -25.254 -16.917 18.413 1.00 78.81 508 ALA A N 1
ATOM 4091 C CA . ALA A 1 508 ? -25.622 -16.131 19.588 1.00 78.81 508 ALA A CA 1
ATOM 4092 C C . ALA A 1 508 ? -26.925 -15.337 19.392 1.00 78.81 508 ALA A C 1
ATOM 4094 O O . ALA A 1 508 ? -27.747 -15.299 20.305 1.00 78.81 508 ALA A O 1
ATOM 4095 N N . SER A 1 509 ? -27.158 -14.794 18.190 1.00 81.31 509 SER A N 1
ATOM 4096 C CA . SER A 1 509 ? -28.388 -14.070 17.819 1.00 81.31 509 SER A CA 1
ATOM 4097 C C . SER A 1 509 ? -28.814 -13.017 18.869 1.00 81.31 509 SER A C 1
ATOM 4099 O O . SER A 1 509 ? -27.987 -12.499 19.612 1.00 81.31 509 SER A O 1
ATOM 4101 N N . ASN A 1 510 ? -30.103 -12.681 18.950 1.00 83.00 510 ASN A N 1
ATOM 4102 C CA . ASN A 1 510 ? -30.660 -11.786 19.974 1.00 83.00 510 ASN A CA 1
ATOM 4103 C C . ASN A 1 510 ? -31.245 -12.561 21.168 1.00 83.00 510 ASN A C 1
ATOM 4105 O O . ASN A 1 510 ? -32.211 -12.114 21.779 1.00 83.00 510 ASN A O 1
ATOM 4109 N N . TRP A 1 511 ? -30.700 -13.742 21.478 1.00 86.75 511 TRP A N 1
ATOM 4110 C CA . TRP A 1 511 ? -31.168 -14.545 22.608 1.00 86.75 511 TRP A CA 1
ATOM 4111 C C . TRP A 1 511 ? -30.891 -13.866 23.959 1.00 86.75 511 TRP A C 1
ATOM 4113 O O . TRP A 1 511 ? -30.065 -12.952 24.057 1.00 86.75 511 TRP A O 1
ATOM 4123 N N . ASP A 1 512 ? -31.562 -14.341 25.009 1.00 88.56 512 ASP A N 1
ATOM 4124 C CA . ASP A 1 512 ? -31.297 -13.930 26.389 1.00 88.56 512 ASP A CA 1
ATOM 4125 C C . ASP A 1 512 ? -29.860 -14.271 26.817 1.00 88.56 512 ASP A C 1
ATOM 4127 O O . ASP A 1 512 ? -29.185 -15.119 26.214 1.00 88.56 512 ASP A O 1
ATOM 4131 N N . PHE A 1 513 ? -29.378 -13.580 27.853 1.00 88.94 513 PHE A N 1
ATOM 4132 C CA . PHE A 1 513 ? -27.972 -13.601 28.259 1.00 88.94 513 PHE A CA 1
ATOM 4133 C C . PHE A 1 513 ? -27.428 -15.014 28.492 1.00 88.94 513 PHE A C 1
ATOM 4135 O O . PHE A 1 513 ? -26.381 -15.353 27.939 1.00 88.94 513 PHE A O 1
ATOM 4142 N N . ASP A 1 514 ? -28.146 -15.854 29.239 1.00 87.88 514 ASP A N 1
ATOM 4143 C CA . ASP A 1 514 ? -27.686 -17.208 29.563 1.00 87.88 514 ASP A CA 1
ATOM 4144 C C . ASP A 1 514 ? -27.526 -18.069 28.312 1.00 87.88 514 ASP A C 1
ATOM 4146 O O . ASP A 1 514 ? -26.519 -18.761 28.141 1.00 87.88 514 ASP A O 1
ATOM 4150 N N . ARG A 1 515 ? -28.464 -17.956 27.366 1.00 87.31 515 ARG A N 1
ATOM 4151 C CA . ARG A 1 515 ? -28.385 -18.682 26.098 1.00 87.31 515 ARG A CA 1
ATOM 4152 C C . ARG A 1 515 ? -27.228 -18.184 25.239 1.00 87.31 515 ARG A C 1
ATOM 4154 O O . ARG A 1 515 ? -26.506 -19.012 24.681 1.00 87.31 515 ARG A O 1
ATOM 4161 N N . LYS A 1 516 ? -27.016 -16.865 25.143 1.00 89.25 516 LYS A N 1
ATOM 4162 C CA . LYS A 1 516 ? -25.842 -16.292 24.459 1.00 89.25 516 LYS A CA 1
ATOM 4163 C C . LYS A 1 516 ? -24.543 -16.802 25.073 1.00 89.25 516 LYS A C 1
ATOM 4165 O O . LYS A 1 516 ? -23.675 -17.286 24.349 1.00 89.25 516 LYS A O 1
ATOM 4170 N N . LYS A 1 517 ? -24.449 -16.766 26.404 1.00 87.62 517 LYS A N 1
ATOM 4171 C CA . LYS A 1 517 ? -23.298 -17.243 27.170 1.00 87.62 517 LYS A CA 1
ATOM 4172 C C . LYS A 1 517 ? -22.990 -18.704 26.845 1.00 87.62 517 LYS A C 1
ATOM 4174 O O . LYS A 1 517 ? -21.850 -19.003 26.520 1.00 87.62 517 LYS A O 1
ATOM 4179 N N . THR A 1 518 ? -23.983 -19.595 26.807 1.00 86.75 518 THR A N 1
ATOM 4180 C CA . THR A 1 518 ? -23.767 -20.989 26.376 1.00 86.75 518 THR A CA 1
ATOM 4181 C C . THR A 1 518 ? -23.219 -21.085 24.947 1.00 86.75 518 THR A C 1
ATOM 4183 O O . THR A 1 518 ? -22.335 -21.896 24.687 1.00 86.75 518 THR A O 1
ATOM 4186 N N . GLN A 1 519 ? -23.700 -20.257 24.010 1.00 86.19 519 GLN A N 1
ATOM 4187 C CA . GLN A 1 519 ? -23.219 -20.286 22.622 1.00 86.19 519 GLN A CA 1
ATOM 4188 C C . GLN A 1 519 ? -21.781 -19.780 22.470 1.00 86.19 519 GLN A C 1
ATOM 4190 O O . GLN A 1 519 ? -21.046 -20.314 21.640 1.00 86.19 519 GLN A O 1
ATOM 4195 N N . TYR A 1 520 ? -21.360 -18.785 23.256 1.00 85.69 520 TYR A N 1
ATOM 4196 C CA . TYR A 1 520 ? -19.995 -18.243 23.198 1.00 85.69 520 TYR A CA 1
ATOM 4197 C C . TYR A 1 520 ? -18.924 -19.303 23.482 1.00 85.69 520 TYR A C 1
ATOM 4199 O O . TYR A 1 520 ? -17.830 -19.219 22.929 1.00 85.69 520 TYR A O 1
ATOM 4207 N N . PHE A 1 521 ? -19.265 -20.308 24.292 1.00 83.69 521 PHE A N 1
ATOM 4208 C CA . PHE A 1 521 ? -18.370 -21.371 24.759 1.00 83.69 521 PHE A CA 1
ATOM 4209 C C . PHE A 1 521 ? -18.791 -22.755 24.258 1.00 83.69 521 PHE A C 1
ATOM 4211 O O . PHE A 1 521 ? -18.460 -23.770 24.857 1.00 83.69 521 PHE A O 1
ATOM 4218 N N . ALA A 1 522 ? -19.516 -22.815 23.139 1.00 76.81 522 ALA A N 1
ATOM 4219 C CA . ALA A 1 522 ? -19.937 -24.071 22.516 1.00 76.81 522 ALA A CA 1
ATOM 4220 C C . ALA A 1 522 ? -18.814 -24.777 21.715 1.00 76.81 522 ALA A C 1
ATOM 4222 O O . ALA A 1 522 ? -19.107 -25.598 20.842 1.00 76.81 522 ALA A O 1
ATOM 4223 N N . SER A 1 523 ? -17.543 -24.413 21.923 1.00 70.88 523 SER A N 1
ATOM 4224 C CA . SER A 1 523 ? -16.380 -25.107 21.356 1.00 70.88 523 SER A CA 1
ATOM 4225 C C . SER A 1 523 ? -16.091 -26.410 22.109 1.00 70.88 523 SER A C 1
ATOM 4227 O O . SER A 1 523 ? -16.554 -26.603 23.229 1.00 70.88 523 SER A O 1
ATOM 4229 N N . GLU A 1 524 ? -15.327 -27.317 21.489 1.00 62.19 524 GLU A N 1
ATOM 4230 C CA . GLU A 1 524 ? -14.999 -28.636 22.065 1.00 62.19 524 GLU A CA 1
ATOM 4231 C C . GLU A 1 524 ? -14.258 -28.544 23.408 1.00 62.19 524 GLU A C 1
ATOM 4233 O O . GLU A 1 524 ? -14.420 -29.410 24.262 1.00 62.19 524 GLU A O 1
ATOM 4238 N N . ASP A 1 525 ? -13.487 -27.478 23.615 1.00 63.59 525 ASP A N 1
ATOM 4239 C CA . ASP A 1 525 ? -12.734 -27.189 24.837 1.00 63.59 525 ASP A CA 1
ATOM 4240 C C . ASP A 1 525 ? -13.482 -26.266 25.819 1.00 63.59 525 ASP A C 1
ATOM 4242 O O . ASP A 1 525 ? -12.953 -25.933 26.880 1.00 63.59 525 ASP A O 1
ATOM 4246 N N . GLY A 1 526 ? -14.692 -25.814 25.469 1.00 66.25 526 GLY A N 1
ATOM 4247 C CA . GLY A 1 526 ? -15.478 -24.879 26.274 1.00 66.25 526 GLY A CA 1
ATOM 4248 C C . GLY A 1 526 ? -14.826 -23.504 26.468 1.00 66.25 526 GLY A C 1
ATOM 4249 O O . GLY A 1 526 ? -15.228 -22.763 27.367 1.00 66.25 526 GLY A O 1
ATOM 4250 N N . SER A 1 527 ? -13.810 -23.153 25.670 1.00 71.38 527 SER A N 1
ATOM 4251 C CA . SER A 1 527 ? -13.001 -21.950 25.852 1.00 71.38 527 SER A CA 1
ATOM 4252 C C . SER A 1 527 ? -13.091 -21.002 24.645 1.00 71.38 527 SER A C 1
ATOM 4254 O O . SER A 1 527 ? -13.148 -21.405 23.487 1.00 71.38 527 SER A O 1
ATOM 4256 N N . SER A 1 528 ? -13.131 -19.696 24.916 1.00 79.69 528 SER A N 1
ATOM 4257 C CA . SER A 1 528 ? -12.942 -18.652 23.907 1.00 79.69 528 SER A CA 1
ATOM 4258 C C . SER A 1 528 ? -11.463 -18.249 23.819 1.00 79.69 528 SER A C 1
ATOM 4260 O O . SER A 1 528 ? -10.844 -18.004 24.859 1.00 79.69 528 SER A O 1
ATOM 4262 N N . PRO A 1 529 ? -10.895 -18.069 22.613 1.00 79.94 529 PRO A N 1
ATOM 4263 C CA . PRO A 1 529 ? -9.519 -17.597 22.453 1.00 79.94 529 PRO A CA 1
ATOM 4264 C C . PRO A 1 529 ? -9.341 -16.111 22.814 1.00 79.94 529 PRO A C 1
ATOM 4266 O O . PRO A 1 529 ? -8.212 -15.628 22.855 1.00 79.94 529 PRO A O 1
ATOM 4269 N N . PHE A 1 530 ? -10.438 -15.386 23.064 1.00 86.38 530 PHE A N 1
ATOM 4270 C CA . PHE A 1 530 ? -10.440 -13.950 23.340 1.00 86.38 530 PHE A CA 1
ATOM 4271 C C . PHE A 1 530 ? -10.603 -13.676 24.849 1.00 86.38 530 PHE A C 1
ATOM 4273 O O . PHE A 1 530 ? -11.689 -13.941 25.389 1.00 86.38 530 PHE A O 1
ATOM 4280 N N . PRO A 1 531 ? -9.587 -13.130 25.551 1.00 88.12 531 PRO A N 1
ATOM 4281 C CA . PRO A 1 531 ? -9.689 -12.704 26.951 1.00 88.12 531 PRO A CA 1
ATOM 4282 C C . PRO A 1 531 ? -10.922 -11.844 27.286 1.00 88.12 531 PRO A C 1
ATOM 4284 O O . PRO A 1 531 ? -11.560 -12.043 28.323 1.00 88.12 531 PRO A O 1
ATOM 4287 N N . LEU A 1 532 ? -11.316 -10.927 26.398 1.00 89.38 532 LEU A N 1
ATOM 4288 C CA . LEU A 1 532 ? -12.509 -10.088 26.544 1.00 89.38 532 LEU A CA 1
ATOM 4289 C C . LEU A 1 532 ? -13.784 -10.918 26.675 1.00 89.38 532 LEU A C 1
ATOM 4291 O O . LEU A 1 532 ? -14.663 -10.573 27.472 1.00 89.38 532 LEU A O 1
ATOM 4295 N N . THR A 1 533 ? -13.875 -12.000 25.905 1.00 89.19 533 THR A N 1
ATOM 4296 C CA . THR A 1 533 ? -15.014 -12.919 25.904 1.00 89.19 533 THR A CA 1
ATOM 4297 C C . THR A 1 533 ? -14.932 -13.871 27.087 1.00 89.19 533 THR A C 1
ATOM 4299 O O . THR A 1 533 ? -15.945 -14.097 27.735 1.00 89.19 533 THR A O 1
ATOM 4302 N N . GLN A 1 534 ? -13.741 -14.357 27.447 1.00 87.00 534 GLN A N 1
ATOM 4303 C CA . GLN A 1 534 ? -13.526 -15.179 28.647 1.00 87.00 534 GLN A CA 1
ATOM 4304 C C . GLN A 1 534 ? -14.037 -14.502 29.923 1.00 87.00 534 GLN A C 1
ATOM 4306 O O . GLN A 1 534 ? -14.672 -15.140 30.758 1.00 87.00 534 GLN A O 1
ATOM 4311 N N . ALA A 1 535 ? -13.864 -13.185 30.045 1.00 84.38 535 ALA A N 1
ATOM 4312 C CA . ALA A 1 535 ? -14.398 -12.428 31.175 1.00 84.38 535 ALA A CA 1
ATOM 4313 C C . ALA A 1 535 ? -15.939 -12.500 31.308 1.00 84.38 535 ALA A C 1
ATOM 4315 O O . ALA A 1 535 ? -16.455 -12.255 32.393 1.00 84.38 535 ALA A O 1
ATOM 4316 N N . VAL A 1 536 ? -16.677 -12.861 30.248 1.00 85.56 536 VAL A N 1
ATOM 4317 C CA . VAL A 1 536 ? -18.140 -13.061 30.287 1.00 85.56 536 VAL A CA 1
ATOM 4318 C C . VAL A 1 536 ? -18.526 -14.329 31.061 1.00 85.56 536 VAL A C 1
ATOM 4320 O O . VAL A 1 536 ? -19.588 -14.359 31.684 1.00 85.56 536 VAL A O 1
ATOM 4323 N N . LEU A 1 537 ? -17.680 -15.372 31.077 1.00 80.31 537 LEU A N 1
ATOM 4324 C CA . LEU A 1 537 ? -17.947 -16.614 31.828 1.00 80.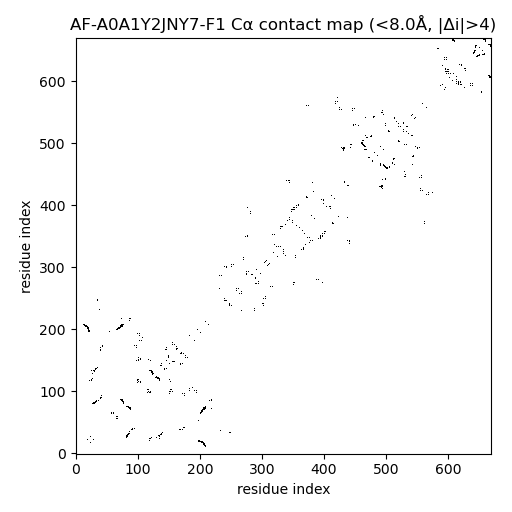31 537 LEU A CA 1
ATOM 4325 C C . LEU A 1 537 ? -18.159 -16.351 33.314 1.00 80.31 537 LEU A C 1
ATOM 4327 O O . LEU A 1 537 ? -19.052 -16.937 33.926 1.00 80.31 537 LEU A O 1
ATOM 4331 N N . GLN A 1 538 ? -17.357 -15.450 33.871 1.00 76.88 538 GLN A N 1
ATOM 4332 C CA . GLN A 1 538 ? -17.310 -15.178 35.305 1.00 76.88 538 GLN A CA 1
ATOM 4333 C C . GLN A 1 538 ? -18.462 -14.283 35.787 1.00 76.88 538 GLN A C 1
ATOM 4335 O O . GLN A 1 538 ? -18.602 -14.045 36.983 1.00 76.88 538 GLN A O 1
ATOM 4340 N N . THR A 1 539 ? -19.311 -13.798 34.876 1.00 80.75 539 THR A N 1
ATOM 4341 C CA . THR A 1 539 ? -20.402 -12.877 35.203 1.00 80.75 539 THR A CA 1
ATOM 4342 C C . THR A 1 539 ? -21.734 -13.619 35.354 1.00 80.75 539 THR A C 1
ATOM 4344 O O . THR A 1 539 ? -22.164 -14.272 34.395 1.00 80.75 539 THR A O 1
ATOM 4347 N N . PRO A 1 540 ? -22.421 -13.515 36.510 1.00 78.31 540 PRO A N 1
ATOM 4348 C CA . PRO A 1 540 ? -23.731 -14.135 36.711 1.00 78.31 540 PRO A CA 1
ATOM 4349 C C . PRO A 1 540 ? -24.867 -13.363 36.024 1.00 78.31 540 PRO A C 1
ATOM 4351 O O . PRO A 1 540 ? -25.790 -13.981 35.517 1.00 78.31 540 PRO A O 1
ATOM 4354 N N . THR A 1 541 ? -24.798 -12.027 35.958 1.00 86.50 541 THR A N 1
ATOM 4355 C CA . THR A 1 541 ? -25.845 -11.185 35.348 1.00 86.50 541 THR A CA 1
ATOM 4356 C C . THR A 1 541 ? -25.253 -10.019 34.562 1.00 86.50 541 THR A C 1
ATOM 4358 O O . THR A 1 541 ? -24.387 -9.309 35.076 1.00 86.50 541 THR A O 1
ATOM 4361 N N . TRP A 1 542 ? -25.762 -9.761 33.358 1.00 91.94 542 TRP A N 1
ATOM 4362 C CA . TRP A 1 542 ? -25.298 -8.679 32.481 1.00 91.94 542 TRP A CA 1
ATOM 4363 C C . TRP A 1 542 ? -26.138 -7.403 32.641 1.00 91.94 542 TRP A C 1
ATOM 4365 O O . TRP A 1 542 ? -26.868 -7.015 31.737 1.00 91.94 542 TRP A O 1
ATOM 4375 N N . ASN A 1 543 ? -26.081 -6.775 33.819 1.00 91.62 543 ASN A N 1
ATOM 4376 C CA . ASN A 1 543 ? -26.878 -5.586 34.157 1.00 91.62 543 ASN A CA 1
ATOM 4377 C C . ASN A 1 543 ? -26.090 -4.266 34.007 1.00 91.62 543 ASN A C 1
ATOM 4379 O O . ASN A 1 543 ? -24.884 -4.259 33.748 1.00 91.62 543 ASN A O 1
ATOM 4383 N N . LEU A 1 544 ? -26.772 -3.132 34.202 1.00 91.38 544 LEU A N 1
ATOM 4384 C CA . LEU A 1 544 ? -26.181 -1.796 34.070 1.00 91.38 544 LEU A CA 1
ATOM 4385 C C . LEU A 1 544 ? -24.989 -1.547 35.010 1.00 91.38 544 LEU A C 1
ATOM 4387 O O . LEU A 1 544 ? -24.000 -0.944 34.594 1.00 91.38 544 LEU A O 1
ATOM 4391 N N . GLN A 1 545 ? -25.066 -1.994 36.267 1.00 91.44 545 GLN A N 1
ATOM 4392 C CA . GLN A 1 545 ? -23.980 -1.797 37.232 1.00 91.44 545 GLN A CA 1
ATOM 4393 C C . GLN A 1 545 ? -22.718 -2.542 36.786 1.00 91.44 545 GLN A C 1
ATOM 4395 O O . GLN A 1 545 ? -21.633 -1.964 36.756 1.00 91.44 545 GLN A O 1
ATOM 4400 N N . PHE A 1 546 ? -22.878 -3.786 36.331 1.00 92.69 546 PHE A N 1
ATOM 4401 C CA . PHE A 1 546 ? -21.779 -4.563 35.774 1.00 92.69 546 PHE A CA 1
ATOM 4402 C C . PHE A 1 546 ? -21.164 -3.892 34.538 1.00 92.69 546 PHE A C 1
ATOM 4404 O O . PHE A 1 546 ? -19.940 -3.821 34.433 1.00 92.69 546 PHE A O 1
ATOM 4411 N N . LEU A 1 547 ? -21.980 -3.357 33.619 1.00 94.06 547 LEU A N 1
ATOM 4412 C CA . LEU A 1 547 ? -21.467 -2.628 32.453 1.00 94.06 547 LEU A CA 1
ATOM 4413 C C . LEU A 1 547 ? -20.645 -1.396 32.854 1.00 94.06 547 LEU A C 1
ATOM 4415 O O . LEU A 1 547 ? -19.592 -1.164 32.262 1.00 94.06 547 LEU A O 1
ATOM 4419 N N . LYS A 1 548 ? -21.072 -0.639 33.873 1.00 94.12 548 LYS A N 1
ATOM 4420 C CA . LYS A 1 548 ? -20.318 0.511 34.404 1.00 94.12 548 LYS A CA 1
ATOM 4421 C C . LYS A 1 548 ? -18.961 0.093 34.970 1.00 94.12 548 LYS A C 1
ATOM 4423 O O . LYS A 1 548 ? -17.943 0.694 34.622 1.00 94.12 548 LYS A O 1
ATOM 4428 N N . ASP A 1 549 ? -18.933 -0.949 35.797 1.00 93.62 549 ASP A N 1
ATOM 4429 C CA . ASP A 1 549 ? -17.693 -1.432 36.411 1.00 93.62 549 ASP A CA 1
ATOM 4430 C C . ASP A 1 549 ? -16.743 -2.024 35.363 1.00 93.62 549 ASP A C 1
ATOM 4432 O O . ASP A 1 549 ? -15.562 -1.672 35.316 1.00 93.62 549 ASP A O 1
ATOM 4436 N N . ARG A 1 550 ? -17.276 -2.825 34.432 1.00 94.31 550 ARG A N 1
ATOM 4437 C CA . ARG A 1 550 ? -16.523 -3.359 33.293 1.00 94.31 550 ARG A CA 1
ATOM 4438 C C . ARG A 1 550 ? -15.962 -2.242 32.417 1.00 94.31 550 ARG A C 1
ATOM 4440 O O . ARG A 1 550 ? -14.794 -2.308 32.047 1.00 94.31 550 ARG A O 1
ATOM 4447 N N . GLN A 1 551 ? -16.745 -1.206 32.111 1.00 95.56 551 GLN A N 1
ATOM 4448 C CA . GLN A 1 551 ? -16.278 -0.053 31.335 1.00 95.56 551 GLN A CA 1
ATOM 4449 C C . GLN A 1 551 ? -15.064 0.594 32.003 1.00 95.56 551 GLN A C 1
ATOM 4451 O O . GLN A 1 551 ? -14.058 0.816 31.334 1.00 95.56 551 GLN A O 1
ATOM 4456 N N . ARG A 1 552 ? -15.127 0.837 33.319 1.00 95.00 552 ARG A N 1
ATOM 4457 C CA . ARG A 1 552 ? -14.008 1.406 34.083 1.00 95.00 552 ARG A CA 1
ATOM 4458 C C . ARG A 1 552 ? -12.757 0.535 33.962 1.00 95.00 552 ARG A C 1
ATOM 4460 O O . ARG A 1 552 ? -11.697 1.056 33.633 1.00 95.00 552 ARG A O 1
ATOM 4467 N N . THR A 1 553 ? -12.877 -0.780 34.153 1.00 94.94 553 THR A N 1
ATOM 4468 C CA . THR A 1 553 ? -11.744 -1.714 34.037 1.00 94.94 553 THR A CA 1
ATOM 4469 C C . THR A 1 553 ? -11.139 -1.732 32.632 1.00 94.94 553 THR A C 1
ATOM 4471 O O . THR A 1 553 ? -9.918 -1.683 32.487 1.00 94.94 553 THR A O 1
ATOM 4474 N N . LEU A 1 554 ? -11.968 -1.774 31.584 1.00 95.81 554 LEU A N 1
ATOM 4475 C CA . LEU A 1 554 ? -11.483 -1.806 30.200 1.00 95.81 554 LEU A CA 1
ATOM 4476 C C . LEU A 1 554 ? -10.813 -0.484 29.797 1.00 95.81 554 LEU A C 1
ATOM 4478 O O . LEU A 1 554 ? -9.761 -0.501 29.158 1.00 95.81 554 LEU A O 1
ATOM 4482 N N . ILE A 1 555 ? -11.373 0.657 30.212 1.00 96.88 555 ILE A N 1
ATOM 4483 C CA . ILE A 1 555 ? -10.762 1.973 29.990 1.00 96.88 555 ILE A CA 1
ATOM 4484 C C . ILE A 1 555 ? -9.450 2.107 30.768 1.00 96.88 555 ILE A C 1
ATOM 4486 O O . ILE A 1 555 ? -8.487 2.630 30.221 1.00 96.88 555 ILE A O 1
ATOM 4490 N N . GLN A 1 556 ? -9.354 1.580 31.991 1.00 96.31 556 GLN A N 1
ATOM 4491 C CA . GLN A 1 556 ? -8.093 1.540 32.741 1.00 96.31 556 GLN A CA 1
ATOM 4492 C C . GLN A 1 556 ? -7.026 0.686 32.046 1.00 96.31 556 GLN A C 1
ATOM 4494 O O . GLN A 1 556 ? -5.864 1.088 31.994 1.00 96.31 556 GLN A O 1
ATOM 4499 N N . ALA A 1 557 ? -7.401 -0.462 31.475 1.00 95.81 557 ALA A N 1
ATOM 4500 C CA . ALA A 1 557 ? -6.478 -1.299 30.711 1.00 95.81 557 ALA A CA 1
ATOM 4501 C C . ALA A 1 557 ? -5.945 -0.570 29.463 1.00 95.81 557 ALA A C 1
ATOM 4503 O O . ALA A 1 557 ? -4.734 -0.552 29.236 1.00 95.81 557 ALA A O 1
ATOM 4504 N N . LEU A 1 558 ? -6.824 0.096 28.703 1.00 96.38 558 LEU A N 1
ATOM 4505 C CA . LEU A 1 558 ? -6.428 0.937 27.564 1.00 96.38 558 LEU A CA 1
ATOM 4506 C C . LEU A 1 558 ? -5.595 2.148 27.998 1.00 96.38 558 LEU A C 1
ATOM 4508 O O . LEU A 1 558 ? -4.601 2.471 27.354 1.00 96.38 558 LEU A O 1
ATOM 4512 N N . GLY A 1 559 ? -5.958 2.787 29.110 1.00 96.75 559 GLY A N 1
ATOM 4513 C CA . GLY A 1 559 ? -5.212 3.900 29.685 1.00 96.75 559 GLY A CA 1
ATOM 4514 C C . GLY A 1 559 ? -3.798 3.492 30.086 1.00 96.75 559 GLY A C 1
ATOM 4515 O O . GLY A 1 559 ? -2.849 4.200 29.776 1.00 96.75 559 GLY A O 1
ATOM 4516 N N . LYS A 1 560 ? -3.614 2.302 30.668 1.00 95.75 560 LYS A N 1
ATOM 4517 C CA . LYS A 1 560 ? -2.279 1.755 30.945 1.00 95.75 560 LYS A CA 1
ATOM 4518 C C . LYS A 1 560 ? -1.501 1.465 29.659 1.00 95.75 560 LYS A C 1
ATOM 4520 O O . LYS A 1 560 ? -0.330 1.827 29.576 1.00 95.75 560 LYS A O 1
ATOM 4525 N N . LEU A 1 561 ? -2.139 0.832 28.670 1.00 94.50 561 LEU A N 1
ATOM 4526 C CA . LEU A 1 561 ? -1.518 0.488 27.385 1.00 94.50 561 LEU A CA 1
ATOM 4527 C C . LEU A 1 561 ? -0.989 1.732 26.656 1.00 94.50 561 LEU A C 1
ATOM 4529 O O . LEU A 1 561 ? 0.155 1.756 26.213 1.00 94.50 561 LEU A O 1
ATOM 4533 N N . TRP A 1 562 ? -1.818 2.770 26.576 1.00 96.31 562 TRP A N 1
ATOM 4534 C CA . TRP A 1 562 ? -1.521 4.020 25.880 1.00 96.31 562 TRP A CA 1
ATOM 4535 C C . TRP A 1 562 ? -0.996 5.124 26.799 1.00 96.31 562 TRP A C 1
ATOM 4537 O O . TRP A 1 562 ? -0.895 6.267 26.369 1.00 96.31 562 TRP A O 1
ATOM 4547 N N . LYS A 1 563 ? -0.622 4.810 28.045 1.00 96.06 563 LYS A N 1
ATOM 4548 C CA . LYS A 1 563 ? -0.083 5.779 29.018 1.00 96.06 563 LYS A CA 1
ATOM 4549 C C . LYS A 1 563 ? -0.951 7.051 29.127 1.00 96.06 563 LYS A C 1
ATOM 4551 O O . LYS A 1 563 ? -0.430 8.160 29.032 1.00 96.06 563 LYS A O 1
ATOM 4556 N N . LEU A 1 564 ? -2.266 6.877 29.249 1.00 96.31 564 LEU A N 1
ATOM 4557 C CA . LEU A 1 564 ? -3.253 7.952 29.378 1.00 96.31 564 LEU A CA 1
ATOM 4558 C C . LEU A 1 564 ? -3.616 8.173 30.846 1.00 96.31 564 LEU A C 1
ATOM 4560 O O . LEU A 1 564 ? -3.803 7.215 31.602 1.00 96.31 564 LEU A O 1
ATOM 4564 N N . GLU A 1 565 ? -3.797 9.432 31.226 1.00 95.44 565 GLU A N 1
ATOM 4565 C CA . GLU A 1 565 ? -4.289 9.806 32.546 1.00 95.44 565 GLU A CA 1
ATOM 4566 C C . GLU A 1 565 ? -5.818 9.644 32.634 1.00 95.44 565 GLU A C 1
ATOM 4568 O O . GLU A 1 565 ? -6.595 10.527 32.277 1.00 95.44 565 GLU A O 1
ATOM 4573 N N . VAL A 1 566 ? -6.273 8.480 33.112 1.00 93.50 566 VAL A N 1
ATOM 4574 C CA . VAL A 1 566 ? -7.707 8.123 33.152 1.00 93.50 566 VAL A CA 1
ATOM 4575 C C . VAL A 1 566 ? -8.536 9.047 34.060 1.00 93.50 566 VAL A C 1
ATOM 4577 O O . VAL A 1 566 ? -9.719 9.244 33.786 1.00 93.50 566 VAL A O 1
ATOM 4580 N N . SER A 1 567 ? -7.930 9.667 35.081 1.00 92.38 567 SER A N 1
ATOM 4581 C CA . SER A 1 567 ? -8.577 10.653 35.970 1.00 92.38 567 SER A CA 1
ATOM 4582 C C . SER A 1 567 ? -9.097 11.892 35.237 1.00 92.38 567 SER A C 1
ATOM 4584 O O . SER A 1 567 ? -9.963 12.592 35.756 1.00 92.38 567 SER A O 1
ATOM 4586 N N . LEU A 1 568 ? -8.643 12.159 34.008 1.00 88.88 568 LEU A N 1
ATOM 4587 C CA . LEU A 1 568 ? -9.174 13.254 33.193 1.00 88.88 568 LEU A CA 1
ATOM 4588 C C . LEU A 1 568 ? -10.663 13.076 32.854 1.00 88.88 568 LEU A C 1
ATOM 4590 O O . LEU A 1 568 ? -11.355 14.068 32.632 1.00 88.88 568 LEU A O 1
ATOM 4594 N N . LEU A 1 569 ? -11.186 11.843 32.858 1.00 86.12 569 LEU A N 1
ATOM 4595 C CA . LEU A 1 569 ? -12.620 11.592 32.669 1.00 86.12 569 LEU A CA 1
ATOM 4596 C C . LEU A 1 569 ? -13.477 12.117 33.827 1.00 86.12 569 LEU A C 1
ATOM 4598 O O . LEU A 1 569 ? -14.626 12.491 33.599 1.00 86.12 569 LEU A O 1
ATOM 4602 N N . ASP A 1 570 ? -12.925 12.201 35.040 1.00 85.31 570 ASP A N 1
ATOM 4603 C CA . ASP A 1 570 ? -13.630 12.754 36.204 1.00 85.31 570 ASP A CA 1
ATOM 4604 C C . ASP A 1 570 ? -13.761 14.285 36.112 1.00 85.31 570 ASP A C 1
ATOM 4606 O O . ASP A 1 570 ? -14.608 14.890 36.763 1.00 85.31 570 ASP A O 1
ATOM 4610 N N . ARG A 1 571 ? -12.948 14.912 35.252 1.00 77.00 571 ARG A N 1
ATOM 4611 C CA . ARG A 1 571 ? -12.933 16.350 34.957 1.00 77.00 571 ARG A CA 1
ATOM 4612 C C . ARG A 1 571 ? -13.607 16.669 33.621 1.00 77.00 571 ARG A C 1
ATOM 4614 O O . ARG A 1 571 ? -13.288 17.673 32.992 1.00 77.00 571 ARG A O 1
ATOM 4621 N N . ALA A 1 572 ? -14.524 15.816 33.154 1.00 72.38 572 ALA A N 1
ATOM 4622 C CA . ALA A 1 572 ? -15.113 15.943 31.821 1.00 72.38 572 ALA A CA 1
ATOM 4623 C C . ALA A 1 572 ? -15.750 17.312 31.549 1.00 72.38 572 ALA A C 1
ATOM 4625 O O . ALA A 1 572 ? -15.677 17.787 30.417 1.00 72.38 572 ALA A O 1
ATOM 4626 N N . ASP A 1 573 ? -16.327 17.961 32.560 1.00 65.12 573 ASP A N 1
ATOM 4627 C CA . ASP A 1 573 ? -16.936 19.285 32.408 1.00 65.12 573 ASP A CA 1
ATOM 4628 C C . ASP A 1 573 ? -15.902 20.373 32.070 1.00 65.12 573 ASP A C 1
ATOM 4630 O O . ASP A 1 573 ? -16.193 21.225 31.231 1.00 65.12 573 ASP A O 1
ATOM 4634 N N . ASP A 1 574 ? -14.670 20.287 32.596 1.00 62.62 574 ASP A N 1
ATOM 4635 C CA . ASP A 1 574 ? -13.569 21.222 32.290 1.00 62.62 574 ASP A CA 1
ATOM 4636 C C . ASP A 1 574 ? -13.191 21.210 30.798 1.00 62.62 574 ASP A C 1
ATOM 4638 O O . ASP A 1 574 ? -12.718 22.216 30.254 1.00 62.62 574 ASP A O 1
ATOM 4642 N N . PHE A 1 575 ? -13.368 20.056 30.147 1.00 60.34 575 PHE A N 1
ATOM 4643 C CA . PHE A 1 575 ? -12.936 19.800 28.773 1.00 60.34 575 PHE A CA 1
ATOM 4644 C C . PHE A 1 575 ? -14.095 19.823 27.769 1.00 60.34 575 PHE A C 1
ATOM 4646 O O . PHE A 1 575 ? -13.929 20.315 26.655 1.00 60.34 575 PHE A O 1
ATOM 4653 N N . ARG A 1 576 ? -15.295 19.355 28.136 1.00 55.34 576 ARG A N 1
ATOM 4654 C CA . ARG A 1 576 ? -16.487 19.395 27.266 1.00 55.34 576 ARG A CA 1
ATOM 4655 C C . ARG A 1 576 ? -17.025 20.811 27.081 1.00 55.34 576 ARG A C 1
ATOM 4657 O O . ARG A 1 576 ? -17.596 21.101 26.032 1.00 55.34 576 ARG A O 1
ATOM 4664 N N . SER A 1 577 ? -16.798 21.707 28.043 1.00 42.81 577 SER A N 1
ATOM 4665 C CA . SER A 1 577 ? -17.128 23.131 27.911 1.00 42.81 577 SER A CA 1
ATOM 4666 C C . SER A 1 577 ? -16.093 23.927 27.099 1.00 42.81 577 SER A C 1
ATOM 4668 O O . SER A 1 577 ? -16.291 25.120 26.861 1.00 42.81 577 SER A O 1
ATOM 4670 N N . LYS A 1 578 ? -14.980 23.301 26.688 1.00 39.28 578 LYS A N 1
ATOM 4671 C CA . LYS A 1 578 ? -13.870 23.933 25.963 1.00 39.28 578 LYS A C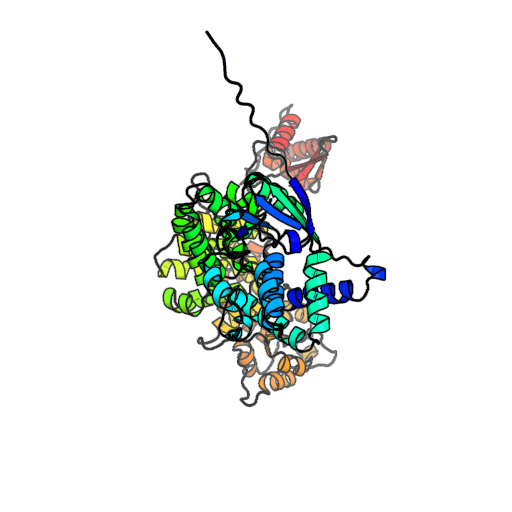A 1
ATOM 4672 C C . LYS A 1 578 ? -13.557 23.146 24.684 1.00 39.28 578 LYS A C 1
ATOM 4674 O O . LYS A 1 578 ? -12.736 22.232 24.710 1.00 39.28 578 LYS A O 1
ATOM 4679 N N . PRO A 1 579 ? -14.174 23.481 23.538 1.00 31.44 579 PRO A N 1
ATOM 4680 C CA . PRO A 1 579 ? -13.822 22.832 22.284 1.00 31.44 579 PRO A CA 1
ATOM 4681 C C . PRO A 1 579 ? -12.368 23.161 21.928 1.00 31.44 579 PRO A C 1
ATOM 4683 O O . PRO A 1 579 ? -12.026 24.324 21.716 1.00 31.44 579 PRO A O 1
ATOM 4686 N N . LEU A 1 580 ? -11.513 22.146 21.801 1.00 38.69 580 LEU A N 1
ATOM 4687 C CA . LEU A 1 580 ? -10.274 22.305 21.045 1.00 38.69 580 LEU A CA 1
ATOM 4688 C C . LEU A 1 580 ? -10.564 22.036 19.578 1.00 38.69 580 LEU A C 1
ATOM 4690 O O . LEU A 1 580 ? -10.613 20.891 19.132 1.00 38.69 580 LEU A O 1
ATOM 4694 N N . SER A 1 581 ? -10.713 23.117 18.818 1.00 34.31 581 SER A N 1
ATOM 4695 C CA . SER A 1 581 ? -10.310 23.063 17.419 1.00 34.31 581 SER A CA 1
ATOM 4696 C C . SER A 1 581 ? -8.790 22.894 17.375 1.00 34.31 581 SER A C 1
ATOM 4698 O O . SER A 1 581 ? -8.075 23.514 18.165 1.00 34.31 581 SER A O 1
ATOM 4700 N N . ALA A 1 582 ? -8.295 22.106 16.424 1.00 32.62 582 ALA A N 1
ATOM 4701 C CA . ALA A 1 582 ? -6.886 22.026 16.044 1.00 32.62 582 ALA A CA 1
ATOM 4702 C C . ALA A 1 582 ? -6.403 23.310 15.336 1.00 32.62 582 ALA A C 1
ATOM 4704 O O . ALA A 1 582 ? -5.715 23.274 14.319 1.00 32.62 582 ALA A O 1
ATOM 4705 N N . THR A 1 583 ? -6.756 24.461 15.890 1.00 32.88 583 THR A N 1
ATOM 4706 C CA . THR A 1 583 ? -6.231 25.762 15.518 1.00 32.88 583 THR A CA 1
ATOM 4707 C C . THR A 1 583 ? -5.512 26.224 16.764 1.00 32.88 583 THR A C 1
ATOM 4709 O O . THR A 1 583 ? -6.134 26.321 17.821 1.00 32.88 583 THR A O 1
ATOM 4712 N N . LYS A 1 584 ? -4.207 26.507 16.678 1.00 32.91 584 LYS A N 1
ATOM 4713 C CA . LYS A 1 584 ? -3.614 27.452 17.623 1.00 32.91 584 LYS A CA 1
ATOM 4714 C C . LYS A 1 584 ? -4.571 28.638 17.656 1.00 32.91 584 LYS A C 1
ATOM 4716 O O . LYS A 1 584 ? -4.690 29.342 16.655 1.00 32.91 584 LYS A O 1
ATOM 4721 N N . LEU A 1 585 ? -5.291 28.815 18.762 1.00 35.44 585 LEU A N 1
ATOM 4722 C CA . LEU A 1 585 ? -5.802 30.123 19.109 1.00 35.44 585 LEU A CA 1
ATOM 4723 C C . LEU A 1 585 ? -4.540 30.974 19.142 1.00 35.44 585 LEU A C 1
ATOM 4725 O O . LEU A 1 585 ? -3.708 30.838 20.034 1.00 35.44 585 LEU A O 1
ATOM 4729 N N . VAL A 1 586 ? -4.340 31.767 18.091 1.00 43.50 586 VAL A N 1
ATOM 4730 C CA . VAL A 1 586 ? -3.634 33.026 18.256 1.00 43.50 586 VAL A CA 1
ATOM 4731 C C . VAL A 1 586 ? -4.322 33.633 19.470 1.00 43.50 586 VAL A C 1
ATOM 4733 O O . VAL A 1 586 ? -5.542 33.797 19.439 1.00 43.50 586 VAL A O 1
ATOM 4736 N N . GLU A 1 587 ? -3.607 33.808 20.578 1.00 43.47 587 GLU A N 1
ATOM 4737 C CA . GLU A 1 587 ? -4.129 34.577 21.701 1.00 43.47 587 GLU A CA 1
ATOM 4738 C C . GLU A 1 587 ? -4.404 35.972 21.139 1.00 43.47 587 GLU A C 1
ATOM 4740 O O . GLU A 1 587 ? -3.500 36.787 20.973 1.00 43.47 587 GLU A O 1
ATOM 4745 N N . ILE A 1 588 ? -5.637 36.207 20.689 1.00 55.88 588 ILE A N 1
ATOM 4746 C CA . ILE A 1 588 ? -6.044 37.521 20.227 1.00 55.88 588 ILE A CA 1
ATOM 4747 C C . ILE A 1 588 ? -6.238 38.309 21.507 1.00 55.88 588 ILE A C 1
ATOM 4749 O O . ILE A 1 588 ? -7.212 38.077 22.223 1.00 55.88 588 ILE A O 1
ATOM 4753 N N . GLU A 1 589 ? -5.305 39.212 21.799 1.00 63.50 589 GLU A N 1
ATOM 4754 C CA . GLU A 1 589 ? -5.412 40.104 22.949 1.00 63.50 589 GLU A CA 1
ATOM 4755 C C . GLU A 1 589 ? -6.809 40.749 22.981 1.00 63.50 589 GLU A C 1
ATOM 4757 O O . GLU A 1 589 ? -7.280 41.358 22.000 1.00 63.50 589 GLU A O 1
ATOM 4762 N N . GLU A 1 590 ? -7.508 40.564 24.103 1.00 63.00 590 GLU A N 1
ATOM 4763 C CA . GLU A 1 590 ? -8.832 41.138 24.313 1.00 63.00 590 GLU A CA 1
ATOM 4764 C C . GLU A 1 590 ? -8.747 42.668 24.284 1.00 63.00 590 GLU A C 1
ATOM 4766 O O . GLU A 1 590 ? -7.921 43.287 24.949 1.00 63.00 590 GLU A O 1
ATOM 4771 N N . GLY A 1 591 ? -9.626 43.296 23.500 1.00 67.31 591 GLY A N 1
ATOM 4772 C CA . GLY A 1 591 ? -9.684 44.753 23.355 1.00 67.31 591 GLY A CA 1
ATOM 4773 C C . GLY A 1 591 ? -8.880 45.338 22.197 1.00 67.31 591 GLY A C 1
ATOM 4774 O O . GLY A 1 591 ? -8.923 46.556 21.979 1.00 67.31 591 GLY A O 1
ATOM 4775 N N . THR A 1 592 ? -8.221 44.495 21.402 1.00 84.75 592 THR A N 1
ATOM 4776 C CA . THR A 1 592 ? -7.669 44.883 20.100 1.00 84.75 592 THR A CA 1
ATOM 4777 C C . THR A 1 592 ? -8.765 45.048 19.043 1.00 84.75 592 THR A C 1
ATOM 4779 O O . THR A 1 592 ? -9.873 44.522 19.149 1.00 84.75 592 THR A O 1
ATOM 4782 N N . TRP A 1 593 ? -8.450 45.766 17.962 1.00 86.62 593 TRP A N 1
ATOM 4783 C CA . TRP A 1 593 ? -9.346 45.871 16.804 1.00 86.62 593 TRP A CA 1
ATOM 4784 C C . TRP A 1 593 ? -9.632 44.513 16.154 1.00 86.62 593 TRP A C 1
ATOM 4786 O O . TRP A 1 593 ? -10.715 44.322 15.604 1.00 86.62 593 TRP A O 1
ATOM 4796 N N . LEU A 1 594 ? -8.695 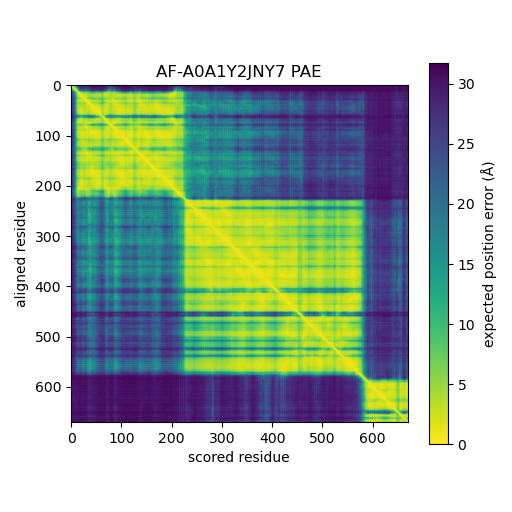43.565 16.246 1.00 85.44 594 LEU A N 1
ATOM 4797 C CA . LEU A 1 594 ? -8.863 42.206 15.741 1.00 85.44 594 LEU A CA 1
ATOM 4798 C C . LEU A 1 594 ? -9.893 41.414 16.560 1.00 85.44 594 LEU A C 1
ATOM 4800 O O . LEU A 1 594 ? -10.817 40.852 15.967 1.00 85.44 594 LEU A O 1
ATOM 4804 N N . SER A 1 595 ? -9.787 41.408 17.898 1.00 85.56 595 SER A N 1
ATOM 4805 C CA . SER A 1 595 ? -10.762 40.707 18.752 1.00 85.56 595 SER A CA 1
ATOM 4806 C C . SER A 1 595 ? -12.157 41.317 18.646 1.00 85.56 595 SER A C 1
ATOM 4808 O O . SER A 1 595 ? -13.135 40.574 18.553 1.00 85.56 595 SER A O 1
ATOM 4810 N N . ASP A 1 596 ? -12.259 42.643 18.557 1.00 90.00 596 ASP A N 1
ATOM 4811 C CA . ASP A 1 596 ? -13.550 43.330 18.438 1.00 90.00 596 ASP A CA 1
ATOM 4812 C C . ASP A 1 596 ? -14.214 43.106 17.075 1.00 90.00 596 ASP A C 1
ATOM 4814 O O . ASP A 1 596 ? -15.424 42.881 17.009 1.00 90.00 596 ASP A O 1
ATOM 4818 N N . THR A 1 597 ? -13.429 43.077 15.993 1.00 89.75 597 THR A N 1
ATOM 4819 C CA . THR A 1 597 ? -13.933 42.763 14.645 1.00 89.75 597 THR A CA 1
ATOM 4820 C C . THR A 1 597 ? -14.410 41.315 14.551 1.00 89.75 597 THR A C 1
ATOM 4822 O O . THR A 1 597 ? -15.491 41.049 14.022 1.00 89.75 597 THR A O 1
ATOM 4825 N N . LEU A 1 598 ? -13.651 40.372 15.117 1.00 87.06 598 LEU A N 1
ATOM 4826 C CA . LEU A 1 598 ? -14.037 38.962 15.146 1.00 87.06 598 LEU A CA 1
ATOM 4827 C C . LEU A 1 598 ? -15.289 38.728 16.003 1.00 87.06 598 LEU A C 1
ATOM 4829 O O . LEU A 1 598 ? -16.178 37.977 15.598 1.00 87.06 598 LEU A O 1
ATOM 4833 N N . ARG A 1 599 ? -15.385 39.380 17.168 1.00 87.94 599 ARG A N 1
ATOM 4834 C CA . ARG A 1 599 ? -16.561 39.308 18.042 1.00 87.94 599 ARG A CA 1
ATOM 4835 C C . ARG A 1 599 ? -17.807 39.853 17.350 1.00 87.94 599 ARG A C 1
ATOM 4837 O O . ARG A 1 599 ? -18.827 39.170 17.338 1.00 87.94 599 ARG A O 1
ATOM 4844 N N . ALA A 1 600 ? -17.713 41.030 16.732 1.00 89.12 600 ALA A N 1
ATOM 4845 C CA . ALA A 1 600 ? -18.822 41.637 16.003 1.00 89.12 600 ALA A CA 1
ATOM 4846 C C . ALA A 1 600 ? -19.345 40.721 14.884 1.00 89.12 600 ALA A C 1
ATOM 4848 O O . ALA A 1 600 ? -20.550 40.509 14.770 1.00 89.12 600 ALA A O 1
ATOM 4849 N N . LEU A 1 601 ? -18.444 40.113 14.106 1.00 86.38 601 LEU A N 1
ATOM 4850 C CA . LEU A 1 601 ? -18.826 39.205 13.025 1.00 86.38 601 LEU A CA 1
ATOM 4851 C C . LEU A 1 601 ? -19.474 37.911 13.545 1.00 86.38 601 LEU A C 1
ATOM 4853 O O . LEU A 1 601 ? -20.437 37.428 12.950 1.00 86.38 601 LEU A O 1
ATOM 4857 N N . LYS A 1 602 ? -18.996 37.367 14.674 1.00 84.25 602 LYS A N 1
ATOM 4858 C CA . LYS A 1 602 ? -19.616 36.209 15.344 1.00 84.25 602 LYS A CA 1
ATOM 4859 C C . LYS A 1 602 ? -21.013 36.530 15.880 1.00 84.25 602 LYS A C 1
ATOM 4861 O O . LYS A 1 602 ? -21.923 35.729 15.687 1.00 84.25 602 LYS A O 1
ATOM 4866 N N . GLU A 1 603 ? -21.205 37.698 16.494 1.00 86.88 603 GLU A N 1
ATOM 4867 C CA . GLU A 1 603 ? -22.520 38.146 16.984 1.00 86.88 603 GLU A CA 1
ATOM 4868 C C . GLU A 1 603 ? -23.527 38.397 15.844 1.00 86.88 603 GLU A C 1
ATOM 4870 O O . GLU A 1 603 ? -24.731 38.307 16.065 1.00 86.88 603 GLU A O 1
ATOM 4875 N N . LEU A 1 604 ? -23.052 38.639 14.616 1.00 85.31 604 LEU A N 1
ATOM 4876 C CA . LEU A 1 604 ? -23.870 38.715 13.395 1.00 85.31 604 LEU A CA 1
ATOM 4877 C C . LEU A 1 604 ? -24.103 37.346 12.723 1.00 85.31 604 LEU A C 1
ATOM 4879 O O . LEU A 1 604 ? -24.509 37.281 11.566 1.00 85.31 604 LEU A O 1
ATOM 4883 N N . GLY A 1 605 ? -23.840 36.234 13.416 1.00 76.94 605 GLY A N 1
ATOM 4884 C CA . GLY A 1 605 ? -24.039 34.885 12.874 1.00 76.94 605 GLY A CA 1
ATOM 4885 C C . GLY A 1 605 ? -22.892 34.386 11.990 1.00 76.94 605 GLY A C 1
ATOM 4886 O O . GLY A 1 605 ? -23.080 33.470 11.193 1.00 76.94 605 GLY A O 1
ATOM 4887 N N . GLY A 1 606 ? -21.700 34.980 12.109 1.00 82.12 606 GLY A N 1
ATOM 4888 C CA . GLY A 1 606 ? -20.482 34.542 11.420 1.00 82.12 606 GLY A CA 1
ATOM 4889 C C . GLY A 1 606 ? -20.352 35.016 9.970 1.00 82.12 606 GLY A C 1
ATOM 4890 O O . GLY A 1 606 ? -19.409 34.613 9.287 1.00 82.12 606 GLY A O 1
ATOM 4891 N N . LYS A 1 607 ? -21.272 35.867 9.494 1.00 87.06 607 LYS A N 1
ATOM 4892 C CA . LYS A 1 607 ? -21.311 36.397 8.125 1.00 87.06 607 LYS A CA 1
ATOM 4893 C C . LYS A 1 607 ? -22.005 37.758 8.083 1.00 87.06 607 LYS A C 1
ATOM 4895 O O . LYS A 1 607 ? -23.150 37.859 8.502 1.00 87.06 607 LYS A O 1
ATOM 4900 N N . ALA A 1 608 ? -21.358 38.777 7.517 1.00 88.12 608 ALA A N 1
ATOM 4901 C CA . ALA A 1 608 ? -21.938 40.118 7.401 1.00 88.12 608 ALA A CA 1
ATOM 4902 C C . ALA A 1 608 ? -21.360 40.917 6.224 1.00 88.12 608 ALA A C 1
ATOM 4904 O O . ALA A 1 608 ? -20.221 40.698 5.803 1.00 88.12 608 ALA A O 1
ATOM 4905 N N . PHE A 1 609 ? -22.140 41.870 5.708 1.00 91.19 609 PHE A N 1
ATOM 4906 C CA . PHE A 1 609 ? -21.619 42.908 4.820 1.00 91.19 609 PHE A CA 1
ATOM 4907 C C . PHE A 1 609 ? -20.910 43.997 5.634 1.00 91.19 609 PHE A C 1
ATOM 4909 O O . PHE A 1 609 ? -21.242 44.232 6.796 1.00 91.19 609 PHE A O 1
ATOM 4916 N N . LEU A 1 610 ? -19.941 44.682 5.016 1.00 90.94 610 LEU A N 1
ATOM 4917 C CA . LEU A 1 610 ? -19.151 45.728 5.679 1.00 90.94 610 LEU A CA 1
ATOM 4918 C C . LEU A 1 610 ? -19.986 46.787 6.431 1.00 90.94 610 LEU A C 1
ATOM 4920 O O . LEU A 1 610 ? -19.609 47.083 7.561 1.00 90.94 610 LEU A O 1
ATOM 4924 N N . PRO A 1 611 ? -21.099 47.335 5.893 1.00 91.44 611 PRO A N 1
ATOM 4925 C CA . PRO A 1 611 ? -21.897 48.325 6.620 1.00 91.44 611 PRO A CA 1
ATOM 4926 C C . PRO A 1 611 ? -22.443 47.803 7.956 1.00 91.44 611 PRO A C 1
ATOM 4928 O O . PRO A 1 611 ? -22.289 48.470 8.978 1.00 91.44 611 PRO A O 1
ATOM 4931 N N . ASP A 1 612 ? -22.999 46.589 7.968 1.00 90.44 612 ASP A N 1
ATOM 4932 C CA . ASP A 1 612 ? -23.553 45.966 9.177 1.00 90.44 612 ASP A CA 1
ATOM 4933 C C . ASP A 1 612 ? -22.446 45.627 10.178 1.00 90.44 612 ASP A C 1
ATOM 4935 O O . ASP A 1 612 ? -22.582 45.825 11.388 1.00 90.44 612 ASP A O 1
ATOM 4939 N N . LEU A 1 613 ? -21.306 45.161 9.660 1.00 92.12 613 LEU A N 1
ATOM 4940 C CA . LEU A 1 613 ? -20.140 44.859 10.474 1.00 92.12 613 LEU A CA 1
ATOM 4941 C C . LEU A 1 613 ? -19.567 46.123 11.128 1.00 92.12 613 LEU A C 1
ATOM 4943 O O . LEU A 1 613 ? -19.200 46.073 12.298 1.00 92.12 613 LEU A O 1
ATOM 4947 N N . TYR A 1 614 ? -19.522 47.260 10.428 1.00 93.88 614 TYR A N 1
ATOM 4948 C CA . TYR A 1 614 ? -19.051 48.526 10.999 1.00 93.88 614 TYR A CA 1
ATOM 4949 C C . TYR A 1 614 ? -19.912 48.981 12.175 1.00 93.88 614 TYR A C 1
ATOM 4951 O O . TYR A 1 614 ? -19.363 49.276 13.236 1.00 93.88 614 TYR A O 1
ATOM 4959 N N . VAL A 1 615 ? -21.238 48.959 12.014 1.00 93.75 615 VAL A N 1
ATOM 4960 C CA . VAL A 1 615 ? -22.184 49.305 13.088 1.00 93.75 615 VAL A CA 1
ATOM 4961 C C . VAL A 1 615 ? -21.986 48.385 14.290 1.00 93.75 615 VAL A C 1
ATOM 4963 O O . VAL A 1 615 ? -21.955 48.836 15.435 1.00 93.75 615 VAL A O 1
ATOM 4966 N N . LYS A 1 616 ? -21.795 47.085 14.044 1.00 94.69 616 LYS A N 1
ATOM 4967 C CA . LYS A 1 616 ? -21.618 46.123 15.128 1.00 94.69 616 LYS A CA 1
ATOM 4968 C C . LYS A 1 616 ? -20.276 46.268 15.845 1.00 94.69 616 LYS A C 1
ATOM 4970 O O . LYS A 1 616 ? -20.241 46.162 17.068 1.00 94.69 616 LYS A O 1
ATOM 4975 N N . VAL A 1 617 ? -19.184 46.543 15.128 1.00 92.62 617 VAL A N 1
ATOM 4976 C CA . VAL A 1 617 ? -17.873 46.823 15.742 1.00 92.62 617 VAL A CA 1
ATOM 4977 C C . VAL A 1 617 ? -17.924 48.093 16.586 1.00 92.62 617 VAL A C 1
ATOM 4979 O O . VAL A 1 617 ? -17.383 48.114 17.691 1.00 92.62 617 VAL A O 1
ATOM 4982 N N . GLU A 1 618 ? -18.592 49.136 16.096 1.00 93.50 618 GLU A N 1
ATOM 4983 C CA . GLU A 1 618 ? -18.825 50.366 16.850 1.00 93.50 618 GLU A CA 1
ATOM 4984 C C . GLU A 1 618 ? -19.567 50.081 18.162 1.00 93.50 618 GLU A C 1
ATOM 4986 O O . GLU A 1 618 ? -19.085 50.469 19.227 1.00 93.50 618 GLU A O 1
ATOM 4991 N N . GLN A 1 619 ? -20.656 49.306 18.110 1.00 92.50 619 GLN A N 1
ATOM 4992 C CA . GLN A 1 619 ? -21.398 48.894 19.303 1.00 92.50 619 GLN A CA 1
ATOM 4993 C C . GLN A 1 619 ? -20.521 48.107 20.289 1.00 92.50 619 GLN A C 1
ATOM 4995 O O . GLN A 1 619 ? -20.438 48.470 21.460 1.00 92.50 619 GLN A O 1
ATOM 5000 N N . VAL A 1 620 ? -19.797 47.086 19.811 1.00 91.31 620 VAL A N 1
ATOM 5001 C CA . VAL A 1 620 ? -18.897 46.261 20.642 1.00 91.31 620 VAL A CA 1
ATOM 5002 C C . VAL A 1 620 ? -17.850 47.120 21.359 1.00 91.31 620 VAL A C 1
ATOM 5004 O O . VAL A 1 620 ? -17.538 46.873 22.526 1.00 91.31 620 VAL A O 1
ATOM 5007 N N . ARG A 1 621 ? -17.309 48.148 20.691 1.00 90.75 621 ARG A N 1
ATOM 5008 C CA . ARG A 1 621 ? -16.295 49.033 21.283 1.00 90.75 621 ARG A CA 1
ATOM 5009 C C . ARG A 1 621 ? -16.877 50.038 22.267 1.00 90.75 621 ARG A C 1
ATOM 5011 O O . ARG A 1 621 ? -16.252 50.272 23.303 1.00 90.75 621 ARG A O 1
ATOM 5018 N N . LEU A 1 622 ? -18.045 50.607 21.975 1.00 90.25 622 LEU A N 1
ATOM 5019 C CA . LEU A 1 622 ? -18.727 51.538 22.876 1.00 90.25 622 LEU A CA 1
ATOM 5020 C C . LEU A 1 622 ? -19.201 50.839 24.157 1.00 90.25 622 LEU A C 1
ATOM 5022 O O . LEU A 1 622 ? -18.955 51.358 25.247 1.00 90.25 622 LEU A O 1
ATOM 5026 N N . ASP A 1 623 ? -19.763 49.632 24.046 1.00 90.69 623 ASP A N 1
ATOM 5027 C CA . ASP A 1 623 ? -20.195 48.819 25.193 1.00 90.69 623 ASP A CA 1
ATOM 5028 C C . ASP A 1 623 ? -19.017 48.478 26.119 1.00 90.69 623 ASP A C 1
ATOM 5030 O O . ASP A 1 623 ? -19.139 48.477 27.346 1.00 90.69 623 ASP A O 1
ATOM 5034 N N . ALA A 1 624 ? -17.836 48.259 25.536 1.00 86.81 624 ALA A N 1
ATOM 5035 C CA . ALA A 1 624 ? -16.598 48.011 26.265 1.00 86.81 624 ALA A CA 1
ATOM 5036 C C . ALA A 1 624 ? -15.859 49.293 26.713 1.00 86.81 624 ALA A C 1
ATOM 5038 O O . ALA A 1 624 ? -14.747 49.195 27.234 1.00 86.81 624 ALA A O 1
ATOM 5039 N N . LYS A 1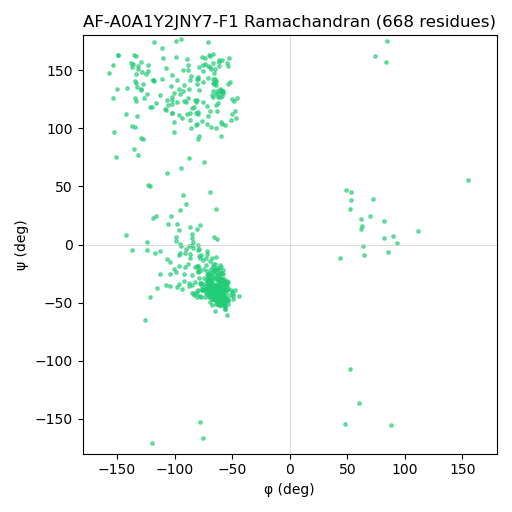 625 ? -16.444 50.487 26.517 1.00 90.69 625 LYS A N 1
ATOM 5040 C CA . LYS A 1 625 ? -15.847 51.806 26.823 1.00 90.69 625 LYS A CA 1
ATOM 5041 C C . LYS A 1 625 ? -14.463 52.024 26.187 1.00 90.69 625 LYS A C 1
ATOM 5043 O O . LYS A 1 625 ? -13.571 52.607 26.805 1.00 90.69 625 LYS A O 1
ATOM 5048 N N . ARG A 1 626 ? -14.262 51.550 24.953 1.00 86.31 626 ARG A N 1
ATOM 5049 C CA . ARG A 1 626 ? -12.987 51.645 24.217 1.00 86.31 626 ARG A CA 1
ATOM 5050 C C . ARG A 1 626 ? -12.977 52.807 23.224 1.00 86.31 626 ARG A C 1
ATOM 5052 O O . ARG A 1 626 ? -14.017 53.316 22.820 1.00 86.31 626 ARG A O 1
ATOM 5059 N N . SER A 1 627 ? -11.778 53.219 22.803 1.00 85.38 627 SER A N 1
ATOM 5060 C CA . SER A 1 627 ? -11.601 54.309 21.837 1.00 85.38 627 SER A CA 1
ATOM 5061 C C . SER A 1 627 ? -12.187 53.968 20.462 1.00 85.38 627 SER A C 1
ATOM 5063 O O . SER A 1 627 ? -11.980 52.864 19.944 1.00 85.38 627 SER A O 1
ATOM 5065 N N . LEU A 1 628 ? -12.874 54.943 19.859 1.00 89.75 628 LEU A N 1
ATOM 5066 C CA . LEU A 1 628 ? -13.465 54.864 18.523 1.00 89.75 628 LEU A CA 1
ATOM 5067 C C . LEU A 1 628 ? -13.025 56.093 17.697 1.00 89.75 628 LEU A C 1
ATOM 5069 O O . LEU A 1 628 ? -13.641 57.153 17.790 1.00 89.75 628 LEU A O 1
ATOM 5073 N N . PRO A 1 629 ? -11.916 56.010 16.942 1.00 88.94 629 PRO A N 1
ATOM 5074 C CA . PRO A 1 629 ? -11.437 57.115 16.122 1.00 88.94 629 PRO A CA 1
ATOM 5075 C C . PRO A 1 629 ? -12.320 57.303 14.880 1.00 88.94 629 PRO A C 1
ATOM 5077 O O . PRO A 1 629 ? -12.928 56.355 14.385 1.00 88.94 629 PRO A O 1
ATOM 5080 N N . ALA A 1 630 ? -12.337 58.514 14.316 1.00 85.38 630 ALA A N 1
ATOM 5081 C CA . ALA A 1 630 ? -13.171 58.854 13.155 1.00 85.38 630 ALA A CA 1
ATOM 5082 C C . ALA A 1 630 ? -12.907 57.979 11.907 1.00 85.38 630 ALA A C 1
ATOM 5084 O O . ALA A 1 630 ? -13.769 57.850 11.046 1.00 85.38 630 ALA A O 1
ATOM 5085 N N . ASN A 1 631 ? -11.731 57.348 11.811 1.00 89.31 631 ASN A N 1
ATOM 5086 C CA . ASN A 1 631 ? -11.339 56.457 10.716 1.00 89.31 631 ASN A CA 1
ATOM 5087 C C . ASN A 1 631 ? -11.528 54.957 11.028 1.00 89.31 631 ASN A C 1
ATOM 5089 O O . ASN A 1 631 ? -10.933 54.120 10.344 1.00 89.31 631 ASN A O 1
ATOM 5093 N N . TYR A 1 632 ? -12.327 54.586 12.036 1.00 87.44 632 TYR A N 1
ATOM 5094 C CA . TYR A 1 632 ? -12.454 53.192 12.484 1.00 87.44 632 TYR A CA 1
ATOM 5095 C C . TYR A 1 632 ? -12.846 52.207 11.371 1.00 87.44 632 TYR A C 1
ATOM 5097 O O . TYR A 1 632 ? -12.348 51.087 11.343 1.00 87.44 632 TYR A O 1
ATOM 5105 N N . GLN A 1 633 ? -13.673 52.619 10.407 1.00 91.00 633 GLN A N 1
ATOM 5106 C CA . GLN A 1 633 ? -14.089 51.761 9.290 1.00 91.00 633 GLN A CA 1
ATOM 5107 C C . GLN A 1 633 ? -12.906 51.331 8.405 1.00 91.00 633 GLN A C 1
ATOM 5109 O O . GLN A 1 633 ? -12.861 50.194 7.927 1.00 91.00 633 GLN A O 1
ATOM 5114 N N . ALA A 1 634 ? -11.915 52.213 8.226 1.00 85.62 634 ALA A N 1
ATOM 5115 C CA . ALA A 1 634 ? -10.677 51.895 7.516 1.00 85.62 634 ALA A CA 1
ATOM 5116 C C . ALA A 1 634 ? -9.797 50.932 8.328 1.00 85.62 634 ALA A C 1
ATOM 5118 O O . ALA A 1 634 ? -9.194 50.026 7.757 1.00 85.62 634 ALA A O 1
ATOM 5119 N N . ILE A 1 635 ? -9.776 51.082 9.658 1.00 86.62 635 ILE A N 1
ATOM 5120 C CA . ILE A 1 635 ? -9.069 50.169 10.567 1.00 86.62 635 ILE A CA 1
ATOM 5121 C C . ILE A 1 635 ? -9.685 48.766 10.488 1.00 86.62 635 ILE A C 1
ATOM 5123 O O . ILE A 1 635 ? -8.960 47.799 10.283 1.00 86.62 635 ILE A O 1
ATOM 5127 N N . VAL A 1 636 ? -11.014 48.652 10.569 1.00 87.31 636 VAL A N 1
ATOM 5128 C CA . VAL A 1 636 ? -11.731 47.369 10.457 1.00 87.31 636 VAL A CA 1
ATOM 5129 C C . VAL A 1 636 ? -11.464 46.706 9.106 1.00 87.31 636 VAL A C 1
ATOM 5131 O O . VAL A 1 636 ? -11.179 45.513 9.056 1.00 87.31 636 VAL A O 1
ATOM 5134 N N . ARG A 1 637 ? -11.494 47.470 8.006 1.00 88.56 637 ARG A N 1
ATOM 5135 C CA . ARG A 1 637 ? -11.191 46.933 6.671 1.00 88.56 637 ARG A CA 1
ATOM 5136 C C . ARG A 1 637 ? -9.764 46.393 6.583 1.00 88.56 637 ARG A C 1
ATOM 5138 O O . ARG A 1 637 ? -9.575 45.275 6.120 1.00 88.56 637 ARG A O 1
ATOM 5145 N N . LYS A 1 638 ? -8.791 47.156 7.082 1.00 83.75 638 LYS A N 1
ATOM 5146 C CA . LYS A 1 638 ? -7.387 46.743 7.118 1.00 83.75 638 LYS A CA 1
ATOM 5147 C C . LYS A 1 638 ? -7.195 45.460 7.938 1.00 83.75 638 LYS A C 1
ATOM 5149 O O . LYS A 1 638 ? -6.522 44.550 7.478 1.00 83.75 638 LYS A O 1
ATOM 5154 N N . ILE A 1 639 ? -7.849 45.350 9.098 1.00 85.44 639 ILE A N 1
ATOM 5155 C CA . ILE A 1 639 ? -7.831 44.139 9.935 1.00 85.44 639 ILE A CA 1
ATOM 5156 C C . ILE A 1 639 ? -8.395 42.926 9.188 1.00 85.44 639 ILE A C 1
ATOM 5158 O O . ILE A 1 639 ? -7.789 41.856 9.233 1.00 85.44 639 ILE A O 1
ATOM 5162 N N . LEU A 1 640 ? -9.531 43.087 8.502 1.00 85.44 640 LEU A N 1
ATOM 5163 C CA . LEU A 1 640 ? -10.137 42.018 7.708 1.00 85.44 640 LEU A CA 1
ATOM 5164 C C . LEU A 1 640 ? -9.196 41.564 6.593 1.00 85.44 640 LEU A C 1
ATOM 5166 O O . LEU A 1 640 ? -8.962 40.370 6.458 1.00 85.44 640 LEU A O 1
ATOM 5170 N N . GLU A 1 641 ? -8.628 42.504 5.837 1.00 83.88 641 GLU A N 1
ATOM 5171 C CA . GLU A 1 641 ? -7.713 42.224 4.729 1.00 83.88 641 GLU A CA 1
ATOM 5172 C C . GLU A 1 641 ? -6.429 41.541 5.210 1.00 83.88 641 GLU A C 1
ATOM 5174 O O . GLU A 1 641 ? -6.102 40.469 4.706 1.00 83.88 641 GLU A O 1
ATOM 5179 N N . GLU A 1 642 ? -5.751 42.085 6.225 1.00 77.81 642 GLU A N 1
ATOM 5180 C CA . GLU A 1 642 ? -4.487 41.550 6.757 1.00 77.81 642 GLU A CA 1
ATOM 5181 C C . GLU A 1 642 ? -4.633 40.136 7.337 1.00 77.81 642 GLU A C 1
ATOM 5183 O O . GLU A 1 642 ? -3.704 39.336 7.225 1.00 77.81 642 GLU A O 1
ATOM 5188 N N . ASN A 1 643 ? -5.808 39.810 7.890 1.00 77.44 643 ASN A N 1
ATOM 5189 C CA . ASN A 1 643 ? -6.105 38.524 8.532 1.00 77.44 643 ASN A CA 1
ATOM 5190 C C . ASN A 1 643 ? -7.009 37.614 7.674 1.00 77.44 643 ASN A C 1
ATOM 5192 O O . ASN A 1 643 ? -7.609 36.663 8.194 1.00 77.44 643 ASN A O 1
ATOM 5196 N N . SER A 1 644 ? -7.116 37.905 6.372 1.00 79.81 644 SER A N 1
ATOM 5197 C CA . SER A 1 644 ? -7.907 37.119 5.421 1.00 79.81 644 SER A CA 1
ATOM 5198 C C . SER A 1 644 ? -7.126 35.976 4.770 1.00 79.81 644 SER A C 1
ATOM 5200 O O . SER A 1 644 ? -5.898 36.004 4.698 1.00 79.81 644 SER A O 1
ATOM 5202 N N . GLU A 1 645 ? -7.842 34.983 4.237 1.00 73.25 645 GLU A N 1
ATOM 5203 C CA . GLU A 1 645 ? -7.274 33.949 3.347 1.00 73.25 645 GLU A CA 1
ATOM 5204 C C . GLU A 1 645 ? -6.604 34.530 2.084 1.00 73.25 645 GLU A C 1
ATOM 5206 O O . GLU A 1 645 ? -5.712 33.905 1.516 1.00 73.25 645 GLU A O 1
ATOM 5211 N N . ASP A 1 646 ? -7.016 35.728 1.654 1.00 65.00 646 ASP A N 1
ATOM 5212 C CA . ASP A 1 646 ? -6.557 36.392 0.427 1.00 65.00 646 ASP A CA 1
ATOM 5213 C C . ASP A 1 646 ? -5.285 37.252 0.623 1.00 65.00 646 ASP A C 1
ATOM 5215 O O . ASP A 1 646 ? -4.794 37.853 -0.333 1.00 65.00 646 ASP A O 1
ATOM 5219 N N . SER A 1 647 ? -4.747 37.346 1.846 1.00 61.38 647 SER A N 1
ATOM 5220 C CA . SER A 1 647 ? -3.580 38.179 2.176 1.00 61.38 647 SER A CA 1
ATOM 5221 C C . SER A 1 647 ? -2.248 37.520 1.799 1.00 61.38 647 SER A C 1
ATOM 5223 O O . SER A 1 647 ? -1.898 36.455 2.317 1.00 61.38 647 SER A O 1
ATOM 5225 N N . ASP A 1 648 ? -1.428 38.205 0.991 1.00 51.16 648 ASP A N 1
ATOM 5226 C CA . ASP A 1 648 ? -0.058 37.773 0.652 1.00 51.16 648 ASP A CA 1
ATOM 5227 C C . ASP A 1 648 ? 0.854 37.632 1.889 1.00 51.16 648 ASP A C 1
ATOM 5229 O O . ASP A 1 648 ? 1.802 36.838 1.890 1.00 51.16 648 ASP A O 1
ATOM 5233 N N . ALA A 1 649 ? 0.548 38.346 2.980 1.00 47.69 649 ALA A N 1
ATOM 5234 C CA . ALA A 1 649 ? 1.302 38.299 4.234 1.00 47.69 649 ALA A CA 1
ATOM 5235 C C . ALA A 1 649 ? 0.987 37.054 5.097 1.00 47.69 649 ALA A C 1
ATOM 5237 O O . ALA A 1 649 ? 1.728 36.743 6.038 1.00 47.69 649 ALA A O 1
ATOM 5238 N N . HIS A 1 650 ? -0.063 36.292 4.766 1.00 46.44 650 HIS A N 1
ATOM 5239 C CA . HIS A 1 650 ? -0.518 35.124 5.527 1.00 46.44 650 HIS A CA 1
ATOM 5240 C C . HIS A 1 650 ? -0.570 33.823 4.714 1.00 46.44 650 HIS A C 1
ATOM 5242 O O . HIS A 1 650 ? -1.459 32.991 4.858 1.00 46.44 650 HIS A O 1
ATOM 5248 N N . ARG A 1 651 ? 0.546 33.507 4.042 1.00 44.31 651 ARG A N 1
ATOM 5249 C CA . ARG A 1 651 ? 0.958 32.116 3.729 1.00 44.31 651 ARG A CA 1
ATOM 5250 C C . ARG A 1 651 ? 1.268 31.250 4.982 1.00 44.31 651 ARG A C 1
ATOM 5252 O O . ARG A 1 651 ? 2.111 30.353 4.927 1.00 44.31 651 ARG A O 1
ATOM 5259 N N . LYS A 1 652 ? 0.630 31.485 6.138 1.00 43.12 652 LYS A N 1
ATOM 5260 C CA . LYS A 1 652 ? 0.866 30.755 7.402 1.00 43.12 652 LYS A CA 1
ATOM 5261 C C . LYS A 1 652 ? -0.447 30.414 8.127 1.00 43.12 652 LYS A C 1
ATOM 5263 O O . LYS A 1 652 ? -0.981 31.250 8.833 1.00 43.12 652 LYS A O 1
ATOM 5268 N N . ARG A 1 653 ? -0.878 29.152 8.001 1.00 46.66 653 ARG A N 1
ATOM 5269 C CA . ARG A 1 653 ? -1.667 28.284 8.918 1.00 46.66 653 ARG A CA 1
ATOM 5270 C C . ARG A 1 653 ? -2.912 28.800 9.694 1.00 46.66 653 ARG A C 1
ATOM 5272 O O . ARG A 1 653 ? -3.608 27.921 10.185 1.00 46.66 653 ARG A O 1
ATOM 5279 N N . HIS A 1 654 ? -3.259 30.090 9.792 1.00 57.69 654 HIS A N 1
ATOM 5280 C CA . HIS A 1 654 ? -4.383 30.575 10.626 1.00 57.69 654 HIS A CA 1
ATOM 5281 C C . HIS A 1 654 ? -5.040 31.875 10.089 1.00 57.69 654 HIS A C 1
ATOM 5283 O O . HIS A 1 654 ? -4.819 32.949 10.643 1.00 57.69 654 HIS A O 1
ATOM 5289 N N . SER A 1 655 ? -5.846 31.803 9.022 1.00 67.94 655 SER A N 1
ATOM 5290 C CA . SER A 1 655 ? -6.693 32.931 8.578 1.00 67.94 655 SER A CA 1
ATOM 5291 C C . SER A 1 655 ? -7.972 32.996 9.421 1.00 67.94 655 SER A C 1
ATOM 5293 O O . SER A 1 655 ? -8.552 31.957 9.714 1.00 67.94 655 SER A O 1
ATOM 5295 N N . LEU A 1 656 ? -8.403 34.195 9.831 1.00 76.25 656 LEU A N 1
ATOM 5296 C CA . LEU A 1 656 ? -9.595 34.385 10.682 1.00 76.25 656 LEU A CA 1
ATOM 5297 C C . LEU A 1 656 ? -10.829 34.827 9.888 1.00 76.25 656 LEU A C 1
ATOM 5299 O O . LEU A 1 656 ? -11.959 34.671 10.355 1.00 76.25 656 LEU A O 1
ATOM 5303 N N . PHE A 1 657 ? -10.614 35.389 8.699 1.00 82.00 657 PHE A N 1
ATOM 5304 C CA . PHE A 1 657 ? -11.670 35.929 7.853 1.00 82.00 657 PHE A CA 1
ATOM 5305 C C . PHE A 1 657 ? -11.540 35.441 6.411 1.00 82.00 657 PHE A C 1
ATOM 5307 O O . PHE A 1 657 ? -10.442 35.215 5.901 1.00 82.00 657 PHE A O 1
ATOM 5314 N N . ARG A 1 658 ? -12.670 35.351 5.715 1.00 84.44 658 ARG A N 1
ATOM 5315 C CA . ARG A 1 658 ? -12.722 35.114 4.272 1.00 84.44 658 ARG A CA 1
ATOM 5316 C C . ARG A 1 658 ? -13.625 36.142 3.610 1.00 84.44 658 ARG A C 1
ATOM 5318 O O . ARG A 1 658 ? -14.751 36.369 4.062 1.00 84.44 658 ARG A O 1
ATOM 5325 N N . ASN A 1 659 ? -13.151 36.735 2.518 1.00 85.25 659 ASN A N 1
ATOM 5326 C CA . ASN A 1 659 ? -13.973 37.595 1.679 1.00 85.25 659 ASN A CA 1
ATOM 5327 C C . ASN A 1 659 ? -14.804 36.711 0.737 1.00 85.25 659 ASN A C 1
ATOM 5329 O O . ASN A 1 659 ? -14.293 36.138 -0.222 1.00 85.25 659 ASN A O 1
ATOM 5333 N N . ALA A 1 660 ? -16.085 36.540 1.056 1.00 81.62 660 ALA A N 1
ATOM 5334 C CA . ALA A 1 660 ? -16.976 35.637 0.334 1.00 81.62 660 ALA A CA 1
ATOM 5335 C C . ALA A 1 660 ? -17.532 36.245 -0.967 1.00 81.62 660 ALA A C 1
ATOM 5337 O O . ALA A 1 660 ? -18.012 35.500 -1.817 1.00 81.62 660 ALA A O 1
ATOM 5338 N N . ASP A 1 661 ? -17.479 37.572 -1.127 1.00 79.38 661 ASP A N 1
ATOM 5339 C CA . ASP A 1 661 ? -17.858 38.276 -2.357 1.00 79.38 661 ASP A CA 1
ATOM 5340 C C . ASP A 1 661 ? -17.072 39.595 -2.467 1.00 79.38 661 ASP A C 1
ATOM 5342 O O . ASP A 1 661 ? -17.461 40.626 -1.899 1.00 79.38 661 ASP A O 1
ATOM 5346 N N . LYS A 1 662 ? -15.966 39.556 -3.228 1.00 66.69 662 LYS A N 1
ATOM 5347 C CA . LYS A 1 662 ? -15.047 40.693 -3.418 1.00 66.69 662 LYS A CA 1
ATOM 5348 C C . LYS A 1 662 ? -15.737 41.923 -4.024 1.00 66.69 662 LYS A C 1
ATOM 5350 O O . LYS A 1 662 ? -15.269 43.035 -3.804 1.00 66.69 662 LYS A O 1
ATOM 5355 N N . GLY A 1 663 ? -16.849 41.746 -4.746 1.00 63.06 663 GLY A N 1
ATOM 5356 C CA . GLY A 1 663 ? -17.598 42.840 -5.367 1.00 63.06 663 GLY A CA 1
ATOM 5357 C C . GLY A 1 663 ? -18.607 43.517 -4.437 1.00 63.06 663 GLY A C 1
ATOM 5358 O O . GLY A 1 663 ? -18.919 44.689 -4.635 1.00 63.06 663 GLY A O 1
ATOM 5359 N N . LYS A 1 664 ? -19.110 42.806 -3.418 1.00 70.81 664 LYS A N 1
ATOM 5360 C CA . LYS A 1 664 ? -20.163 43.308 -2.513 1.00 70.81 664 LYS A CA 1
ATOM 5361 C C . LYS A 1 664 ? -19.704 43.551 -1.074 1.00 70.81 664 LYS A C 1
ATOM 5363 O O . LYS A 1 664 ? -20.477 44.075 -0.279 1.00 70.81 664 LYS A O 1
ATOM 5368 N N . GLY A 1 665 ? -18.462 43.203 -0.729 1.00 80.88 665 GLY A N 1
ATOM 5369 C CA . GLY A 1 665 ? -17.902 43.439 0.606 1.00 80.88 665 GLY A CA 1
ATOM 5370 C C . GLY A 1 665 ? -18.485 42.511 1.674 1.00 80.88 665 GLY A C 1
ATOM 5371 O O . GLY A 1 665 ? -18.763 42.953 2.789 1.00 80.88 665 GLY A O 1
ATOM 5372 N N . LEU A 1 666 ? -18.707 41.244 1.316 1.00 86.62 666 LEU A N 1
ATOM 5373 C CA . LEU A 1 666 ? -19.241 40.213 2.204 1.00 86.62 666 LEU A CA 1
ATOM 5374 C C . LEU A 1 666 ? -18.108 39.452 2.895 1.00 86.62 666 LEU A C 1
ATOM 5376 O O . LEU A 1 666 ? -17.283 38.830 2.227 1.00 86.62 666 LEU A O 1
ATOM 5380 N N . TRP A 1 667 ? -18.119 39.434 4.223 1.00 86.56 667 TRP A N 1
ATOM 5381 C CA . TRP A 1 667 ? -17.092 38.789 5.035 1.00 86.56 667 TRP A CA 1
ATOM 5382 C C . TRP A 1 667 ? -17.683 37.679 5.894 1.00 86.56 667 TRP A C 1
ATOM 5384 O O . TRP A 1 667 ? -18.793 37.811 6.413 1.00 86.56 667 TRP A O 1
ATOM 5394 N N . ILE A 1 668 ? -16.940 36.584 6.038 1.00 83.12 668 ILE A N 1
ATOM 5395 C CA . ILE A 1 668 ? -17.285 35.472 6.927 1.00 83.12 668 ILE A CA 1
ATOM 5396 C C . ILE A 1 668 ? -16.106 35.106 7.823 1.00 83.12 668 ILE A C 1
ATOM 5398 O O . ILE A 1 668 ? -14.957 35.382 7.476 1.00 83.12 668 ILE A O 1
ATOM 5402 N N . VAL A 1 669 ? -16.401 34.476 8.957 1.00 81.50 669 VAL A N 1
ATOM 5403 C CA . VAL A 1 669 ? -15.380 33.804 9.772 1.00 81.50 669 VAL A CA 1
ATOM 5404 C C . VAL A 1 669 ? -14.848 32.611 8.968 1.00 81.50 669 VAL A C 1
ATOM 5406 O O . VAL A 1 669 ? -15.657 31.843 8.439 1.00 81.50 669 VAL A O 1
ATOM 5409 N N . ALA A 1 670 ? -13.522 32.529 8.811 1.00 71.19 670 ALA A N 1
ATOM 5410 C CA . ALA A 1 670 ? -12.847 31.468 8.054 1.00 71.19 670 ALA A CA 1
ATOM 5411 C C . ALA A 1 670 ? -12.787 30.146 8.829 1.00 71.19 670 ALA A C 1
ATOM 5413 O O . ALA A 1 670 ? -12.653 30.199 10.077 1.00 71.19 670 ALA A O 1
#